Protein AF-A0A2K8NQT5-F1 (afdb_monomer_lite)

Structure (mmCIF, N/CA/C/O backbone):
data_AF-A0A2K8NQT5-F1
#
_entry.id   AF-A0A2K8NQT5-F1
#
loop_
_atom_site.group_PDB
_atom_site.id
_atom_site.type_symbol
_atom_site.label_atom_id
_atom_site.label_alt_id
_atom_site.label_comp_id
_atom_site.label_asym_id
_atom_site.label_entity_id
_atom_site.label_seq_id
_atom_site.pdbx_PDB_ins_code
_atom_site.Cartn_x
_atom_site.Cartn_y
_atom_site.Cartn_z
_atom_site.occupancy
_atom_site.B_iso_or_equiv
_atom_site.auth_seq_id
_atom_site.auth_comp_id
_atom_site.auth_asym_id
_atom_site.auth_atom_id
_atom_site.pdbx_PDB_model_num
ATOM 1 N N . MET A 1 1 ? -2.059 54.002 -9.257 1.00 47.12 1 MET A N 1
ATOM 2 C CA . MET A 1 1 ? -1.557 53.337 -8.031 1.00 47.12 1 MET A CA 1
ATOM 3 C C . MET A 1 1 ? -2.626 52.606 -7.209 1.00 47.12 1 MET A C 1
ATOM 5 O O . MET A 1 1 ? -2.264 51.666 -6.524 1.00 47.12 1 MET A O 1
ATOM 9 N N . GLN A 1 2 ? -3.928 52.909 -7.317 1.00 37.53 2 GLN A N 1
ATOM 10 C CA . GLN A 1 2 ? -4.978 52.133 -6.619 1.00 37.53 2 GLN A CA 1
ATOM 11 C C . GLN A 1 2 ? -5.202 50.703 -7.152 1.00 37.53 2 GLN A C 1
ATOM 13 O O . GLN A 1 2 ? -5.626 49.835 -6.398 1.00 37.53 2 GLN A O 1
ATOM 18 N N . LYS A 1 3 ? -4.860 50.410 -8.415 1.00 33.09 3 LYS A N 1
ATOM 19 C CA . LYS A 1 3 ? -4.998 49.050 -8.978 1.00 33.09 3 LYS A CA 1
ATOM 20 C C . LYS A 1 3 ? -3.968 48.045 -8.443 1.00 33.09 3 LYS A C 1
ATOM 22 O O . LYS A 1 3 ? -4.213 46.849 -8.504 1.00 33.09 3 LYS A O 1
ATOM 27 N N . MET A 1 4 ? -2.849 48.516 -7.888 1.00 37.00 4 MET A N 1
ATOM 28 C CA . MET A 1 4 ? -1.799 47.636 -7.359 1.00 37.00 4 MET A CA 1
ATOM 29 C C . MET A 1 4 ? -2.059 47.228 -5.898 1.00 37.00 4 MET A C 1
ATOM 31 O O . MET A 1 4 ? -1.659 46.144 -5.489 1.00 37.00 4 MET A O 1
ATOM 35 N N . LEU A 1 5 ? -2.815 48.036 -5.141 1.00 36.41 5 LEU A N 1
ATOM 36 C CA . LEU A 1 5 ? -3.224 47.702 -3.770 1.00 36.41 5 LEU A CA 1
ATOM 37 C C . LEU A 1 5 ? -4.333 46.635 -3.713 1.00 36.41 5 LEU A C 1
ATOM 39 O O . LEU A 1 5 ? -4.350 45.838 -2.782 1.00 36.41 5 LEU A O 1
ATOM 43 N N . MET A 1 6 ? -5.213 46.556 -4.721 1.00 40.75 6 MET A N 1
ATOM 44 C CA . MET A 1 6 ? -6.211 45.474 -4.798 1.00 40.75 6 MET A CA 1
ATOM 45 C C . MET A 1 6 ? -5.576 44.103 -5.058 1.00 40.75 6 MET A C 1
ATOM 47 O O . MET A 1 6 ? -6.069 43.101 -4.553 1.00 40.75 6 MET A O 1
ATOM 51 N N . ILE A 1 7 ? -4.465 44.049 -5.796 1.00 43.88 7 ILE A N 1
ATOM 52 C CA . ILE A 1 7 ? -3.800 42.780 -6.121 1.00 43.88 7 ILE A CA 1
ATOM 53 C C . ILE A 1 7 ? -3.034 42.234 -4.905 1.00 43.88 7 ILE A C 1
ATOM 55 O O . ILE A 1 7 ? -3.022 41.025 -4.696 1.00 43.88 7 ILE A O 1
ATOM 59 N N . LEU A 1 8 ? -2.493 43.095 -4.032 1.00 32.34 8 LEU A N 1
ATOM 60 C CA . LEU A 1 8 ? -1.885 42.639 -2.773 1.00 32.34 8 LEU A CA 1
ATOM 61 C C . LEU A 1 8 ? -2.917 42.189 -1.722 1.00 32.34 8 LEU A C 1
ATOM 63 O O . LEU A 1 8 ? -2.613 41.310 -0.919 1.00 32.34 8 LEU A O 1
ATOM 67 N N . ALA A 1 9 ? -4.138 42.734 -1.740 1.00 38.69 9 ALA A N 1
ATOM 68 C CA . ALA A 1 9 ? -5.201 42.312 -0.823 1.00 38.69 9 ALA A CA 1
ATOM 69 C C . ALA A 1 9 ? -5.765 40.917 -1.164 1.00 38.69 9 ALA A C 1
ATOM 71 O O . ALA A 1 9 ? -6.137 40.172 -0.260 1.00 38.69 9 ALA A O 1
ATOM 72 N N . VAL A 1 10 ? -5.763 40.525 -2.444 1.00 40.03 10 VAL A N 1
ATOM 73 C CA . VAL A 1 10 ? -6.189 39.178 -2.874 1.00 40.03 10 VAL A CA 1
ATOM 74 C C . VAL A 1 10 ? -5.169 38.107 -2.468 1.00 40.03 10 VAL A C 1
ATOM 76 O O . VAL A 1 10 ? -5.552 36.992 -2.132 1.00 40.03 10 VAL A O 1
ATOM 79 N N . VAL A 1 11 ? -3.879 38.448 -2.397 1.00 42.12 11 VAL A N 1
ATOM 80 C CA . VAL A 1 11 ? -2.833 37.497 -1.978 1.00 42.12 11 VAL A CA 1
ATOM 81 C C . VAL A 1 11 ? -2.840 37.252 -0.460 1.00 42.12 11 VAL A C 1
ATOM 83 O O . VAL A 1 11 ? -2.454 36.173 -0.020 1.00 42.12 11 VAL A O 1
ATOM 86 N N . PHE A 1 12 ? -3.345 38.190 0.351 1.00 33.31 12 PHE A N 1
ATOM 87 C CA . PHE A 1 12 ? -3.385 38.035 1.813 1.00 33.31 12 PHE A CA 1
ATOM 88 C C . PHE A 1 12 ? -4.640 37.334 2.366 1.00 33.31 12 PHE A C 1
ATOM 90 O O . PHE A 1 12 ? -4.594 36.855 3.496 1.00 33.31 12 PHE A O 1
ATOM 97 N N . PHE A 1 13 ? -5.727 37.206 1.593 1.00 32.50 13 PHE A N 1
ATOM 98 C CA . PHE A 1 13 ? -6.960 36.532 2.043 1.00 32.50 13 PHE A CA 1
ATOM 99 C C . PHE A 1 13 ? -7.142 35.089 1.542 1.00 32.50 13 PHE A C 1
ATOM 101 O O . PHE A 1 13 ? -8.085 34.423 1.957 1.00 32.50 13 PHE A O 1
ATOM 108 N N . CYS A 1 14 ? -6.235 34.551 0.720 1.00 29.86 14 CYS A N 1
ATOM 109 C CA . CYS A 1 14 ? -6.294 33.146 0.282 1.00 29.86 14 CYS A CA 1
ATOM 110 C C . CYS A 1 14 ? -5.568 32.162 1.217 1.00 29.86 14 CYS A C 1
ATOM 112 O O . CYS A 1 14 ? -5.304 31.027 0.827 1.00 29.86 14 CYS A O 1
ATOM 114 N N . ASN A 1 15 ? -5.260 32.570 2.450 1.00 33.31 15 ASN A N 1
ATOM 115 C CA . ASN A 1 15 ? -4.586 31.729 3.436 1.00 33.31 15 ASN A CA 1
ATOM 116 C C . ASN A 1 15 ? -5.486 31.444 4.646 1.00 33.31 15 ASN A C 1
ATOM 118 O O . ASN A 1 15 ? -5.141 31.759 5.777 1.00 33.31 15 ASN A O 1
ATOM 122 N N . THR A 1 16 ? -6.645 30.830 4.407 1.00 27.95 16 THR A N 1
ATOM 123 C CA . THR A 1 16 ? -7.407 30.091 5.425 1.00 27.95 16 THR A CA 1
ATOM 124 C C . THR A 1 16 ? -8.242 29.003 4.750 1.00 27.95 16 THR A C 1
ATOM 126 O O . THR A 1 16 ? -8.878 29.212 3.720 1.00 27.95 16 THR A O 1
ATOM 129 N N . ARG A 1 17 ? -8.191 27.793 5.315 1.00 30.42 17 ARG A N 1
ATOM 130 C CA . ARG A 1 17 ? -8.952 26.620 4.870 1.00 30.42 17 ARG A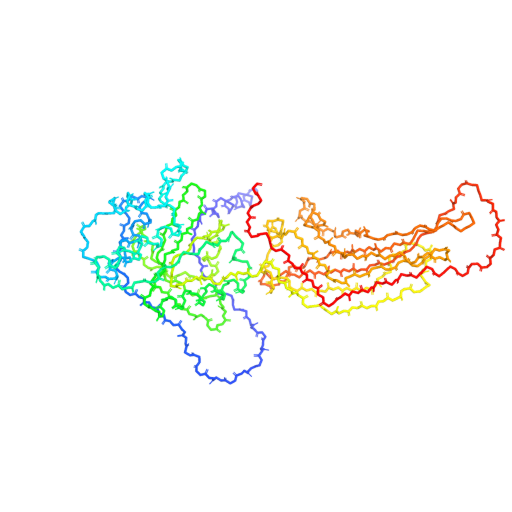 CA 1
ATOM 131 C C . ARG A 1 17 ? -10.470 26.868 4.949 1.00 30.42 17 ARG A C 1
ATOM 133 O O . ARG A 1 17 ? -10.911 27.538 5.875 1.00 30.42 17 ARG A O 1
ATOM 140 N N . ILE A 1 18 ? -11.211 26.156 4.084 1.00 26.28 18 ILE A N 1
ATOM 141 C CA . ILE A 1 18 ? -12.548 25.529 4.265 1.00 26.28 18 ILE A CA 1
ATOM 142 C C . ILE A 1 18 ? -13.551 25.859 3.134 1.00 26.28 18 ILE A C 1
ATOM 144 O O . ILE A 1 18 ? -13.941 26.999 2.927 1.00 26.28 18 ILE A O 1
ATOM 148 N N . CYS A 1 19 ? -13.969 24.779 2.460 1.00 25.70 19 CYS A N 1
ATOM 149 C CA . CYS A 1 19 ? -15.212 24.517 1.721 1.00 25.70 19 CYS A CA 1
ATOM 150 C C . CYS A 1 19 ? -15.821 25.588 0.799 1.00 25.70 19 CYS A C 1
ATOM 152 O O . CYS A 1 19 ? -16.538 26.477 1.244 1.00 25.70 19 CYS A O 1
ATOM 154 N N . ALA A 1 20 ? -15.782 25.303 -0.505 1.00 22.75 20 ALA A N 1
ATOM 155 C CA . ALA A 1 20 ? -16.969 25.413 -1.353 1.00 22.75 20 ALA A CA 1
ATOM 156 C C . ALA A 1 20 ? -16.885 24.386 -2.495 1.00 22.75 20 ALA A C 1
ATOM 158 O O . ALA A 1 20 ? -16.082 24.514 -3.416 1.00 22.75 20 ALA A O 1
ATOM 159 N N . LEU A 1 21 ? -17.719 23.348 -2.398 1.00 29.48 21 LEU A N 1
ATOM 160 C CA . LEU A 1 21 ? -18.082 22.461 -3.498 1.00 29.48 21 LEU A CA 1
ATOM 161 C C . LEU A 1 21 ? -18.728 23.300 -4.606 1.00 29.48 21 LEU A C 1
ATOM 163 O O . LEU A 1 21 ? -19.832 23.811 -4.426 1.00 29.48 21 LEU A O 1
ATOM 167 N N . LEU A 1 22 ? -18.064 23.413 -5.752 1.00 24.52 22 LEU A N 1
ATOM 168 C CA . LEU A 1 22 ? -18.694 23.843 -6.994 1.00 24.52 22 LEU A CA 1
ATOM 169 C C . LEU A 1 22 ? -18.505 22.737 -8.027 1.00 24.52 22 LEU A C 1
ATOM 171 O O . LEU A 1 22 ? -17.403 22.475 -8.505 1.00 24.52 22 LEU A O 1
ATOM 175 N N . PHE A 1 23 ? -19.616 22.061 -8.309 1.00 25.77 23 PHE A N 1
ATOM 176 C CA . PHE A 1 23 ? -19.767 21.087 -9.376 1.00 25.77 23 PHE A CA 1
ATOM 177 C C . PHE A 1 23 ? -19.438 21.742 -10.720 1.00 25.77 23 PHE A C 1
ATOM 179 O O . PHE A 1 23 ? -20.082 22.714 -11.114 1.00 25.77 23 PHE A O 1
ATOM 186 N N . ILE A 1 24 ? -18.470 21.178 -11.439 1.00 26.03 24 ILE A N 1
ATOM 187 C CA . ILE A 1 24 ? -18.303 21.407 -12.873 1.00 26.03 24 ILE A CA 1
ATOM 188 C C . ILE A 1 24 ? -18.565 20.069 -13.554 1.00 26.03 24 ILE A C 1
ATOM 190 O O . ILE A 1 24 ? -17.834 19.098 -13.367 1.00 26.03 24 ILE A O 1
ATOM 194 N N . SER A 1 25 ? -19.662 20.027 -14.302 1.00 24.45 25 SER A N 1
ATOM 195 C CA . SER A 1 25 ? -20.085 18.897 -15.117 1.00 24.45 25 SER A CA 1
ATOM 196 C C . SER A 1 25 ? -19.053 18.627 -16.211 1.00 24.45 25 SER A C 1
ATOM 198 O O . SER A 1 25 ? -18.882 19.449 -17.111 1.00 24.45 25 SER A O 1
ATOM 200 N N . PHE A 1 26 ? -18.405 17.464 -16.167 1.00 26.25 26 PHE A N 1
ATOM 201 C CA . PHE A 1 26 ? -17.670 16.931 -17.309 1.00 26.25 26 PHE A CA 1
ATOM 202 C C . PHE A 1 26 ? -18.471 15.795 -17.934 1.00 26.25 26 PHE A C 1
ATOM 204 O O . PHE A 1 26 ? -18.815 14.809 -17.287 1.00 26.25 26 PHE A O 1
ATOM 211 N N . VAL A 1 27 ? -18.795 15.983 -19.209 1.00 23.86 27 VAL A N 1
ATOM 212 C CA . VAL A 1 27 ? -19.424 14.996 -20.081 1.00 23.86 27 VAL A CA 1
ATOM 213 C C . VAL A 1 27 ? -18.457 13.822 -20.250 1.00 23.86 27 VAL A C 1
ATOM 215 O O . VAL A 1 27 ? -17.367 13.991 -20.794 1.00 23.86 27 VAL A O 1
ATOM 218 N N . SER A 1 28 ? -18.844 12.641 -19.774 1.00 27.72 28 SER A N 1
ATOM 219 C CA . SER A 1 28 ? -18.125 11.387 -20.019 1.00 27.72 28 SER A CA 1
ATOM 220 C C . SER A 1 28 ? -18.320 10.938 -21.475 1.00 27.72 28 SER A C 1
ATOM 222 O O . SER A 1 28 ? -19.453 10.978 -21.965 1.00 27.72 28 SER A O 1
ATOM 224 N N . PRO A 1 29 ? -17.281 10.464 -22.186 1.00 26.83 29 PRO A N 1
ATOM 225 C CA . PRO A 1 29 ? -17.492 9.711 -23.409 1.00 26.83 29 PRO A CA 1
ATOM 226 C C . PRO A 1 29 ? -17.988 8.303 -23.051 1.00 26.83 29 PRO A C 1
ATOM 228 O O . PRO A 1 29 ? -17.453 7.639 -22.164 1.00 26.83 29 PRO A O 1
ATOM 231 N N . ASN A 1 30 ? -19.042 7.876 -23.746 1.00 27.34 30 ASN A N 1
ATOM 232 C CA . ASN A 1 30 ? -19.664 6.559 -23.631 1.00 27.34 30 ASN A CA 1
ATOM 233 C C . ASN A 1 30 ? -18.639 5.425 -23.777 1.00 27.34 30 ASN A C 1
ATOM 235 O O . ASN A 1 30 ? -18.049 5.259 -24.844 1.00 27.34 30 ASN A O 1
ATOM 239 N N . ILE A 1 31 ? -18.535 4.580 -22.750 1.00 29.55 31 ILE A N 1
ATOM 240 C CA . ILE A 1 31 ? -18.117 3.186 -22.905 1.00 29.55 31 ILE A CA 1
ATOM 241 C C . ILE A 1 31 ? -19.381 2.341 -22.752 1.00 29.55 31 ILE A C 1
ATOM 243 O O . ILE A 1 31 ? -20.105 2.414 -21.762 1.00 29.55 31 ILE A O 1
ATOM 247 N N . SER A 1 32 ? -19.683 1.615 -23.818 1.00 27.58 32 SER A N 1
ATOM 248 C CA . SER A 1 32 ? -20.893 0.844 -24.062 1.00 27.58 32 SER A CA 1
ATOM 249 C C . SER A 1 32 ? -21.162 -0.254 -23.026 1.00 27.58 32 SER A C 1
ATOM 251 O O . SER A 1 32 ? -20.330 -1.129 -22.813 1.00 27.58 32 SER A O 1
ATOM 253 N N . MET A 1 33 ? -22.380 -0.194 -22.476 1.00 33.47 33 MET A N 1
ATOM 254 C CA . MET A 1 33 ? -23.270 -1.270 -22.013 1.00 33.47 33 MET A CA 1
ATOM 255 C C . MET A 1 33 ? -22.666 -2.668 -21.779 1.00 33.47 33 MET A C 1
ATOM 257 O O . MET A 1 33 ? -22.544 -3.473 -22.700 1.00 33.47 33 MET A O 1
ATOM 261 N N . LEU A 1 34 ? -22.505 -3.008 -20.500 1.00 31.17 34 LEU A N 1
ATOM 262 C CA . LEU A 1 34 ? -22.866 -4.327 -19.978 1.00 31.17 34 LEU A CA 1
ATOM 263 C C . LEU A 1 34 ? -24.241 -4.189 -19.305 1.00 31.17 34 LEU A C 1
ATOM 265 O O . LEU A 1 34 ? -24.502 -3.213 -18.604 1.00 31.17 34 LEU A O 1
ATOM 269 N N . SER A 1 35 ? -25.146 -5.124 -19.588 1.00 28.20 35 SER A N 1
ATOM 270 C CA . SER A 1 35 ? -26.515 -5.165 -19.059 1.00 28.20 35 SER A CA 1
ATOM 271 C C . SER A 1 35 ? -26.559 -5.061 -17.526 1.00 28.20 35 SER A C 1
ATOM 273 O O . SER A 1 35 ? -25.685 -5.635 -16.873 1.00 28.20 35 SER A O 1
ATOM 275 N N . PRO A 1 36 ? -27.589 -4.427 -16.933 1.00 37.53 36 PRO A N 1
ATOM 276 C CA . PRO A 1 36 ? -27.684 -4.259 -15.492 1.00 37.53 36 PRO A CA 1
ATOM 277 C C . PRO A 1 36 ? -28.080 -5.589 -14.841 1.00 37.53 36 PRO A C 1
ATOM 279 O O . PRO A 1 36 ? -29.258 -5.912 -14.713 1.00 37.53 36 PRO A O 1
ATOM 282 N N . GLN A 1 37 ? -27.092 -6.368 -14.405 1.00 35.47 37 GLN A N 1
ATOM 283 C CA . GLN A 1 37 ? -27.281 -7.116 -13.167 1.00 35.47 37 GLN A CA 1
ATOM 284 C C . GLN A 1 37 ? -27.376 -6.066 -12.062 1.00 35.47 37 GLN A C 1
ATOM 286 O O . GLN A 1 37 ? -26.596 -5.115 -12.051 1.00 35.47 37 GLN A O 1
ATOM 291 N N . SER A 1 38 ? -28.376 -6.171 -11.193 1.00 33.78 38 SER A N 1
ATOM 292 C CA . SER A 1 38 ? -28.500 -5.326 -10.011 1.00 33.78 38 SER A CA 1
ATOM 293 C C . SER A 1 38 ? -27.227 -5.468 -9.177 1.00 33.78 38 SER A C 1
ATOM 295 O O . SER A 1 38 ? -27.086 -6.424 -8.418 1.00 33.78 38 SER A O 1
ATOM 297 N N . TYR A 1 39 ? -26.272 -4.559 -9.372 1.00 44.50 39 TYR A N 1
ATOM 298 C CA . TYR A 1 39 ? -25.120 -4.420 -8.497 1.00 44.50 39 TYR A CA 1
ATOM 299 C C . TYR A 1 39 ? -25.674 -3.945 -7.157 1.00 44.50 39 TYR A C 1
ATOM 301 O O . TYR A 1 39 ? -26.011 -2.773 -7.000 1.00 44.50 39 TYR A O 1
ATOM 309 N N . GLU A 1 40 ? -25.857 -4.873 -6.220 1.00 58.22 40 GLU A N 1
ATOM 310 C CA . GLU A 1 40 ? -26.079 -4.512 -4.826 1.00 58.22 40 GLU A CA 1
ATOM 311 C C . GLU A 1 40 ? -24.832 -3.769 -4.353 1.00 58.22 40 GLU A C 1
ATOM 313 O O . GLU A 1 40 ? -23.741 -4.334 -4.271 1.00 58.22 40 GLU A O 1
ATOM 318 N N . THR A 1 41 ? -24.985 -2.471 -4.110 1.00 71.25 41 THR A N 1
ATOM 319 C CA . THR A 1 41 ? -23.936 -1.641 -3.529 1.00 71.25 41 THR A CA 1
ATOM 320 C C . THR A 1 41 ? -23.537 -2.234 -2.182 1.00 71.25 41 THR A C 1
ATOM 322 O O . THR A 1 41 ? -24.379 -2.356 -1.291 1.00 71.25 41 THR A O 1
ATOM 325 N N . LYS A 1 42 ? -22.259 -2.590 -2.008 1.00 86.06 42 LYS A N 1
ATOM 326 C CA . LYS A 1 42 ? -21.753 -3.053 -0.712 1.00 86.06 42 LYS A CA 1
ATOM 327 C C . LYS A 1 42 ? -21.738 -1.884 0.264 1.00 86.06 42 LYS A C 1
ATOM 329 O O . LYS A 1 42 ? -20.930 -0.966 0.133 1.00 86.06 42 LYS A O 1
ATOM 334 N N . GLU A 1 43 ? -22.626 -1.923 1.246 1.00 92.50 43 GLU A N 1
ATOM 335 C CA . GLU A 1 43 ? -22.702 -0.942 2.322 1.00 92.50 43 GLU A CA 1
ATOM 336 C C . GLU A 1 43 ? -22.814 -1.672 3.658 1.00 92.50 43 GLU A C 1
ATOM 338 O O . GLU A 1 43 ? -23.622 -2.584 3.819 1.00 92.50 43 GLU A O 1
ATOM 343 N N . THR A 1 44 ? -21.971 -1.295 4.613 1.00 95.19 44 THR A N 1
ATOM 344 C CA . THR A 1 44 ? -22.004 -1.821 5.978 1.00 95.19 44 THR A CA 1
ATOM 345 C C . THR A 1 44 ? -21.580 -0.740 6.961 1.00 95.19 44 THR A C 1
ATOM 347 O O . THR A 1 44 ? -20.718 0.090 6.658 1.00 95.19 44 THR A O 1
ATOM 350 N N . LEU A 1 45 ? -22.204 -0.740 8.134 1.00 96.19 45 LEU A N 1
ATOM 351 C CA . LEU A 1 45 ? -21.849 0.093 9.274 1.00 96.19 45 LEU A CA 1
ATOM 352 C C . LEU A 1 45 ? -22.103 -0.724 10.539 1.00 96.19 45 LEU A C 1
ATOM 354 O O . LEU A 1 45 ? -23.245 -1.061 10.845 1.00 96.19 45 LEU A O 1
ATOM 358 N N . LEU A 1 46 ? -21.033 -1.045 11.256 1.00 96.81 46 LEU A N 1
ATOM 359 C CA . LEU A 1 46 ? -21.092 -1.734 12.535 1.00 96.81 46 LEU A CA 1
ATOM 360 C C . LEU A 1 46 ? -21.381 -0.724 13.648 1.00 96.81 46 LEU A C 1
ATOM 362 O O . LEU A 1 46 ? -20.776 0.350 13.689 1.00 96.81 46 LEU A O 1
ATOM 366 N N . ASP A 1 47 ? -22.266 -1.088 14.576 1.00 95.69 47 ASP A N 1
ATOM 367 C CA . ASP A 1 47 ? -22.597 -0.282 15.757 1.00 95.69 47 ASP A CA 1
ATOM 368 C C . ASP A 1 47 ? -21.499 -0.407 16.826 1.00 95.69 47 ASP A C 1
ATOM 370 O O . ASP A 1 47 ? -21.639 -1.076 17.851 1.00 95.69 47 ASP A O 1
ATOM 374 N N . VAL A 1 48 ? -20.333 0.167 16.528 1.00 97.00 48 VAL A N 1
ATOM 375 C CA . VAL A 1 48 ? -19.196 0.199 17.450 1.00 97.00 48 VAL A CA 1
ATOM 376 C C . VAL A 1 48 ? -19.457 1.262 18.524 1.00 97.00 48 VAL A C 1
ATOM 378 O O . VAL A 1 48 ? -19.727 2.414 18.182 1.00 97.00 48 VAL A O 1
ATOM 381 N N . PRO A 1 49 ? -19.343 0.939 19.825 1.00 96.38 49 PRO A N 1
ATOM 382 C CA . PRO A 1 49 ? -19.509 1.926 20.884 1.00 96.38 49 PRO A CA 1
ATOM 383 C C . PRO A 1 49 ? -18.446 3.024 20.817 1.00 96.38 49 PRO A C 1
ATOM 385 O O . PRO A 1 49 ? -17.251 2.742 20.852 1.00 96.38 49 PRO A O 1
ATOM 388 N N . SER A 1 50 ? -18.895 4.277 20.785 1.00 94.75 50 SER A N 1
ATOM 389 C CA . SER A 1 50 ? -18.022 5.452 20.760 1.00 94.75 50 SER A CA 1
ATOM 390 C C . SER A 1 50 ? -17.287 5.659 22.090 1.00 94.75 50 SER A C 1
ATOM 392 O O . SER A 1 50 ? -17.891 5.619 23.169 1.00 94.75 50 SER A O 1
ATOM 394 N N . VAL A 1 51 ? -15.974 5.893 22.017 1.00 94.88 51 VAL A N 1
ATOM 395 C CA . VAL A 1 51 ? -15.124 6.245 23.161 1.00 94.88 51 VAL A CA 1
ATOM 396 C C . VAL A 1 51 ? -14.213 7.408 22.781 1.00 94.88 51 VAL A C 1
ATOM 398 O O . VAL A 1 51 ? -13.380 7.285 21.887 1.00 94.88 51 VAL A O 1
ATOM 401 N N . THR A 1 52 ? -14.338 8.519 23.506 1.00 96.12 52 THR A N 1
ATOM 402 C CA . THR A 1 52 ? -13.444 9.676 23.380 1.00 96.12 52 THR A CA 1
ATOM 403 C C . THR A 1 52 ? -12.158 9.449 24.176 1.00 96.12 52 THR A C 1
ATOM 405 O O . THR A 1 52 ? -12.208 8.991 25.320 1.00 96.12 52 THR A O 1
ATOM 408 N N . GLN A 1 53 ? -11.006 9.773 23.593 1.00 93.50 53 GLN A N 1
ATOM 409 C CA . GLN A 1 53 ? -9.707 9.682 24.249 1.00 93.50 53 GLN A CA 1
ATOM 410 C C . GLN A 1 53 ? -9.601 10.693 25.398 1.00 93.50 53 GLN A C 1
ATOM 412 O O . GLN A 1 53 ? -9.925 11.869 25.241 1.00 93.50 53 GLN A O 1
ATOM 417 N N . GLU A 1 54 ? -9.124 10.248 26.561 1.00 91.88 54 GLU A N 1
ATOM 418 C CA . GLU A 1 54 ? -8.954 11.135 27.728 1.00 91.88 54 GLU A CA 1
ATOM 419 C C . GLU A 1 54 ? -7.768 12.098 27.557 1.00 91.88 54 GLU A C 1
ATOM 421 O O . GLU A 1 54 ? -7.760 13.199 28.106 1.00 91.88 54 GLU A O 1
ATOM 426 N N . THR A 1 55 ? -6.756 11.688 26.788 1.00 87.56 55 THR A N 1
ATOM 427 C CA . THR A 1 55 ? -5.579 12.497 26.455 1.00 87.56 55 THR A CA 1
ATOM 428 C C . THR A 1 55 ? -5.162 12.245 25.008 1.00 87.56 55 THR A C 1
ATOM 430 O O . THR A 1 55 ? -5.512 11.221 24.422 1.00 87.56 55 THR A O 1
ATOM 433 N N . THR A 1 56 ? -4.342 13.131 24.441 1.00 84.19 56 THR A N 1
ATOM 434 C CA . THR A 1 56 ? -3.804 12.976 23.076 1.00 84.19 56 THR A CA 1
ATOM 435 C C . THR A 1 56 ? -2.936 11.726 22.890 1.00 84.19 56 THR A C 1
ATOM 437 O O . THR A 1 56 ? -2.696 11.320 21.759 1.00 84.19 56 THR A O 1
ATOM 440 N N . LYS A 1 57 ? -2.485 11.088 23.980 1.00 84.00 57 LYS A N 1
ATOM 441 C CA . LYS A 1 57 ? -1.684 9.852 23.949 1.00 84.00 57 LYS A CA 1
ATOM 442 C C . LYS A 1 57 ? -2.538 8.583 23.909 1.00 84.00 57 LYS A C 1
ATOM 444 O O . LYS A 1 57 ? -2.008 7.486 23.743 1.00 84.00 57 LYS A O 1
ATOM 449 N N . TYR A 1 58 ? -3.850 8.705 24.130 1.00 90.94 58 TYR A N 1
ATOM 450 C CA . TYR A 1 58 ? -4.757 7.574 24.362 1.00 90.94 58 TYR A CA 1
ATOM 451 C C . TYR A 1 58 ? -5.565 7.183 23.120 1.00 90.94 58 TYR A C 1
ATOM 453 O O . TYR A 1 58 ? -6.488 6.384 23.225 1.00 90.94 58 TYR A O 1
ATOM 461 N N . SER A 1 59 ? -5.206 7.668 21.928 1.00 91.19 59 SER A N 1
ATOM 462 C CA . SER A 1 59 ? -5.904 7.314 20.681 1.00 91.19 59 SER A CA 1
ATOM 463 C C . SER A 1 59 ? -5.982 5.791 20.469 1.00 91.19 59 SER A C 1
ATOM 465 O O . SER A 1 59 ? -7.037 5.251 20.125 1.00 91.19 59 SER A O 1
ATOM 467 N N . VAL A 1 60 ? -4.889 5.072 20.759 1.00 91.69 60 VAL A N 1
ATOM 468 C CA . VAL A 1 60 ? -4.805 3.603 20.694 1.00 91.69 60 VAL A CA 1
ATOM 469 C C . VAL A 1 60 ? -5.687 2.941 21.757 1.00 91.69 60 VAL A C 1
ATOM 471 O O . VAL A 1 60 ? -6.505 2.087 21.422 1.00 91.69 60 VAL A O 1
ATOM 474 N N . SER A 1 61 ? -5.573 3.333 23.030 1.00 93.69 61 SER A N 1
ATOM 475 C CA . SER A 1 61 ? -6.353 2.720 24.116 1.00 93.69 61 SER A CA 1
ATOM 476 C C . SER A 1 61 ? -7.851 3.022 24.008 1.00 93.69 61 SER A C 1
ATOM 478 O O . SER A 1 61 ? -8.668 2.144 24.284 1.00 93.69 61 SER A O 1
ATOM 480 N N . ALA A 1 62 ? -8.238 4.208 23.540 1.00 94.94 62 ALA A N 1
ATOM 481 C CA . ALA A 1 62 ? -9.627 4.574 23.271 1.00 94.94 62 ALA A CA 1
ATOM 482 C C . ALA A 1 62 ? -10.222 3.776 22.095 1.00 94.94 62 ALA A C 1
ATOM 484 O O . ALA A 1 62 ? -11.329 3.239 22.206 1.00 94.94 62 ALA A O 1
ATOM 485 N N . SER A 1 63 ? -9.465 3.606 21.005 1.00 96.19 63 SER A N 1
ATOM 486 C CA . SER A 1 63 ? -9.860 2.739 19.881 1.00 96.19 63 SER A CA 1
ATOM 487 C C . SER A 1 63 ? -10.055 1.284 20.335 1.00 96.19 63 SER A C 1
ATOM 489 O O . SER A 1 63 ? -11.074 0.667 20.029 1.00 96.19 63 SER A O 1
ATOM 491 N N . LEU A 1 64 ? -9.123 0.751 21.136 1.00 96.25 64 LEU A N 1
ATOM 492 C CA . LEU A 1 64 ? -9.227 -0.591 21.720 1.00 96.25 64 LEU A CA 1
ATOM 493 C C . LEU A 1 64 ? -10.444 -0.726 22.633 1.00 96.25 64 LEU A C 1
ATOM 495 O O . LEU A 1 64 ? -11.189 -1.690 22.517 1.00 96.25 64 LEU A O 1
ATOM 499 N N . THR A 1 65 ? -10.692 0.262 23.495 1.00 96.81 65 THR A N 1
ATOM 500 C CA . THR A 1 65 ? -11.868 0.300 24.380 1.00 96.81 65 THR A CA 1
ATOM 501 C C . THR A 1 65 ? -13.163 0.231 23.565 1.00 96.81 65 THR A C 1
ATOM 503 O O . THR A 1 65 ? -14.069 -0.519 23.929 1.00 96.81 65 THR A O 1
ATOM 506 N N . SER A 1 66 ? -13.243 0.969 22.453 1.00 97.12 66 SER A N 1
ATOM 507 C CA . SER A 1 66 ? -14.393 0.946 21.535 1.00 97.12 66 SER A CA 1
ATOM 508 C C . SER A 1 66 ? -14.615 -0.456 20.958 1.00 97.12 66 SER A C 1
ATOM 510 O O . SER A 1 66 ? -15.715 -1.003 21.042 1.00 97.12 66 SER A O 1
ATOM 512 N N . ILE A 1 67 ? -13.545 -1.089 20.463 1.00 97.44 67 ILE A N 1
ATOM 513 C CA . ILE A 1 67 ? -13.581 -2.456 19.925 1.00 97.44 67 ILE A CA 1
ATOM 514 C C . ILE A 1 67 ? -13.950 -3.477 21.014 1.00 97.44 67 ILE A C 1
ATOM 516 O O . ILE A 1 67 ? -14.809 -4.328 20.802 1.00 97.44 67 ILE A O 1
ATOM 520 N N . PHE A 1 68 ? -13.366 -3.399 22.208 1.00 97.69 68 PHE A N 1
ATOM 521 C CA . PHE A 1 68 ? -13.679 -4.321 23.302 1.00 97.69 68 PHE A CA 1
ATOM 522 C C . PHE A 1 68 ? -15.142 -4.219 23.731 1.00 97.69 68 PHE A C 1
ATOM 524 O O . PHE A 1 68 ? -15.801 -5.243 23.929 1.00 97.69 68 PHE A O 1
ATOM 531 N N . LYS A 1 69 ? -15.679 -2.996 23.830 1.00 96.69 69 LYS A N 1
ATOM 532 C CA . LYS A 1 69 ? -17.102 -2.775 24.112 1.00 96.69 69 LYS A CA 1
ATOM 533 C C . LYS A 1 69 ? -17.995 -3.329 23.002 1.00 96.69 69 LYS A C 1
ATOM 535 O O . LYS A 1 69 ? -19.010 -3.937 23.326 1.00 96.69 69 LYS A O 1
ATOM 540 N N . PHE A 1 70 ? -17.606 -3.197 21.731 1.00 96.94 70 PHE A N 1
ATOM 541 C CA . PHE A 1 70 ? -18.310 -3.829 20.606 1.00 96.94 70 PHE A CA 1
ATOM 542 C C . PHE A 1 70 ? -18.390 -5.357 20.774 1.00 96.94 70 PHE A C 1
ATOM 544 O O . PHE A 1 70 ? -19.447 -5.959 20.592 1.00 96.94 70 PHE A O 1
ATOM 551 N N . TRP A 1 71 ? -17.316 -5.991 21.252 1.00 96.56 71 TRP A N 1
ATOM 552 C CA . TRP A 1 71 ? -17.322 -7.420 21.580 1.00 96.56 71 TRP A CA 1
ATOM 553 C C . TRP A 1 71 ? -18.115 -7.776 22.853 1.00 96.56 71 TRP A C 1
ATOM 555 O O . TRP A 1 71 ? -18.346 -8.955 23.126 1.00 96.56 71 TRP A O 1
ATOM 565 N N . GLY A 1 72 ? -18.640 -6.796 23.589 1.00 95.25 72 GLY A N 1
ATOM 566 C CA . GLY A 1 72 ? -19.488 -6.992 24.768 1.00 95.25 72 GLY A CA 1
ATOM 567 C C . GLY A 1 72 ? -18.753 -6.875 26.102 1.00 95.25 72 GLY A C 1
ATOM 568 O O . GLY A 1 72 ? -19.278 -7.305 27.128 1.00 95.25 72 GLY A O 1
ATOM 569 N N . TRP A 1 73 ? -17.544 -6.310 26.119 1.00 96.00 73 TRP A N 1
ATOM 570 C CA . TRP A 1 73 ? -16.852 -6.012 27.369 1.00 96.00 73 TRP A CA 1
ATOM 571 C C . TRP A 1 73 ? -17.555 -4.890 28.147 1.00 96.00 73 TRP A C 1
ATOM 573 O O . TRP A 1 73 ? -17.878 -3.834 27.603 1.00 96.00 73 TRP A O 1
ATOM 583 N N . SER A 1 74 ? -17.748 -5.102 29.449 1.00 90.75 74 SER A N 1
ATOM 584 C CA . SER A 1 74 ? -18.528 -4.230 30.336 1.00 90.75 74 SER A CA 1
ATOM 585 C C . SER A 1 74 ? -17.729 -3.124 31.042 1.00 90.75 74 SER A C 1
ATOM 587 O O . SER A 1 74 ? -18.296 -2.403 31.859 1.00 90.75 74 SER A O 1
ATOM 589 N N . GLY A 1 75 ? -16.442 -2.937 30.723 1.00 84.12 75 GLY A N 1
ATOM 590 C CA . GLY A 1 75 ? -15.691 -1.749 31.153 1.00 84.12 75 GLY A CA 1
ATOM 591 C C . GLY A 1 75 ? -15.128 -1.798 32.577 1.00 84.12 75 GLY A C 1
ATOM 592 O O . GLY A 1 75 ? -15.326 -0.866 33.348 1.00 84.12 75 GLY A O 1
ATOM 593 N N . ASN A 1 76 ? -14.398 -2.855 32.942 1.00 86.50 76 ASN A N 1
ATOM 594 C CA . ASN A 1 76 ? -13.743 -2.964 34.256 1.00 86.50 76 ASN A CA 1
ATOM 595 C C . ASN A 1 76 ? -12.304 -2.404 34.311 1.00 86.50 76 ASN A C 1
ATOM 597 O O . ASN A 1 76 ? -11.609 -2.625 35.302 1.00 86.50 76 ASN A O 1
ATOM 601 N N . LYS A 1 77 ? -11.852 -1.720 33.253 1.00 91.19 77 LYS A N 1
ATOM 602 C CA . LYS A 1 77 ? -10.534 -1.079 33.148 1.00 91.19 77 LYS A CA 1
ATOM 603 C C . LYS A 1 77 ? -10.667 0.334 32.592 1.00 91.19 77 LYS A C 1
ATOM 605 O O . LYS A 1 77 ? -11.544 0.590 31.768 1.00 91.19 77 LYS A O 1
ATOM 610 N N . THR A 1 78 ? -9.786 1.228 33.026 1.00 92.75 78 THR A N 1
ATOM 611 C CA . THR A 1 78 ? -9.675 2.592 32.490 1.00 92.75 78 THR A CA 1
ATOM 612 C C . THR A 1 78 ? -8.856 2.621 31.195 1.00 92.75 78 THR A C 1
ATOM 614 O O . THR A 1 78 ? -8.129 1.671 30.887 1.00 92.75 78 THR A O 1
ATOM 617 N N . GLN A 1 79 ? -8.931 3.726 30.441 1.00 92.19 79 GLN A N 1
ATOM 618 C CA . GLN A 1 79 ? -8.083 3.913 29.256 1.00 92.19 79 GLN A CA 1
ATOM 619 C C . GLN A 1 79 ? -6.591 3.918 29.610 1.00 92.19 79 GLN A C 1
ATOM 621 O O . GLN A 1 79 ? -5.795 3.408 28.826 1.00 92.19 79 GLN A O 1
ATOM 626 N N . ASP A 1 80 ? -6.216 4.436 30.785 1.00 92.06 80 ASP A N 1
ATOM 627 C CA . ASP A 1 80 ? -4.837 4.389 31.293 1.00 92.06 80 ASP A CA 1
ATOM 628 C C . ASP A 1 80 ? -4.366 2.949 31.540 1.00 92.06 80 ASP A C 1
ATOM 630 O O . ASP A 1 80 ? -3.292 2.565 31.087 1.00 92.06 80 ASP A O 1
ATOM 634 N N . GLN A 1 81 ? -5.186 2.103 32.171 1.00 93.88 81 GLN A N 1
ATOM 635 C CA . GLN A 1 81 ? -4.821 0.700 32.400 1.00 93.88 81 GLN A CA 1
ATOM 636 C C . GLN A 1 81 ? -4.616 -0.056 31.082 1.00 93.88 81 GLN A C 1
ATOM 638 O O . GLN A 1 81 ? -3.617 -0.758 30.925 1.00 93.88 81 GLN A O 1
ATOM 643 N N . ILE A 1 82 ? -5.516 0.138 30.110 1.00 93.31 82 ILE A N 1
ATOM 644 C CA . ILE A 1 82 ? -5.357 -0.424 28.761 1.00 93.31 82 ILE A CA 1
ATOM 645 C C . ILE A 1 82 ? -4.098 0.147 28.097 1.00 93.31 82 ILE A C 1
ATOM 647 O O . ILE A 1 82 ? -3.324 -0.600 27.510 1.00 93.31 82 ILE A O 1
ATOM 651 N N . TYR A 1 83 ? -3.848 1.452 28.218 1.00 90.50 83 TYR A N 1
ATOM 652 C CA . TYR A 1 83 ? -2.648 2.091 27.682 1.00 90.50 83 TYR A CA 1
ATOM 653 C C . TYR A 1 83 ? -1.363 1.457 28.236 1.00 90.50 83 TYR A C 1
ATOM 655 O O . TYR A 1 83 ? -0.473 1.135 27.450 1.00 90.50 83 TYR A O 1
ATOM 663 N N . GLN A 1 84 ? -1.260 1.227 29.552 1.00 89.25 84 GLN A N 1
ATOM 664 C CA . GLN A 1 84 ? -0.070 0.605 30.148 1.00 89.25 84 GLN A CA 1
ATOM 665 C C . GLN A 1 84 ? 0.114 -0.847 29.684 1.00 89.25 84 GLN A C 1
ATOM 667 O O . GLN A 1 84 ? 1.233 -1.250 29.367 1.00 89.25 84 GLN A O 1
ATOM 672 N N . GLU A 1 85 ? -0.971 -1.621 29.592 1.00 91.00 85 GLU A N 1
ATOM 673 C CA . GLU A 1 85 ? -0.937 -3.008 29.106 1.00 91.00 85 GLU A CA 1
ATOM 674 C C . GLU A 1 85 ? -0.480 -3.090 27.651 1.00 91.00 85 GLU A C 1
ATOM 676 O O . GLU A 1 85 ? 0.403 -3.878 27.314 1.00 91.00 85 GLU A O 1
ATOM 681 N N . VAL A 1 86 ? -1.028 -2.229 26.796 1.00 88.81 86 VAL A N 1
ATOM 682 C CA . VAL A 1 86 ? -0.689 -2.183 25.371 1.00 88.81 86 VAL A CA 1
ATOM 683 C C . VAL A 1 86 ? 0.735 -1.680 25.173 1.00 88.81 86 VAL A C 1
ATOM 685 O O . VAL A 1 86 ? 1.458 -2.218 24.343 1.00 88.81 86 VAL A O 1
ATOM 688 N N . ARG A 1 87 ? 1.176 -0.689 25.957 1.00 84.19 87 ARG A N 1
ATOM 689 C CA . ARG A 1 87 ? 2.556 -0.190 25.922 1.00 84.19 87 ARG A CA 1
ATOM 690 C C . ARG A 1 87 ? 3.567 -1.265 26.323 1.00 84.19 87 ARG A C 1
ATOM 692 O O . ARG A 1 87 ? 4.651 -1.320 25.741 1.00 84.19 87 ARG A O 1
ATOM 699 N N . PHE A 1 88 ? 3.219 -2.103 27.300 1.00 82.94 88 PHE A N 1
ATOM 700 C CA . PHE A 1 88 ? 4.021 -3.261 27.685 1.00 82.94 88 PHE A CA 1
ATOM 701 C C . PHE A 1 88 ? 4.043 -4.314 26.571 1.00 82.94 88 PHE A C 1
ATOM 703 O O . PHE A 1 88 ? 5.117 -4.762 26.180 1.00 82.94 88 PHE A O 1
ATOM 710 N N . ALA A 1 89 ? 2.877 -4.649 26.007 1.00 80.25 89 ALA A N 1
ATOM 711 C CA . ALA A 1 89 ? 2.758 -5.619 24.921 1.00 80.25 89 ALA A CA 1
ATOM 712 C C . ALA A 1 89 ? 3.514 -5.183 23.657 1.00 80.25 89 ALA A C 1
ATOM 714 O O . ALA A 1 89 ? 4.179 -5.994 23.024 1.00 80.25 89 ALA A O 1
ATOM 715 N N . SER A 1 90 ? 3.467 -3.898 23.298 1.00 74.19 90 SER A N 1
ATOM 716 C CA . SER A 1 90 ? 4.056 -3.398 22.056 1.00 74.19 90 SER A CA 1
ATOM 717 C C . SER A 1 90 ? 5.582 -3.231 22.105 1.00 74.19 90 SER A C 1
ATOM 719 O O . SER A 1 90 ? 6.150 -2.667 21.170 1.00 74.19 90 SER A O 1
ATOM 721 N N . SER A 1 91 ? 6.248 -3.625 23.200 1.00 66.25 91 SER A N 1
ATOM 722 C CA . SER A 1 91 ? 7.669 -3.340 23.476 1.00 66.25 91 SER A CA 1
ATOM 723 C C . SER A 1 91 ? 8.049 -1.849 23.344 1.00 66.25 91 SER A C 1
ATOM 725 O O . SER A 1 91 ? 9.222 -1.496 23.244 1.00 66.25 91 SER A O 1
ATOM 727 N N . ALA A 1 92 ? 7.071 -0.931 23.405 1.00 55.53 92 ALA A N 1
ATOM 728 C CA . ALA A 1 92 ? 7.298 0.518 23.282 1.00 55.53 92 ALA A CA 1
ATOM 729 C C . ALA A 1 92 ? 7.941 1.130 24.542 1.00 55.53 92 ALA A C 1
ATOM 731 O O . ALA A 1 92 ? 8.118 2.343 24.641 1.00 55.53 92 ALA A O 1
ATOM 732 N N . LEU A 1 93 ? 8.293 0.298 25.524 1.00 49.84 93 LEU A N 1
ATOM 733 C CA . LEU A 1 93 ? 9.128 0.684 26.656 1.00 49.84 93 LEU A CA 1
ATOM 734 C C . LEU A 1 93 ? 10.574 0.997 26.229 1.00 49.84 93 LEU A C 1
ATOM 736 O O . LEU A 1 93 ? 11.207 1.822 26.881 1.00 49.84 93 LEU A O 1
ATOM 740 N N . GLU A 1 94 ? 11.076 0.405 25.138 1.00 42.78 94 GLU A N 1
ATOM 741 C CA . GLU A 1 94 ? 12.462 0.611 24.677 1.00 42.78 94 GLU A CA 1
ATOM 742 C C . GLU A 1 94 ? 12.621 1.797 23.709 1.00 42.78 94 GLU A C 1
ATOM 744 O O . GLU A 1 94 ? 13.685 2.414 23.638 1.00 42.78 94 GLU A O 1
ATOM 749 N N . LEU A 1 95 ? 11.557 2.178 22.996 1.00 47.91 95 LEU A N 1
ATOM 750 C CA . LEU A 1 95 ? 11.569 3.290 22.046 1.00 47.91 95 LEU A CA 1
ATOM 751 C C . LEU A 1 95 ? 11.097 4.573 22.741 1.00 47.91 95 LEU A C 1
ATOM 753 O O . LEU A 1 95 ? 9.937 4.961 22.643 1.00 47.91 95 LEU A O 1
ATOM 757 N N . ALA A 1 96 ? 12.013 5.270 23.416 1.00 46.31 96 ALA A N 1
ATOM 758 C CA . ALA A 1 96 ? 11.788 6.567 24.079 1.00 46.31 96 ALA A CA 1
ATOM 759 C C . ALA A 1 96 ? 11.400 7.735 23.129 1.00 46.31 96 ALA A C 1
ATOM 761 O O . ALA A 1 96 ? 11.562 8.901 23.481 1.00 46.31 96 ALA A O 1
ATOM 762 N N . VAL A 1 97 ? 10.933 7.437 21.913 1.00 51.22 97 VAL A N 1
ATOM 763 C CA . VAL A 1 97 ? 10.795 8.375 20.788 1.00 51.22 97 VAL A CA 1
ATOM 764 C C . VAL A 1 97 ? 9.327 8.599 20.382 1.00 51.22 97 VAL A C 1
ATOM 766 O O . VAL A 1 97 ? 9.042 9.576 19.693 1.00 51.22 97 VAL A O 1
ATOM 769 N N . THR A 1 98 ? 8.377 7.756 20.815 1.00 56.91 98 THR A N 1
ATOM 770 C CA . THR A 1 98 ? 6.952 7.883 20.442 1.00 56.91 98 THR A CA 1
ATOM 771 C C . THR A 1 98 ? 6.057 8.265 21.622 1.00 56.91 98 THR A C 1
ATOM 773 O O . THR A 1 98 ? 6.157 7.695 22.707 1.00 56.91 98 THR A O 1
ATOM 776 N N . ASP A 1 99 ? 5.122 9.193 21.399 1.00 62.94 99 ASP A N 1
ATOM 777 C CA . ASP A 1 99 ? 4.188 9.710 22.416 1.00 62.94 99 ASP A CA 1
ATOM 778 C C . ASP A 1 99 ? 2.950 8.808 22.664 1.00 62.94 99 ASP A C 1
ATOM 780 O O . ASP A 1 99 ? 1.878 9.285 23.033 1.00 62.94 99 ASP A O 1
ATOM 784 N N . GLY A 1 100 ? 3.090 7.488 22.498 1.00 67.62 100 GLY A N 1
ATOM 785 C CA . GLY A 1 100 ? 2.022 6.498 22.692 1.00 67.62 100 GLY A CA 1
ATOM 786 C C . GLY A 1 100 ? 2.435 5.074 22.285 1.00 67.62 100 GLY A C 1
ATOM 787 O O . GLY A 1 100 ? 3.552 4.886 21.787 1.00 67.62 100 GLY A O 1
ATOM 788 N N . PRO A 1 101 ? 1.576 4.055 22.508 1.00 77.38 101 PRO A N 1
ATOM 789 C CA . PRO A 1 101 ? 1.840 2.682 22.096 1.00 77.38 101 PRO A CA 1
ATOM 790 C C . PRO A 1 101 ? 1.803 2.570 20.571 1.00 77.38 101 PRO A C 1
ATOM 792 O O . PRO A 1 101 ? 0.991 3.212 19.908 1.00 77.38 101 PRO A O 1
ATOM 795 N N . ILE A 1 102 ? 2.656 1.718 20.008 1.00 78.94 102 ILE A N 1
ATOM 796 C CA . ILE A 1 102 ? 2.698 1.478 18.564 1.00 78.94 102 ILE A CA 1
ATOM 797 C C . ILE A 1 102 ? 1.826 0.264 18.255 1.00 78.94 102 ILE A C 1
ATOM 799 O O . ILE A 1 102 ? 1.997 -0.795 18.857 1.00 78.94 102 ILE A O 1
ATOM 803 N N . MET A 1 103 ? 0.910 0.389 17.294 1.00 85.31 103 MET A N 1
ATOM 804 C CA . MET A 1 103 ? 0.175 -0.774 16.802 1.00 85.31 103 MET A CA 1
ATOM 805 C C . MET A 1 103 ? 1.108 -1.731 16.074 1.00 85.31 103 MET A C 1
ATOM 807 O O . MET A 1 103 ? 1.744 -1.364 15.087 1.00 85.31 103 MET A O 1
ATOM 811 N N . ASN A 1 104 ? 1.153 -2.968 16.553 1.00 86.12 104 ASN A N 1
ATOM 812 C CA . ASN A 1 104 ? 1.986 -4.029 16.015 1.00 86.12 104 ASN A CA 1
ATOM 813 C C . ASN A 1 104 ? 1.292 -5.396 16.172 1.00 86.12 104 ASN A C 1
ATOM 815 O O . ASN A 1 104 ? 0.121 -5.488 16.557 1.00 86.12 104 ASN A O 1
ATOM 819 N N . ARG A 1 105 ? 2.019 -6.474 15.865 1.00 90.25 105 ARG A N 1
ATOM 820 C CA . ARG A 1 105 ? 1.522 -7.848 16.018 1.00 90.25 105 ARG A CA 1
ATOM 821 C C . ARG A 1 105 ? 1.142 -8.181 17.462 1.00 90.25 105 ARG A C 1
ATOM 823 O O . ARG A 1 105 ? 0.134 -8.847 17.667 1.00 90.25 105 ARG A O 1
ATOM 830 N N . ASP A 1 106 ? 1.906 -7.707 18.436 1.00 91.00 106 ASP A N 1
ATOM 831 C CA . ASP A 1 106 ? 1.670 -8.002 19.850 1.00 91.00 106 ASP A CA 1
ATOM 832 C C . ASP A 1 106 ? 0.416 -7.297 20.371 1.00 91.00 106 ASP A C 1
ATOM 834 O O . ASP A 1 106 ? -0.340 -7.884 21.139 1.00 91.00 106 ASP A O 1
ATOM 838 N N . VAL A 1 107 ? 0.118 -6.093 19.870 1.00 91.38 107 VAL A N 1
ATOM 839 C CA . VAL A 1 107 ? -1.165 -5.421 20.128 1.00 91.38 107 VAL A CA 1
ATOM 840 C C . VAL A 1 107 ? -2.336 -6.228 19.558 1.00 91.38 107 VAL A C 1
ATOM 842 O O . VAL A 1 107 ? -3.347 -6.383 20.236 1.00 91.38 107 VAL A O 1
ATOM 845 N N . ALA A 1 108 ? -2.209 -6.794 18.352 1.00 93.94 108 ALA A N 1
ATOM 846 C CA . ALA A 1 108 ? -3.255 -7.655 17.791 1.00 93.94 108 ALA A CA 1
ATOM 847 C C . ALA A 1 108 ? -3.450 -8.949 18.608 1.00 93.94 108 ALA A C 1
ATOM 849 O O . ALA A 1 108 ? -4.585 -9.363 18.836 1.00 93.94 108 ALA A O 1
ATOM 850 N N . ASN A 1 109 ? -2.364 -9.558 19.100 1.00 94.00 109 ASN A N 1
ATOM 851 C CA . ASN A 1 109 ? -2.441 -10.711 20.004 1.00 94.00 109 ASN A CA 1
ATOM 852 C C . ASN A 1 109 ? -3.148 -10.336 21.314 1.00 94.00 109 ASN A C 1
ATOM 854 O O . ASN A 1 109 ? -4.113 -10.995 21.695 1.00 94.00 109 ASN A O 1
ATOM 858 N N . TYR A 1 110 ? -2.748 -9.219 21.930 1.00 94.69 110 TYR A N 1
ATOM 859 C CA . TYR A 1 110 ? -3.397 -8.676 23.123 1.00 94.69 110 TYR A CA 1
ATOM 860 C C . TYR A 1 110 ? -4.898 -8.450 22.908 1.00 94.69 110 TYR A C 1
ATOM 862 O O . TYR A 1 110 ? -5.693 -8.801 23.774 1.00 94.69 110 TYR A O 1
ATOM 870 N N . MET A 1 111 ? -5.309 -7.910 21.754 1.00 95.56 111 MET A N 1
ATOM 871 C CA . MET A 1 111 ? -6.728 -7.725 21.432 1.00 95.56 111 MET A CA 1
ATOM 872 C C . MET A 1 111 ? -7.503 -9.042 21.465 1.00 95.56 111 MET A C 1
ATOM 874 O O . MET A 1 111 ? -8.560 -9.113 22.093 1.00 95.56 111 MET A O 1
ATOM 878 N N . ASN A 1 112 ? -6.986 -10.075 20.797 1.00 96.38 112 ASN A N 1
ATOM 879 C CA . ASN A 1 112 ? -7.635 -11.383 20.737 1.00 96.38 112 ASN A CA 1
ATOM 880 C C . ASN A 1 112 ? -7.733 -12.024 22.124 1.00 96.38 112 ASN A C 1
ATOM 882 O O . ASN A 1 112 ? -8.810 -12.482 22.509 1.00 96.38 112 ASN A O 1
ATOM 886 N N . ASP A 1 113 ? -6.635 -12.000 22.881 1.00 95.88 113 ASP A N 1
ATOM 887 C CA . ASP A 1 113 ? -6.572 -12.564 24.228 1.00 95.88 113 ASP A CA 1
ATOM 888 C C . ASP A 1 113 ? -7.526 -11.831 25.175 1.00 95.88 113 ASP A C 1
ATOM 890 O O . ASP A 1 113 ? -8.299 -12.469 25.889 1.00 95.88 113 ASP A O 1
ATOM 894 N N . PHE A 1 114 ? -7.551 -10.495 25.127 1.00 96.31 114 PHE A N 1
ATOM 895 C CA . PHE A 1 114 ? -8.441 -9.680 25.950 1.00 96.31 114 PHE A CA 1
ATOM 896 C C . PHE A 1 114 ? -9.913 -9.971 25.650 1.00 96.31 114 PHE A C 1
ATOM 898 O O . PHE A 1 114 ? -10.708 -10.168 26.570 1.00 96.31 114 PHE A O 1
ATOM 905 N N . ILE A 1 115 ? -10.297 -10.008 24.369 1.00 96.50 115 ILE A N 1
ATOM 906 C CA . ILE A 1 115 ? -11.679 -10.289 23.966 1.00 96.50 115 ILE A CA 1
ATOM 907 C C . ILE A 1 115 ? -12.080 -11.692 24.426 1.00 96.50 115 ILE A C 1
ATOM 909 O O . ILE A 1 115 ? -13.142 -11.849 25.037 1.00 96.50 115 ILE A O 1
ATOM 913 N N . MET A 1 116 ? -11.223 -12.690 24.205 1.00 96.56 116 MET A N 1
ATOM 914 C CA . MET A 1 116 ? -11.479 -14.060 24.636 1.00 96.56 116 MET A CA 1
ATOM 915 C C . MET A 1 116 ? -11.622 -14.151 26.159 1.00 96.56 116 MET A C 1
ATOM 917 O O . MET A 1 116 ? -12.621 -14.673 26.650 1.00 96.56 116 MET A O 1
ATOM 921 N N . GLU A 1 117 ? -10.683 -13.587 26.919 1.00 95.06 117 GLU A N 1
ATOM 922 C CA . GLU A 1 117 ? -10.682 -13.640 28.384 1.00 95.06 117 GLU A CA 1
ATOM 923 C C . GLU A 1 117 ? -11.888 -12.907 28.992 1.00 95.06 117 GLU A C 1
ATOM 925 O O . GLU A 1 117 ? -12.496 -13.386 29.950 1.00 95.06 117 GLU A O 1
ATOM 930 N N . LYS A 1 118 ? -12.247 -11.731 28.458 1.00 95.00 118 LYS A N 1
ATOM 931 C CA . LYS A 1 118 ? -13.273 -10.864 29.060 1.00 95.00 118 LYS A CA 1
ATOM 932 C C . LYS A 1 118 ? -14.688 -11.116 28.565 1.00 95.00 118 LYS A C 1
ATOM 934 O O . LYS A 1 118 ? -15.629 -10.737 29.259 1.00 95.00 118 LYS A O 1
ATOM 939 N N . THR A 1 119 ? -14.854 -11.712 27.388 1.00 95.06 119 THR A N 1
ATOM 940 C CA . THR A 1 119 ? -16.178 -11.890 26.766 1.00 95.06 119 THR A CA 1
ATOM 941 C C . THR A 1 119 ? -16.489 -13.337 26.393 1.00 95.06 119 THR A C 1
ATOM 943 O O . THR A 1 119 ? -17.631 -13.631 26.043 1.00 95.06 119 THR A O 1
ATOM 946 N N . ASN A 1 120 ? -15.507 -14.245 26.476 1.00 94.00 120 ASN A N 1
ATOM 947 C CA . ASN A 1 120 ? -15.602 -15.630 26.004 1.00 94.00 120 ASN A CA 1
ATOM 948 C C . ASN A 1 120 ? -16.023 -15.740 24.523 1.00 94.00 120 ASN A C 1
ATOM 950 O O . ASN A 1 120 ? -16.627 -16.728 24.103 1.00 94.00 120 ASN A O 1
ATOM 954 N N . LYS A 1 121 ? -15.727 -14.704 23.729 1.00 93.31 121 LYS A N 1
ATOM 955 C CA . LYS A 1 121 ? -15.912 -14.684 22.276 1.00 93.31 121 LYS A CA 1
ATOM 956 C C . LYS A 1 121 ? -14.557 -14.783 21.595 1.00 93.31 121 LYS A C 1
ATOM 958 O O . LYS A 1 121 ? -13.576 -14.206 22.054 1.00 93.31 121 LYS A O 1
ATOM 963 N N . ARG A 1 122 ? -14.516 -15.487 20.469 1.00 90.44 122 ARG A N 1
ATOM 964 C CA . ARG A 1 122 ? -13.311 -15.606 19.652 1.00 90.44 122 ARG A CA 1
ATOM 965 C C . ARG A 1 122 ? -13.294 -14.496 18.604 1.00 90.44 122 ARG A C 1
ATOM 967 O O . ARG A 1 122 ? -14.147 -14.487 17.723 1.00 90.44 122 ARG A O 1
ATOM 974 N N . ALA A 1 123 ? -12.317 -13.602 18.707 1.00 88.94 123 ALA A N 1
ATOM 975 C CA . ALA A 1 123 ? -11.965 -12.650 17.658 1.00 88.94 123 ALA A CA 1
ATOM 976 C C . ALA A 1 123 ? -10.722 -13.142 16.894 1.00 88.94 123 ALA A C 1
ATOM 978 O O . ALA A 1 123 ? -9.926 -13.913 17.431 1.00 88.94 123 ALA A O 1
ATOM 979 N N . GLU A 1 124 ? -10.570 -12.717 15.638 1.00 90.25 124 GLU A N 1
ATOM 980 C CA . GLU A 1 124 ? -9.444 -13.104 14.770 1.00 90.25 124 GLU A CA 1
ATOM 981 C C . GLU A 1 124 ? -8.739 -11.870 14.186 1.00 90.25 124 GLU A C 1
ATOM 983 O O . GLU A 1 124 ? -8.577 -11.708 12.972 1.00 90.25 124 GLU A O 1
ATOM 988 N N . TYR A 1 125 ? -8.308 -10.976 15.076 1.00 95.00 125 TYR A N 1
ATOM 989 C CA . TYR A 1 125 ? -7.533 -9.799 14.712 1.00 95.00 125 TYR A CA 1
ATOM 990 C C . TYR A 1 125 ? -6.119 -10.171 14.288 1.00 95.00 125 TYR A C 1
ATOM 992 O O . TYR A 1 125 ? -5.393 -10.863 14.999 1.00 95.00 125 TYR A O 1
ATOM 1000 N N . THR A 1 126 ? -5.706 -9.671 13.129 1.00 94.31 126 THR A N 1
ATOM 1001 C CA . THR A 1 126 ? -4.356 -9.838 12.600 1.00 94.31 126 THR A CA 1
ATOM 1002 C C .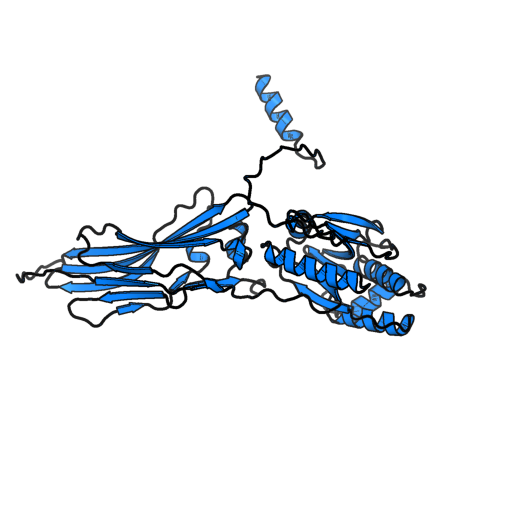 THR A 1 126 ? -3.768 -8.484 12.238 1.00 94.31 126 THR A C 1
ATOM 1004 O O . THR A 1 126 ? -4.429 -7.633 11.645 1.00 94.31 126 THR A O 1
ATOM 1007 N N . PHE A 1 127 ? -2.496 -8.295 12.574 1.00 91.81 127 PHE A N 1
ATOM 1008 C CA . PHE A 1 127 ? -1.747 -7.093 12.239 1.00 91.81 127 PHE A CA 1
ATOM 1009 C C . PHE A 1 127 ? -1.210 -7.137 10.805 1.00 91.81 127 PHE A C 1
ATOM 1011 O O . PHE A 1 127 ? -0.585 -8.113 10.387 1.00 91.81 127 PHE A O 1
ATOM 1018 N N . SER A 1 128 ? -1.398 -6.040 10.077 1.00 87.69 128 SER A N 1
ATOM 1019 C CA . SER A 1 128 ? -0.791 -5.787 8.775 1.00 87.69 128 SER A CA 1
ATOM 1020 C C . SER A 1 128 ? -0.102 -4.422 8.786 1.00 87.69 128 SER A C 1
ATOM 1022 O O . SER A 1 128 ? -0.754 -3.381 8.820 1.00 87.69 128 SER A O 1
ATOM 1024 N N . GLU A 1 129 ? 1.226 -4.420 8.711 1.00 78.25 129 GLU A N 1
ATOM 1025 C CA . GLU A 1 129 ? 1.995 -3.205 8.441 1.00 78.25 129 GLU A CA 1
ATOM 1026 C C . GLU A 1 129 ? 2.008 -2.933 6.943 1.00 78.25 129 GLU A C 1
ATOM 1028 O O . GLU A 1 129 ? 2.213 -3.860 6.144 1.00 78.25 129 GLU A O 1
ATOM 1033 N N . LYS A 1 130 ? 1.788 -1.673 6.552 1.00 74.81 130 LYS A N 1
ATOM 1034 C CA . LYS A 1 130 ? 1.879 -1.283 5.153 1.00 74.81 130 LYS A CA 1
ATOM 1035 C C . LYS A 1 130 ? 2.833 -0.118 4.941 1.00 74.81 130 LYS A C 1
ATOM 1037 O O . LYS A 1 130 ? 2.777 0.889 5.648 1.00 74.81 130 LYS A O 1
ATOM 1042 N N . PRO A 1 131 ? 3.702 -0.247 3.927 1.00 62.28 131 PRO A N 1
ATOM 1043 C CA . PRO A 1 131 ? 4.686 0.770 3.631 1.00 62.28 131 PRO A CA 1
ATOM 1044 C C . PRO A 1 131 ? 4.043 2.090 3.209 1.00 62.28 131 PRO A C 1
ATOM 1046 O O . PRO A 1 131 ? 2.937 2.114 2.663 1.00 62.28 131 PRO A O 1
ATOM 1049 N N . THR A 1 132 ? 4.815 3.174 3.309 1.00 57.41 132 THR A N 1
ATOM 1050 C CA . THR A 1 132 ? 4.489 4.516 2.795 1.00 57.41 132 THR A CA 1
ATOM 1051 C C . THR A 1 132 ? 4.012 4.520 1.345 1.00 57.41 132 THR A C 1
ATOM 1053 O O . THR A 1 132 ? 3.341 5.460 0.934 1.00 57.41 132 THR A O 1
ATOM 1056 N N . MET A 1 133 ? 4.305 3.471 0.578 1.00 56.62 133 MET A N 1
ATOM 1057 C CA . MET A 1 133 ? 3.998 3.379 -0.844 1.00 56.62 133 MET A CA 1
ATOM 1058 C C . MET A 1 133 ? 2.768 2.520 -1.177 1.00 56.62 133 MET A C 1
ATOM 1060 O O . MET A 1 133 ? 2.509 2.337 -2.355 1.00 56.62 133 MET A O 1
ATOM 1064 N N . PHE A 1 134 ? 1.989 2.013 -0.210 1.00 58.97 134 PHE A N 1
ATOM 1065 C CA . PHE A 1 134 ? 0.766 1.198 -0.425 1.00 58.97 134 PHE A CA 1
ATOM 1066 C C . PHE A 1 134 ? -0.443 2.000 -0.986 1.00 58.97 134 PHE A C 1
ATOM 1068 O O . PHE A 1 134 ? -1.589 1.651 -0.786 1.00 58.97 134 PHE A O 1
ATOM 1075 N N . ARG A 1 135 ? -0.265 3.147 -1.636 1.00 61.91 135 ARG A N 1
ATOM 1076 C CA . ARG A 1 135 ? -1.369 4.129 -1.770 1.00 61.91 135 ARG A CA 1
ATOM 1077 C C . ARG A 1 135 ? -1.283 5.001 -3.001 1.00 61.91 135 ARG A C 1
ATOM 1079 O O . ARG A 1 135 ? -1.691 6.158 -3.001 1.00 61.91 135 ARG A O 1
ATOM 1086 N N . VAL A 1 136 ? -0.678 4.437 -4.031 1.00 60.78 136 VAL A N 1
ATOM 1087 C CA . VAL A 1 136 ? -0.295 5.189 -5.214 1.00 60.78 136 VAL A CA 1
ATOM 1088 C C . VAL A 1 136 ? -1.075 4.686 -6.448 1.00 60.78 136 VAL A C 1
ATOM 1090 O O . VAL A 1 136 ? -1.314 5.489 -7.350 1.00 60.78 136 VAL A O 1
ATOM 1093 N N . SER A 1 137 ? -1.585 3.435 -6.451 1.00 68.25 137 SER A N 1
ATOM 1094 C CA . SER A 1 137 ? -2.498 2.895 -7.491 1.00 68.25 137 SER A CA 1
ATOM 1095 C C . SER A 1 137 ? -3.960 2.794 -7.059 1.00 68.25 137 SER A C 1
ATOM 1097 O O . SER A 1 137 ? -4.279 2.589 -5.889 1.00 68.25 137 SER A O 1
ATOM 1099 N N . LEU A 1 138 ? -4.829 2.719 -8.072 1.00 74.12 138 LEU A N 1
ATOM 1100 C CA . LEU A 1 138 ? -6.169 2.144 -7.962 1.00 74.12 138 LEU A CA 1
ATOM 1101 C C . LEU A 1 138 ? -6.162 0.704 -7.406 1.00 74.12 138 LEU A C 1
ATOM 1103 O O . LEU A 1 138 ? -7.024 0.354 -6.609 1.00 74.12 138 LEU A O 1
ATOM 1107 N N . ASN A 1 139 ? -5.191 -0.131 -7.788 1.00 75.81 139 ASN A N 1
ATOM 1108 C CA . ASN A 1 139 ? -5.092 -1.508 -7.297 1.00 75.81 139 ASN A CA 1
ATOM 1109 C C . ASN A 1 139 ? -4.862 -1.569 -5.777 1.00 75.81 139 ASN A C 1
ATOM 1111 O O . ASN A 1 139 ? -5.465 -2.392 -5.095 1.00 75.81 139 ASN A O 1
ATOM 1115 N N . ASP A 1 140 ? -4.043 -0.668 -5.233 1.00 77.56 140 ASP A N 1
ATOM 1116 C CA . ASP A 1 140 ? -3.821 -0.580 -3.790 1.00 77.56 140 ASP A CA 1
ATOM 1117 C C . ASP A 1 140 ? -5.128 -0.225 -3.048 1.00 77.56 140 ASP A C 1
ATOM 1119 O O . ASP A 1 140 ? -5.394 -0.746 -1.963 1.00 77.56 140 ASP A O 1
ATOM 1123 N N . ILE A 1 141 ? -5.970 0.626 -3.649 1.00 82.44 141 ILE A N 1
ATOM 1124 C CA . ILE A 1 141 ? -7.300 0.977 -3.124 1.00 82.44 141 ILE A CA 1
ATOM 1125 C C . ILE A 1 141 ? -8.238 -0.211 -3.198 1.00 82.44 141 ILE A C 1
ATOM 1127 O O . ILE A 1 141 ? -8.899 -0.507 -2.212 1.00 82.44 141 ILE A O 1
ATOM 1131 N N . ILE A 1 142 ? -8.274 -0.928 -4.319 1.00 85.00 142 ILE A N 1
ATOM 1132 C CA . ILE A 1 142 ? -9.121 -2.116 -4.475 1.00 85.00 142 ILE A CA 1
ATOM 1133 C C . ILE A 1 142 ? -8.756 -3.174 -3.426 1.00 85.00 142 ILE A C 1
ATOM 1135 O O . ILE A 1 142 ? -9.643 -3.722 -2.774 1.00 85.00 142 ILE A O 1
ATOM 1139 N N . ILE A 1 143 ? -7.459 -3.433 -3.213 1.00 86.31 143 ILE A N 1
ATOM 1140 C CA . ILE A 1 143 ? -6.983 -4.397 -2.208 1.00 86.31 143 ILE A CA 1
ATOM 1141 C C . ILE A 1 143 ? -7.426 -3.984 -0.801 1.00 86.31 143 ILE A C 1
ATOM 1143 O O . ILE A 1 143 ? -7.918 -4.819 -0.040 1.00 86.31 143 ILE A O 1
ATOM 1147 N N . PHE A 1 144 ? -7.264 -2.710 -0.450 1.00 89.25 144 PHE A N 1
ATOM 1148 C CA . PHE A 1 144 ? -7.664 -2.199 0.859 1.00 89.25 144 PHE A CA 1
ATOM 1149 C C . PHE A 1 144 ? -9.178 -2.194 1.051 1.00 89.25 144 PHE A C 1
ATOM 1151 O O . PHE A 1 144 ? -9.654 -2.659 2.079 1.00 89.25 144 PHE A O 1
ATOM 1158 N N . SER A 1 145 ? -9.934 -1.742 0.051 1.00 91.75 145 SER A N 1
ATOM 1159 C CA . SER A 1 145 ? -11.401 -1.712 0.061 1.00 91.75 145 SER A CA 1
ATOM 1160 C C . SER A 1 145 ? -11.960 -3.118 0.243 1.00 91.75 145 SER A C 1
ATOM 1162 O O . SER A 1 145 ? -12.802 -3.348 1.106 1.00 91.75 145 SER A O 1
ATOM 1164 N N . ALA A 1 146 ? -11.420 -4.094 -0.496 1.00 91.56 146 ALA A N 1
ATOM 1165 C CA . ALA A 1 146 ? -11.788 -5.498 -0.355 1.00 91.56 146 ALA A CA 1
ATOM 1166 C C . ALA A 1 146 ? -11.442 -6.057 1.035 1.00 91.56 146 ALA A C 1
ATOM 1168 O O . ALA A 1 146 ? -12.221 -6.827 1.597 1.00 91.56 146 ALA A O 1
ATOM 1169 N N . TYR A 1 147 ? -10.295 -5.669 1.603 1.00 92.88 147 TYR A N 1
ATOM 1170 C CA . TYR A 1 147 ? -9.893 -6.068 2.952 1.00 92.88 147 TYR A CA 1
ATOM 1171 C C . TYR A 1 147 ? -10.808 -5.478 4.033 1.00 92.88 147 TYR A C 1
ATOM 1173 O O . TYR A 1 147 ? -11.302 -6.220 4.884 1.00 92.88 147 TYR A O 1
ATOM 1181 N N . VAL A 1 148 ? -11.087 -4.172 3.967 1.00 94.94 148 VAL A N 1
ATOM 1182 C CA . VAL A 1 148 ? -12.004 -3.482 4.882 1.00 94.94 148 VAL A CA 1
ATOM 1183 C C . VAL A 1 148 ? -13.396 -4.095 4.793 1.00 94.94 148 VAL A C 1
ATOM 1185 O O . VAL A 1 148 ? -13.940 -4.502 5.817 1.00 94.94 148 VAL A O 1
ATOM 1188 N N . TRP A 1 149 ? -13.943 -4.232 3.582 1.00 94.81 149 TRP A N 1
ATOM 1189 C CA . TRP A 1 149 ? -15.242 -4.865 3.362 1.00 94.81 149 TRP A CA 1
ATOM 1190 C C . TRP A 1 149 ? -15.299 -6.262 3.977 1.00 94.81 149 TRP A C 1
ATOM 1192 O O . TRP A 1 149 ? -16.214 -6.558 4.739 1.00 94.81 149 TRP A O 1
ATOM 1202 N N . LYS A 1 150 ? -14.305 -7.113 3.691 1.00 93.88 150 LYS A N 1
ATOM 1203 C CA . LYS A 1 150 ? -14.254 -8.479 4.220 1.00 93.88 150 LYS A CA 1
ATOM 1204 C C . LYS A 1 150 ? -14.254 -8.495 5.748 1.00 93.88 150 LYS A C 1
ATOM 1206 O O . LYS A 1 150 ? -14.940 -9.325 6.332 1.00 93.88 150 LYS A O 1
ATOM 1211 N N . SER A 1 151 ? -13.491 -7.611 6.388 1.00 95.19 151 SER A N 1
ATOM 1212 C CA . SER A 1 151 ? -13.440 -7.546 7.849 1.00 95.19 151 SER A CA 1
ATOM 1213 C C . SER A 1 151 ? -14.772 -7.091 8.443 1.00 95.19 151 SER A C 1
ATOM 1215 O O . SER A 1 151 ? -15.274 -7.721 9.369 1.00 95.19 151 SER A O 1
ATOM 1217 N N . LEU A 1 152 ? -15.391 -6.053 7.875 1.00 96.44 152 LEU A N 1
ATOM 1218 C CA . LEU A 1 152 ? -16.682 -5.556 8.354 1.00 96.44 152 LEU A CA 1
ATOM 1219 C C . LEU A 1 152 ? -17.829 -6.543 8.094 1.00 96.44 152 LEU A C 1
ATOM 1221 O O . LEU A 1 152 ? -18.718 -6.663 8.925 1.00 96.44 152 LEU A O 1
ATOM 1225 N N . ALA A 1 153 ? -17.790 -7.294 6.990 1.00 93.94 153 ALA A N 1
ATOM 1226 C CA . ALA A 1 153 ? -18.749 -8.363 6.699 1.00 93.94 153 ALA A CA 1
ATOM 1227 C C . ALA A 1 153 ? -18.624 -9.575 7.647 1.00 93.94 153 ALA A C 1
ATOM 1229 O O . ALA A 1 153 ? -19.524 -10.409 7.695 1.00 93.94 153 ALA A O 1
ATOM 1230 N N . LEU A 1 154 ? -17.514 -9.679 8.386 1.00 93.94 154 LEU A N 1
ATOM 1231 C CA . LEU A 1 154 ? -17.285 -10.662 9.449 1.00 93.94 154 LEU A CA 1
ATOM 1232 C C . LEU A 1 154 ? -17.515 -10.059 10.847 1.00 93.94 154 LEU A C 1
ATOM 1234 O O . LEU A 1 154 ? -16.922 -10.531 11.817 1.00 93.94 154 LEU A O 1
ATOM 1238 N N . ASP A 1 155 ? -18.292 -8.976 10.948 1.00 95.50 155 ASP A N 1
ATOM 1239 C CA . ASP A 1 155 ? -18.545 -8.239 12.193 1.00 95.50 155 ASP A CA 1
ATOM 1240 C C . ASP A 1 155 ? -17.254 -7.876 12.946 1.00 95.50 155 ASP A C 1
ATOM 1242 O O . ASP A 1 155 ? -17.188 -7.901 14.170 1.00 95.50 155 ASP A O 1
ATOM 1246 N N . THR A 1 156 ? -16.182 -7.566 12.213 1.00 96.25 156 THR A N 1
ATOM 1247 C CA . THR A 1 156 ? -14.872 -7.258 12.794 1.00 96.25 156 THR A CA 1
ATOM 1248 C C . THR A 1 156 ? -14.469 -5.826 12.428 1.00 96.25 156 THR A C 1
ATOM 1250 O O . THR A 1 156 ? -13.912 -5.608 11.343 1.00 96.25 156 THR A O 1
ATOM 1253 N N . PRO A 1 157 ? -14.731 -4.828 13.300 1.00 97.25 157 PRO A N 1
ATOM 1254 C CA . PRO A 1 157 ? -14.278 -3.456 13.076 1.00 97.25 157 PRO A CA 1
ATOM 1255 C C . PRO A 1 157 ? -12.754 -3.404 13.093 1.00 97.25 157 PRO A C 1
ATOM 1257 O O . PRO A 1 157 ? -12.132 -4.120 13.875 1.00 97.25 157 PRO A O 1
ATOM 1260 N N . LEU A 1 158 ? -12.153 -2.570 12.245 1.00 96.94 158 LEU A N 1
ATOM 1261 C CA . LEU A 1 158 ? -10.700 -2.506 12.075 1.00 96.94 158 LEU A CA 1
ATOM 1262 C C . LEU A 1 158 ? -10.110 -1.332 12.851 1.00 96.94 158 LEU A C 1
ATOM 1264 O O . LEU A 1 158 ? -10.755 -0.303 13.016 1.00 96.94 158 LEU A O 1
ATOM 1268 N N . MET A 1 159 ? -8.853 -1.449 13.253 1.00 94.88 159 MET A N 1
ATOM 1269 C CA . MET A 1 159 ? -8.081 -0.363 13.851 1.00 94.88 159 MET A CA 1
ATOM 1270 C C . MET A 1 159 ? -7.035 0.116 12.843 1.00 94.88 159 MET A C 1
ATOM 1272 O O . MET A 1 159 ? -6.248 -0.689 12.351 1.00 94.88 159 MET A O 1
ATOM 1276 N N . LEU A 1 160 ? -7.044 1.404 12.506 1.00 92.44 160 LEU A N 1
ATOM 1277 C CA . LEU A 1 160 ? -6.140 2.041 11.546 1.00 92.44 160 LEU A CA 1
ATOM 1278 C C . LEU A 1 160 ? -5.173 2.963 12.283 1.00 92.44 160 LEU A C 1
ATOM 1280 O O . LEU A 1 160 ? -5.607 3.846 13.016 1.00 92.44 160 LEU A O 1
ATOM 1284 N N . GLY A 1 161 ? -3.874 2.791 12.057 1.00 87.50 161 GLY A N 1
ATOM 1285 C CA . GLY A 1 161 ? -2.819 3.606 12.652 1.00 87.50 161 GLY A CA 1
ATOM 1286 C C . GLY A 1 161 ? -2.112 4.439 11.628 1.00 87.50 161 GLY A C 1
ATOM 1287 O O . GLY A 1 161 ? -1.700 3.926 10.591 1.00 87.50 161 GLY A O 1
ATOM 1288 N N . THR A 1 162 ? -1.920 5.710 11.939 1.00 77.88 162 THR A N 1
ATOM 1289 C CA . THR A 1 162 ? -1.170 6.625 11.091 1.00 77.88 162 THR A CA 1
ATOM 1290 C C . THR A 1 162 ? 0.126 7.019 11.786 1.00 77.88 162 THR A C 1
ATOM 1292 O O . THR A 1 162 ? 0.165 7.252 12.997 1.00 77.88 162 THR A O 1
ATOM 1295 N N . TYR A 1 163 ? 1.206 7.068 11.009 1.00 67.38 163 TYR A N 1
ATOM 1296 C CA . TYR A 1 163 ? 2.492 7.577 11.468 1.00 67.38 163 TYR A CA 1
ATOM 1297 C C . TYR A 1 163 ? 2.675 8.988 10.932 1.00 67.38 163 TYR A C 1
ATOM 1299 O O . TYR A 1 163 ? 2.671 9.185 9.724 1.00 67.38 163 TYR A O 1
ATOM 1307 N N . SER A 1 164 ? 2.859 9.981 11.796 1.00 58.41 164 SER A N 1
ATOM 1308 C CA . SER A 1 164 ? 3.257 11.327 11.374 1.00 58.41 164 SER A CA 1
ATOM 1309 C C . SER A 1 164 ? 4.349 11.850 12.302 1.00 58.41 164 SER A C 1
ATOM 1311 O O . SER A 1 164 ? 4.087 12.614 13.233 1.00 58.41 164 SER A O 1
ATOM 1313 N N . GLY A 1 165 ? 5.595 11.431 12.061 1.00 59.41 165 GLY A N 1
ATOM 1314 C CA . GLY A 1 165 ? 6.725 11.789 12.923 1.00 59.41 165 GLY A CA 1
ATOM 1315 C C . GLY A 1 165 ? 6.595 11.154 14.312 1.00 59.41 165 GLY A C 1
ATOM 1316 O O . GLY A 1 165 ? 6.453 9.940 14.412 1.00 59.41 165 GLY A O 1
ATOM 1317 N N . SER A 1 166 ? 6.634 11.963 15.376 1.00 53.88 166 SER A N 1
ATOM 1318 C CA . SER A 1 166 ? 6.468 11.516 16.773 1.00 53.88 166 SER A CA 1
ATOM 1319 C C . SER A 1 166 ? 5.013 11.237 17.174 1.00 53.88 166 SER A C 1
ATOM 1321 O O . SER A 1 166 ? 4.772 10.630 18.219 1.00 53.88 166 SER A O 1
ATOM 1323 N N . ASN A 1 167 ? 4.047 11.673 16.359 1.00 57.09 167 ASN A N 1
ATOM 1324 C CA . ASN A 1 167 ? 2.626 11.554 16.659 1.00 57.09 167 ASN A CA 1
ATOM 1325 C C . ASN A 1 167 ? 2.054 10.308 15.981 1.00 57.09 167 ASN A C 1
ATOM 1327 O O . ASN A 1 167 ? 2.087 10.177 14.753 1.00 57.09 167 ASN A O 1
ATOM 1331 N N . THR A 1 168 ? 1.521 9.404 16.799 1.00 67.06 168 THR A N 1
ATOM 1332 C CA . THR A 1 168 ? 0.771 8.227 16.357 1.00 67.06 168 THR A CA 1
ATOM 1333 C C . THR A 1 168 ? -0.706 8.463 16.656 1.00 67.06 168 THR A C 1
ATOM 1335 O O . THR A 1 168 ? -1.074 8.768 17.789 1.00 67.06 168 THR A O 1
ATOM 1338 N N . GLN A 1 169 ? -1.556 8.365 15.633 1.00 83.62 169 GLN A N 1
ATOM 1339 C CA . GLN A 1 169 ? -3.010 8.436 15.793 1.00 83.62 169 GLN A CA 1
ATOM 1340 C C . GLN A 1 169 ? -3.604 7.082 15.429 1.00 83.62 169 GLN A C 1
ATOM 1342 O O . GLN A 1 169 ? -3.194 6.459 14.447 1.00 83.62 169 GLN A O 1
ATOM 1347 N N . SER A 1 170 ? -4.582 6.640 16.213 1.00 90.44 170 SER A N 1
ATOM 1348 C CA . SER A 1 170 ? -5.396 5.469 15.908 1.00 90.44 170 SER A CA 1
ATOM 1349 C C . SER A 1 170 ? -6.842 5.874 15.659 1.00 90.44 170 SER A C 1
ATOM 1351 O O . SER A 1 170 ? -7.373 6.725 16.367 1.00 90.44 170 SER A O 1
ATOM 1353 N N . LEU A 1 171 ? -7.468 5.238 14.674 1.00 93.88 171 LEU A N 1
ATOM 1354 C CA . LEU A 1 171 ? -8.871 5.391 14.293 1.00 93.88 171 LEU A CA 1
ATOM 1355 C C . LEU A 1 171 ? -9.528 4.008 14.224 1.00 93.88 171 LEU A C 1
ATOM 1357 O O . LEU A 1 171 ? -8.847 3.016 13.953 1.00 93.88 171 LEU A O 1
ATOM 1361 N N . VAL A 1 172 ? -10.849 3.931 14.391 1.00 97.25 172 VAL A N 1
ATOM 1362 C CA . VAL A 1 172 ? -11.601 2.683 14.168 1.00 97.25 172 VAL A CA 1
ATOM 1363 C C . VAL A 1 172 ? -12.365 2.767 12.849 1.00 97.25 172 VAL A C 1
ATOM 1365 O O . VAL A 1 172 ? -13.212 3.635 12.665 1.00 97.25 172 VAL A O 1
ATOM 1368 N N . ILE A 1 173 ? -12.096 1.851 11.922 1.00 97.62 173 ILE A N 1
ATOM 1369 C CA . ILE A 1 173 ? -12.905 1.675 10.716 1.00 97.62 173 ILE A CA 1
ATOM 1370 C C . ILE A 1 173 ? -14.092 0.785 11.081 1.00 97.62 173 ILE A C 1
ATOM 1372 O O . ILE A 1 173 ? -13.927 -0.401 11.371 1.00 97.62 173 ILE A O 1
ATOM 1376 N N . CYS A 1 174 ? -15.288 1.364 11.062 1.00 97.88 174 CYS A N 1
ATOM 1377 C CA . CYS A 1 174 ? -16.539 0.687 11.408 1.00 97.88 174 CYS A CA 1
ATOM 1378 C C . CYS A 1 174 ? -17.559 0.687 10.266 1.00 97.88 174 CYS A C 1
ATOM 1380 O O . CYS A 1 174 ? -18.580 0.019 10.380 1.00 97.88 174 CYS A O 1
ATOM 1382 N N . GLY A 1 175 ? -17.294 1.390 9.161 1.00 97.56 175 GLY A N 1
ATOM 1383 C CA . GLY A 1 175 ? -18.188 1.415 8.007 1.00 97.56 175 GLY A CA 1
ATOM 1384 C C . GLY A 1 175 ? -17.459 1.384 6.671 1.00 97.56 175 GLY A C 1
ATOM 1385 O O . GLY A 1 175 ? -16.314 1.827 6.560 1.00 97.56 175 GLY A O 1
ATOM 1386 N N . PHE A 1 176 ? -18.143 0.883 5.649 1.00 97.69 176 PHE A N 1
ATOM 1387 C CA . PHE A 1 176 ? -17.687 0.883 4.265 1.00 97.69 176 PHE A CA 1
ATOM 1388 C C . PHE A 1 176 ? -18.874 1.060 3.323 1.00 97.69 176 PHE A C 1
ATOM 1390 O O . PHE A 1 176 ? -19.932 0.473 3.543 1.00 97.69 176 PHE A O 1
ATOM 1397 N N . LYS A 1 177 ? -18.684 1.854 2.272 1.00 96.56 177 LYS A N 1
ATOM 1398 C CA . LYS A 1 177 ? -19.648 2.026 1.188 1.00 96.56 177 LYS A CA 1
ATOM 1399 C C . LYS A 1 177 ? -18.906 2.054 -0.141 1.00 96.56 177 LYS A C 1
ATOM 1401 O O . LYS A 1 177 ? -18.144 2.988 -0.391 1.00 96.56 177 LYS A O 1
ATOM 1406 N N . GLU A 1 178 ? -19.145 1.040 -0.963 1.00 93.69 178 GLU A N 1
ATOM 1407 C CA . GLU A 1 178 ? -18.602 0.936 -2.319 1.00 93.69 178 GLU A CA 1
ATOM 1408 C C . GLU A 1 178 ? -19.236 1.998 -3.222 1.00 93.69 178 GLU A C 1
ATOM 1410 O O . GLU A 1 178 ? -20.454 2.207 -3.208 1.00 93.69 178 GLU A O 1
ATOM 1415 N N . ASP A 1 179 ? -18.412 2.673 -4.014 1.00 90.69 179 ASP A N 1
ATOM 1416 C CA . ASP A 1 179 ? -18.868 3.527 -5.096 1.00 90.69 179 ASP A CA 1
ATOM 1417 C C . ASP A 1 179 ? -18.804 2.758 -6.419 1.00 90.69 179 ASP A C 1
ATOM 1419 O O . ASP A 1 179 ? -17.750 2.326 -6.882 1.00 90.69 179 ASP A O 1
ATOM 1423 N N . ILE A 1 180 ? -19.964 2.604 -7.057 1.00 85.31 180 ILE A N 1
ATOM 1424 C CA . ILE A 1 180 ? -20.102 1.828 -8.297 1.00 85.31 180 ILE A CA 1
ATOM 1425 C C . ILE A 1 180 ? -19.405 2.473 -9.503 1.00 85.31 180 ILE A C 1
ATOM 1427 O O . ILE A 1 180 ? -19.255 1.828 -10.539 1.00 85.31 180 ILE A O 1
ATOM 1431 N N . THR A 1 181 ? -19.026 3.751 -9.408 1.00 82.50 181 THR A N 1
ATOM 1432 C CA . THR A 1 181 ? -18.401 4.488 -10.512 1.00 82.50 181 THR A CA 1
ATOM 1433 C C . THR A 1 181 ? -16.883 4.441 -10.438 1.00 82.50 181 THR A C 1
ATOM 1435 O O . THR A 1 181 ? -16.226 4.370 -11.477 1.00 82.50 181 THR A O 1
ATOM 1438 N N . SER A 1 182 ? -16.310 4.492 -9.233 1.00 81.00 182 SER A N 1
ATOM 1439 C CA . SER A 1 182 ? -14.862 4.517 -9.051 1.00 81.00 182 SER A CA 1
ATOM 1440 C C . SER A 1 182 ? -14.457 4.162 -7.618 1.00 81.00 182 SER A C 1
ATOM 1442 O O . SER A 1 182 ? -14.862 4.873 -6.698 1.00 81.00 182 SER A O 1
ATOM 1444 N N . PRO A 1 183 ? -13.531 3.202 -7.419 1.00 84.69 183 PRO A N 1
ATOM 1445 C CA . PRO A 1 183 ? -12.972 2.901 -6.097 1.00 84.69 183 PRO A CA 1
ATOM 1446 C C . PRO A 1 183 ? -12.302 4.100 -5.403 1.00 84.69 183 PRO A C 1
ATOM 1448 O O . PRO A 1 183 ? -12.161 4.129 -4.185 1.00 84.69 183 PRO A O 1
ATOM 1451 N N . TRP A 1 184 ? -11.916 5.148 -6.144 1.00 82.06 184 TRP A N 1
ATOM 1452 C CA . TRP A 1 184 ? -11.420 6.399 -5.547 1.00 82.06 184 TRP A CA 1
ATOM 1453 C C . TRP A 1 184 ? -12.468 7.134 -4.697 1.00 82.06 184 TRP A C 1
ATOM 1455 O O . TRP A 1 184 ? -12.106 7.952 -3.843 1.00 82.06 184 TRP A O 1
ATOM 1465 N N . HIS A 1 185 ? -13.747 6.848 -4.930 1.00 88.81 185 HIS A N 1
ATOM 1466 C CA . HIS A 1 185 ? -14.882 7.429 -4.224 1.00 88.81 185 HIS A CA 1
ATOM 1467 C C . HIS A 1 185 ? -15.503 6.481 -3.192 1.00 88.81 185 HIS A C 1
ATOM 1469 O O . HIS A 1 185 ? -16.455 6.894 -2.523 1.00 88.81 185 HIS A O 1
ATOM 1475 N N . ASP A 1 186 ? -14.945 5.277 -3.004 1.00 92.19 186 ASP A N 1
ATOM 1476 C CA . ASP A 1 186 ? -15.317 4.393 -1.896 1.00 92.19 186 ASP A CA 1
ATOM 1477 C C . ASP A 1 186 ? -15.227 5.164 -0.578 1.00 92.19 186 ASP A C 1
ATOM 1479 O O . ASP A 1 186 ? -14.290 5.940 -0.361 1.00 92.19 186 ASP A O 1
ATOM 1483 N N . LYS A 1 187 ? -16.209 4.985 0.307 1.00 96.31 187 LYS A N 1
ATOM 1484 C CA . LYS A 1 187 ? -16.272 5.706 1.582 1.00 96.31 187 LYS A CA 1
ATOM 1485 C C . LYS A 1 187 ? -15.985 4.775 2.744 1.00 96.31 187 LYS A C 1
ATOM 1487 O O . LYS A 1 187 ? -16.557 3.695 2.844 1.00 96.31 187 LYS A O 1
ATOM 1492 N N . TYR A 1 188 ? -15.172 5.261 3.671 1.00 96.38 188 TYR A N 1
ATOM 1493 C CA . TYR A 1 188 ? -14.828 4.588 4.917 1.00 96.38 188 TYR A CA 1
ATOM 1494 C C . TYR A 1 188 ? -15.453 5.343 6.084 1.00 96.38 188 TYR A C 1
ATOM 1496 O O . TYR A 1 188 ? -15.262 6.554 6.207 1.00 96.38 188 TYR A O 1
ATOM 1504 N N . GLY A 1 189 ? -16.200 4.637 6.928 1.00 97.19 189 GLY A N 1
ATOM 1505 C CA . GLY A 1 189 ? -16.708 5.150 8.195 1.00 97.19 189 GLY A CA 1
ATOM 1506 C C . GLY A 1 189 ? -15.607 5.063 9.243 1.00 97.19 189 GLY A C 1
ATOM 1507 O O . GLY A 1 189 ? -15.338 3.980 9.765 1.00 97.19 189 GLY A O 1
ATOM 1508 N N . LEU A 1 190 ? -14.951 6.191 9.511 1.00 95.94 190 LEU A N 1
ATOM 1509 C CA . LEU A 1 190 ? -13.843 6.308 10.454 1.00 95.94 190 LEU A CA 1
ATOM 1510 C C . LEU A 1 190 ? -14.350 6.929 11.752 1.00 95.94 190 LEU A C 1
ATOM 1512 O O . LEU A 1 190 ? -14.785 8.076 11.754 1.00 95.94 190 LEU A O 1
ATOM 1516 N N . MET A 1 191 ? -14.283 6.186 12.846 1.00 96.75 191 MET A N 1
ATO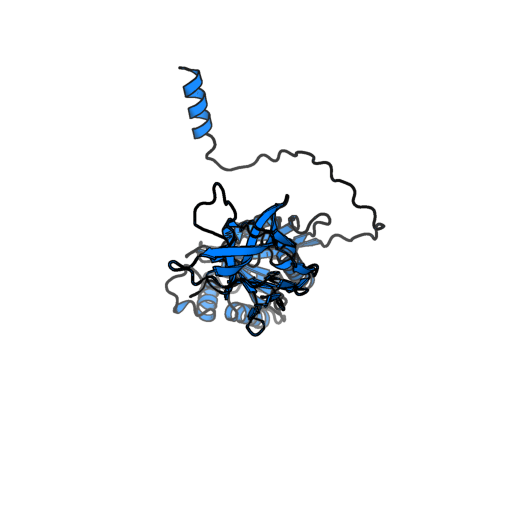M 1517 C CA . MET A 1 191 ? -14.487 6.720 14.183 1.00 96.75 191 MET A CA 1
ATOM 1518 C C . MET A 1 191 ? -13.174 7.293 14.700 1.00 96.75 191 MET A C 1
ATOM 1520 O O . MET A 1 191 ? -12.185 6.564 14.835 1.00 96.75 191 MET A O 1
ATOM 1524 N N . ASP A 1 192 ? -13.178 8.591 14.978 1.00 93.81 192 ASP A N 1
ATOM 1525 C CA . ASP A 1 192 ? -12.029 9.302 15.526 1.00 93.81 192 ASP A CA 1
ATOM 1526 C C . ASP A 1 192 ? -12.125 9.357 17.054 1.00 93.81 192 ASP A C 1
ATOM 1528 O O . ASP A 1 192 ? -13.073 9.947 17.568 1.00 93.81 192 ASP A O 1
ATOM 1532 N N . PRO A 1 193 ? -11.184 8.771 17.815 1.00 92.94 193 PRO A N 1
ATOM 1533 C CA . PRO A 1 193 ? -11.201 8.862 19.269 1.00 92.94 193 PRO A CA 1
ATOM 1534 C C . PRO A 1 193 ? -11.075 10.291 19.800 1.00 92.94 193 PRO A C 1
ATOM 1536 O O . PRO A 1 193 ? -11.390 10.514 20.963 1.00 92.94 193 PRO A O 1
ATOM 1539 N N . GLU A 1 194 ? -10.628 11.269 19.005 1.00 92.25 194 GLU A N 1
ATOM 1540 C CA . GLU A 1 194 ? -10.557 12.665 19.453 1.00 92.25 194 GLU A CA 1
ATOM 1541 C C . GLU A 1 194 ? -11.936 13.232 19.826 1.00 92.25 194 GLU A C 1
ATOM 1543 O O . GLU A 1 194 ? -12.061 13.934 20.828 1.00 92.25 194 GLU A O 1
ATOM 1548 N N . ASP A 1 195 ? -12.977 12.890 19.065 1.00 91.69 195 ASP A N 1
ATOM 1549 C CA . ASP A 1 195 ? -14.348 13.363 19.291 1.00 91.69 195 ASP A CA 1
ATOM 1550 C C . ASP A 1 195 ? -15.383 12.233 19.435 1.00 91.69 195 ASP A C 1
ATOM 1552 O O . ASP A 1 195 ? -16.541 12.485 19.771 1.00 91.69 195 ASP A O 1
ATOM 1556 N N . GLY A 1 196 ? -14.971 10.982 19.228 1.00 89.69 196 GLY A N 1
ATOM 1557 C CA . GLY A 1 196 ? -15.818 9.794 19.249 1.00 89.69 196 GLY A CA 1
ATOM 1558 C C . GLY A 1 196 ? -16.777 9.682 18.058 1.00 89.69 196 GLY A C 1
ATOM 1559 O O . GLY A 1 196 ? -17.624 8.785 18.048 1.00 89.69 196 GLY A O 1
ATOM 1560 N N . GLN A 1 197 ? -16.706 10.572 17.067 1.00 93.88 197 GLN A N 1
ATOM 1561 C CA . GLN A 1 197 ? -17.672 10.618 15.971 1.00 93.88 197 GLN A CA 1
ATOM 1562 C C . GLN A 1 197 ? -17.229 9.770 14.781 1.00 93.88 197 GLN A C 1
ATOM 1564 O O . GLN A 1 197 ? -16.050 9.716 14.431 1.00 93.88 197 GLN A O 1
ATOM 1569 N N . VAL A 1 198 ? -18.204 9.153 14.107 1.00 95.31 198 VAL A N 1
ATOM 1570 C CA . VAL A 1 198 ? -17.983 8.462 12.833 1.00 95.31 198 VAL A CA 1
ATOM 1571 C C . VAL A 1 198 ? -18.064 9.468 11.687 1.00 95.31 198 VAL A C 1
ATOM 1573 O O . VAL A 1 198 ? -19.105 10.081 11.449 1.00 95.31 198 VAL A O 1
ATOM 1576 N N . LYS A 1 199 ? -16.969 9.613 10.943 1.00 95.19 199 LYS A N 1
ATOM 1577 C CA . LYS A 1 199 ? -16.849 10.469 9.759 1.00 95.19 199 LYS A CA 1
ATOM 1578 C C . LYS A 1 199 ? -16.688 9.597 8.520 1.00 95.19 199 LYS A C 1
ATOM 1580 O O . LYS A 1 199 ? -15.828 8.722 8.473 1.00 95.19 199 LYS A O 1
ATOM 1585 N N . TRP A 1 200 ? -17.497 9.855 7.495 1.00 95.50 200 TRP A N 1
ATOM 1586 C CA . TRP A 1 200 ? -17.362 9.192 6.198 1.00 95.50 200 TRP A CA 1
ATOM 1587 C C . TRP A 1 200 ? -16.316 9.907 5.347 1.00 95.50 200 TRP A C 1
ATOM 1589 O O . TRP A 1 200 ? -16.510 11.058 4.954 1.00 95.50 200 TRP A O 1
ATOM 1599 N N . VAL A 1 201 ? -15.220 9.217 5.044 1.00 92.19 201 VAL A N 1
ATOM 1600 C CA . VAL A 1 201 ? -14.095 9.758 4.272 1.00 92.19 201 VAL A CA 1
ATOM 1601 C C . VAL A 1 201 ? -13.953 8.985 2.968 1.00 92.19 201 VAL A C 1
ATOM 1603 O O . VAL A 1 201 ? -13.945 7.757 2.976 1.00 92.19 201 VAL A O 1
ATOM 1606 N N . ILE A 1 202 ? -13.843 9.698 1.846 1.00 91.00 202 ILE A N 1
ATOM 1607 C CA . ILE A 1 202 ? -13.601 9.079 0.535 1.00 91.00 202 ILE A CA 1
ATOM 1608 C C . ILE A 1 202 ? -12.171 8.530 0.444 1.00 91.00 202 ILE A C 1
ATOM 1610 O O . ILE A 1 202 ? -11.241 9.127 0.997 1.00 91.00 202 ILE A O 1
ATOM 1614 N N . ALA A 1 203 ? -11.982 7.437 -0.297 1.00 87.12 203 ALA A N 1
ATOM 1615 C CA . ALA A 1 203 ? -10.702 6.750 -0.455 1.00 87.12 203 ALA A CA 1
ATOM 1616 C C . ALA A 1 203 ? -9.582 7.706 -0.863 1.00 87.12 203 ALA A C 1
ATOM 1618 O O . ALA A 1 203 ? -8.518 7.709 -0.249 1.00 87.12 203 ALA A O 1
ATOM 1619 N N . GLN A 1 204 ? -9.849 8.586 -1.830 1.00 80.56 204 GLN A N 1
ATOM 1620 C CA . GLN A 1 204 ? -8.883 9.580 -2.289 1.00 80.56 204 GLN A CA 1
ATOM 1621 C C . GLN A 1 204 ? -8.334 10.458 -1.151 1.00 80.56 204 GLN A C 1
ATOM 1623 O O . GLN A 1 204 ? -7.126 10.675 -1.068 1.00 80.56 204 GLN A O 1
ATOM 1628 N N . VAL A 1 205 ? -9.202 10.943 -0.259 1.00 80.88 205 VAL A N 1
ATOM 1629 C CA . VAL A 1 205 ? -8.813 11.818 0.860 1.00 80.88 205 VAL A CA 1
ATOM 1630 C C . VAL A 1 205 ? -8.084 11.021 1.935 1.00 80.88 205 VAL A C 1
ATOM 1632 O O . VAL A 1 205 ? -7.054 11.471 2.436 1.00 80.88 205 VAL A O 1
ATOM 1635 N N . LEU A 1 206 ? -8.572 9.819 2.253 1.00 84.44 206 LEU A N 1
ATOM 1636 C CA . LEU A 1 206 ? -7.912 8.931 3.207 1.00 84.44 206 LEU A CA 1
ATOM 1637 C C . LEU A 1 206 ? -6.476 8.626 2.758 1.00 84.44 206 LEU A C 1
ATOM 1639 O O . LEU A 1 206 ? -5.530 8.808 3.515 1.00 84.44 206 LEU A O 1
ATOM 1643 N N . TYR A 1 207 ? -6.287 8.245 1.498 1.00 78.50 207 TYR A N 1
ATOM 1644 C CA . TYR A 1 207 ? -4.985 7.858 0.955 1.00 78.50 207 TYR A CA 1
ATOM 1645 C C . TYR A 1 207 ? -3.986 9.023 0.884 1.00 78.50 207 TYR A C 1
ATOM 1647 O O . TYR A 1 207 ? -2.778 8.816 1.062 1.00 78.50 207 TYR A O 1
ATOM 1655 N N . GLN A 1 208 ? -4.481 10.248 0.675 1.00 71.62 208 GLN A N 1
ATOM 1656 C CA . GLN A 1 208 ? -3.685 11.471 0.805 1.00 71.62 208 GLN A CA 1
ATOM 1657 C C . GLN A 1 208 ? -3.230 11.700 2.251 1.00 71.62 208 GLN A C 1
ATOM 1659 O O . GLN A 1 208 ? -2.070 12.047 2.465 1.00 71.62 208 GLN A O 1
ATOM 1664 N N . ALA A 1 209 ? -4.108 11.470 3.232 1.00 72.00 209 ALA A N 1
ATOM 1665 C CA . ALA A 1 209 ? -3.795 11.636 4.651 1.00 72.00 209 ALA A CA 1
ATOM 1666 C C . ALA A 1 209 ? -2.814 10.576 5.183 1.00 72.00 209 ALA A C 1
ATOM 1668 O O . ALA A 1 209 ? -2.028 10.863 6.081 1.00 72.00 209 ALA A O 1
ATOM 1669 N N . LEU A 1 210 ? -2.787 9.375 4.598 1.00 74.19 210 LEU A N 1
ATOM 1670 C CA . LEU A 1 210 ? -1.857 8.301 4.971 1.00 74.19 210 LEU A CA 1
ATOM 1671 C C . LEU A 1 210 ? -0.440 8.500 4.383 1.00 74.19 210 LEU A C 1
ATOM 1673 O O . LEU A 1 210 ? 0.264 7.520 4.141 1.00 74.19 210 LEU A O 1
ATOM 1677 N N . SER A 1 211 ? -0.002 9.757 4.172 1.00 63.81 211 SER A N 1
ATOM 1678 C CA . SER A 1 211 ? 1.237 10.211 3.492 1.00 63.81 211 SER A CA 1
ATOM 1679 C C . SER A 1 211 ? 2.561 9.593 3.932 1.00 63.81 211 SER A C 1
ATOM 1681 O O . SER A 1 211 ? 3.554 9.698 3.209 1.00 63.81 211 SER A O 1
ATOM 1683 N N . HIS A 1 212 ? 2.578 8.904 5.062 1.00 64.62 212 HIS A N 1
ATOM 1684 C CA . HIS A 1 212 ? 3.782 8.395 5.705 1.00 64.62 212 HIS A CA 1
ATOM 1685 C C . HIS A 1 212 ? 3.676 6.904 6.063 1.00 64.62 212 HIS A C 1
ATOM 1687 O O . HIS A 1 212 ? 4.460 6.404 6.861 1.00 64.62 212 HIS A O 1
ATOM 1693 N N . GLY A 1 213 ? 2.740 6.187 5.430 1.00 72.75 213 GLY A N 1
ATOM 1694 C CA . GLY A 1 213 ? 2.469 4.781 5.727 1.00 72.75 213 GLY A CA 1
ATOM 1695 C C . GLY A 1 213 ? 1.435 4.626 6.833 1.00 72.75 213 GLY A C 1
ATOM 1696 O O . GLY A 1 213 ? 1.010 5.602 7.456 1.00 72.75 213 GLY A O 1
ATOM 1697 N N . PHE A 1 214 ? 0.985 3.392 7.034 1.00 82.50 214 PHE A N 1
ATOM 1698 C CA . PHE A 1 214 ? -0.031 3.088 8.033 1.00 82.50 214 PHE A CA 1
ATOM 1699 C C . PHE A 1 214 ? 0.067 1.646 8.516 1.00 82.50 214 PHE A C 1
ATOM 1701 O O . PHE A 1 214 ? 0.612 0.763 7.848 1.00 82.50 214 PHE A O 1
ATOM 1708 N N . THR A 1 215 ? -0.514 1.406 9.680 1.00 87.50 215 THR A N 1
ATOM 1709 C CA . THR A 1 215 ? -0.776 0.069 10.204 1.00 87.50 215 THR A CA 1
ATOM 1710 C C . THR A 1 215 ? -2.261 -0.198 10.228 1.00 87.50 215 THR A C 1
ATOM 1712 O O . THR A 1 215 ? -3.069 0.719 10.360 1.00 87.50 215 THR A O 1
ATOM 1715 N N . ILE A 1 216 ? -2.638 -1.463 10.089 1.00 91.81 216 ILE A N 1
ATOM 1716 C CA . ILE A 1 216 ? -4.026 -1.870 10.251 1.00 91.81 216 ILE A CA 1
ATOM 1717 C C . ILE A 1 216 ? -4.110 -3.187 11.016 1.00 91.81 216 ILE A C 1
ATOM 1719 O O . ILE A 1 216 ? -3.312 -4.100 10.791 1.00 91.81 216 ILE A O 1
ATOM 1723 N N . ILE A 1 217 ? -5.071 -3.276 11.929 1.00 94.31 217 ILE A N 1
ATOM 1724 C CA . ILE A 1 217 ? -5.443 -4.500 12.636 1.00 94.31 217 ILE A CA 1
ATOM 1725 C C . ILE A 1 217 ? -6.903 -4.800 12.285 1.00 94.31 217 ILE A C 1
ATOM 1727 O O . ILE A 1 217 ? -7.788 -3.999 12.573 1.00 94.31 217 ILE A O 1
ATOM 1731 N N . GLY A 1 218 ? -7.159 -5.933 11.637 1.00 94.31 218 GLY A N 1
ATOM 1732 C CA . GLY A 1 218 ? -8.493 -6.339 11.176 1.00 94.31 218 GLY A CA 1
ATOM 1733 C C . GLY A 1 218 ? -8.591 -7.851 10.990 1.00 94.31 218 GLY A C 1
ATOM 1734 O O . GLY A 1 218 ? -7.677 -8.578 11.386 1.00 94.31 218 GLY A O 1
ATOM 1735 N N . ALA A 1 219 ? -9.684 -8.338 10.398 1.00 93.25 219 ALA A N 1
ATOM 1736 C CA . ALA A 1 219 ? -9.892 -9.771 10.192 1.00 93.25 219 ALA A CA 1
ATOM 1737 C C . ALA A 1 219 ? -8.907 -10.348 9.161 1.00 93.25 219 ALA A C 1
ATOM 1739 O O . ALA A 1 219 ? -8.976 -10.054 7.962 1.00 93.25 219 ALA A O 1
ATOM 1740 N N . GLY A 1 220 ? -8.009 -11.218 9.625 1.00 87.75 220 GLY A N 1
ATOM 1741 C CA . GLY A 1 220 ? -6.966 -11.823 8.798 1.00 87.75 220 GLY A CA 1
ATOM 1742 C C . GLY A 1 220 ? -5.944 -10.823 8.238 1.00 87.75 220 GLY A C 1
ATOM 1743 O O . GLY A 1 220 ? -5.975 -9.619 8.500 1.00 87.75 220 GLY A O 1
ATOM 1744 N N . THR A 1 221 ? -4.994 -11.332 7.456 1.00 84.62 221 THR A N 1
ATOM 1745 C CA . THR A 1 221 ? -3.907 -10.520 6.891 1.00 84.62 221 THR A CA 1
ATOM 1746 C C . THR A 1 221 ? -4.349 -9.812 5.616 1.00 84.62 221 THR A C 1
ATOM 1748 O O . THR A 1 221 ? -4.860 -10.452 4.692 1.00 84.62 221 THR A O 1
ATOM 1751 N N . MET A 1 222 ? -4.083 -8.509 5.511 1.00 84.81 222 MET A N 1
ATOM 1752 C CA . MET A 1 222 ? -4.310 -7.791 4.262 1.00 84.81 222 MET A CA 1
ATOM 1753 C C . MET A 1 222 ? -3.323 -8.271 3.185 1.00 84.81 222 MET A C 1
ATOM 1755 O O . MET A 1 222 ? -2.111 -8.295 3.455 1.00 84.81 222 MET A O 1
ATOM 1759 N N . PRO A 1 223 ? -3.787 -8.584 1.956 1.00 80.06 223 PRO A N 1
ATOM 1760 C CA . PRO A 1 223 ? -2.917 -9.030 0.874 1.00 80.06 223 PRO A CA 1
ATOM 1761 C C . PRO A 1 223 ? -1.689 -8.128 0.687 1.00 80.06 223 PRO A C 1
ATOM 1763 O O . PRO A 1 223 ? -1.756 -6.898 0.802 1.00 80.06 223 PRO A O 1
ATOM 1766 N N . GLN A 1 224 ? -0.532 -8.750 0.461 1.00 70.12 224 GLN A N 1
ATOM 1767 C CA . GLN A 1 224 ? 0.692 -8.026 0.123 1.00 70.12 224 GLN A CA 1
ATOM 1768 C C . GLN A 1 224 ? 0.629 -7.570 -1.330 1.00 70.12 224 GLN A C 1
ATOM 1770 O O . GLN A 1 224 ? 0.126 -8.298 -2.186 1.00 70.12 224 GLN A O 1
ATOM 1775 N N . ILE A 1 225 ? 1.161 -6.382 -1.612 1.00 68.25 225 ILE A N 1
ATOM 1776 C CA . ILE A 1 225 ? 1.331 -5.967 -3.001 1.00 68.25 225 ILE A CA 1
ATOM 1777 C C . ILE A 1 225 ? 2.583 -6.644 -3.551 1.00 68.25 225 ILE A C 1
ATOM 1779 O O . ILE A 1 225 ? 3.595 -6.755 -2.857 1.00 68.25 225 ILE A O 1
ATOM 1783 N N . GLN A 1 226 ? 2.523 -7.092 -4.801 1.00 63.56 226 GLN A N 1
ATOM 1784 C CA . GLN A 1 226 ? 3.690 -7.650 -5.467 1.00 63.56 226 GLN A CA 1
ATOM 1785 C C . GLN A 1 226 ? 4.777 -6.574 -5.625 1.00 63.56 226 GLN A C 1
ATOM 1787 O O . GLN A 1 226 ? 4.528 -5.467 -6.104 1.00 63.56 226 GLN A O 1
ATOM 1792 N N . ASN A 1 227 ? 5.996 -6.916 -5.197 1.00 61.03 227 ASN A N 1
ATOM 1793 C CA . ASN A 1 227 ? 7.177 -6.044 -5.248 1.00 61.03 227 ASN A CA 1
ATOM 1794 C C . ASN A 1 227 ? 7.674 -5.766 -6.666 1.00 61.03 227 ASN A C 1
ATOM 1796 O O . ASN A 1 227 ? 8.403 -4.796 -6.883 1.00 61.03 227 ASN A O 1
ATOM 1800 N N . VAL A 1 228 ? 7.319 -6.652 -7.591 1.00 63.31 228 VAL A N 1
ATOM 1801 C CA . VAL A 1 228 ? 7.758 -6.650 -8.978 1.00 63.31 228 VAL A CA 1
ATOM 1802 C C . VAL A 1 228 ? 6.530 -6.952 -9.831 1.00 63.31 228 VAL A C 1
ATOM 1804 O O . VAL A 1 228 ? 6.274 -8.115 -10.126 1.00 63.31 228 VAL A O 1
ATOM 1807 N N . PRO A 1 229 ? 5.685 -5.957 -10.136 1.00 66.31 229 PRO A N 1
ATOM 1808 C CA . PRO A 1 229 ? 4.726 -6.116 -11.211 1.00 66.31 229 PRO A CA 1
ATOM 1809 C C . PRO A 1 229 ? 5.463 -6.407 -12.523 1.00 66.31 229 PRO A C 1
ATOM 1811 O O . PRO A 1 229 ? 6.333 -5.635 -12.943 1.00 66.31 229 PRO A O 1
ATOM 1814 N N . ASP A 1 230 ? 5.074 -7.515 -13.150 1.00 68.81 230 ASP A N 1
ATOM 1815 C CA . ASP A 1 230 ? 5.417 -7.856 -14.526 1.00 68.81 230 ASP A CA 1
ATOM 1816 C C . ASP A 1 230 ? 4.476 -7.093 -15.453 1.00 68.81 230 ASP A C 1
ATOM 1818 O O . ASP A 1 230 ? 3.251 -7.194 -15.343 1.00 68.81 230 ASP A O 1
ATOM 1822 N N . ILE A 1 231 ? 5.050 -6.315 -16.362 1.00 71.44 231 ILE A N 1
ATOM 1823 C CA . ILE A 1 231 ? 4.290 -5.546 -17.336 1.00 71.44 231 ILE A CA 1
ATOM 1824 C C . ILE A 1 231 ? 4.559 -6.104 -18.719 1.00 71.44 231 ILE A C 1
ATOM 1826 O O . ILE A 1 231 ? 5.663 -5.946 -19.245 1.00 71.44 231 ILE A O 1
ATOM 1830 N N . ASP A 1 232 ? 3.536 -6.709 -19.315 1.00 70.12 232 ASP A N 1
ATOM 1831 C CA . ASP A 1 232 ? 3.602 -7.123 -20.708 1.00 70.12 232 ASP A CA 1
ATOM 1832 C C . ASP A 1 232 ? 3.674 -5.891 -21.618 1.00 70.12 232 ASP A C 1
ATOM 1834 O O . ASP A 1 232 ? 2.941 -4.910 -21.459 1.00 70.12 232 ASP A O 1
ATOM 1838 N N . ILE A 1 233 ? 4.584 -5.949 -22.579 1.00 72.88 233 ILE A N 1
ATOM 1839 C CA . ILE A 1 233 ? 4.844 -4.898 -23.558 1.00 72.88 233 ILE A CA 1
ATOM 1840 C C . ILE A 1 233 ? 4.940 -5.515 -24.948 1.00 72.88 233 ILE A C 1
ATOM 1842 O O . ILE A 1 233 ? 5.356 -6.663 -25.106 1.00 72.88 233 ILE A O 1
ATOM 1846 N N . SER A 1 234 ? 4.581 -4.740 -25.969 1.00 69.44 234 SER A N 1
ATOM 1847 C CA . SER A 1 234 ? 4.717 -5.187 -27.352 1.00 69.44 234 SER A CA 1
ATOM 1848 C C . SER A 1 234 ? 6.194 -5.447 -27.673 1.00 69.44 234 SER A C 1
ATOM 1850 O O . SER A 1 234 ? 7.004 -4.519 -27.550 1.00 69.44 234 SER A O 1
ATOM 1852 N N . PRO A 1 235 ? 6.569 -6.676 -28.073 1.00 67.56 235 PRO A N 1
ATOM 1853 C CA . PRO A 1 235 ? 7.932 -6.954 -28.488 1.00 67.56 235 PRO A CA 1
ATOM 1854 C C . PRO A 1 235 ? 8.210 -6.252 -29.818 1.00 67.56 235 PRO A C 1
ATOM 1856 O O . PRO A 1 235 ? 7.328 -6.116 -30.669 1.00 67.56 235 PRO A O 1
ATOM 1859 N N . PHE A 1 236 ? 9.457 -5.844 -30.020 1.00 70.69 236 PHE A N 1
ATOM 1860 C CA . PHE A 1 236 ? 9.944 -5.452 -31.334 1.00 70.69 236 PHE A CA 1
ATOM 1861 C C . PHE A 1 236 ? 11.342 -6.024 -31.542 1.00 70.69 236 PHE A C 1
ATOM 1863 O O . PHE A 1 236 ? 12.132 -6.155 -30.607 1.00 70.69 236 PHE A O 1
ATOM 1870 N N . SER A 1 237 ? 11.635 -6.354 -32.792 1.00 72.00 237 SER A N 1
ATOM 1871 C CA . SER A 1 237 ? 12.978 -6.673 -33.246 1.00 72.00 237 SER A CA 1
ATOM 1872 C C . SER A 1 237 ? 13.222 -5.852 -34.490 1.00 72.00 237 SER A C 1
ATOM 1874 O O . SER A 1 237 ? 12.402 -5.855 -35.416 1.00 72.00 237 SER A O 1
ATOM 1876 N N . ARG A 1 238 ? 14.311 -5.090 -34.487 1.00 75.88 238 ARG A N 1
ATOM 1877 C CA . ARG A 1 238 ? 14.702 -4.332 -35.662 1.00 75.88 238 ARG A CA 1
ATOM 1878 C C . ARG A 1 238 ? 16.181 -4.483 -35.902 1.00 75.88 238 ARG A C 1
ATOM 1880 O O . ARG A 1 238 ? 17.011 -4.223 -35.037 1.00 75.88 238 ARG A O 1
ATOM 1887 N N . ASP A 1 239 ? 16.451 -4.877 -37.130 1.00 73.31 239 ASP A N 1
ATOM 1888 C CA . ASP A 1 239 ? 17.772 -4.992 -37.692 1.00 73.31 239 ASP A CA 1
ATOM 1889 C C . ASP A 1 239 ? 18.046 -3.742 -38.528 1.00 73.31 239 ASP A C 1
ATOM 1891 O O . ASP A 1 239 ? 17.398 -3.507 -39.555 1.00 73.31 239 ASP A O 1
ATOM 1895 N N . LEU A 1 240 ? 18.949 -2.897 -38.045 1.00 70.81 240 LEU A N 1
ATOM 1896 C CA . LEU A 1 240 ? 19.390 -1.729 -38.786 1.00 70.81 240 LEU A CA 1
ATOM 1897 C C . LEU A 1 240 ? 20.597 -2.114 -39.639 1.00 70.81 240 LEU A C 1
ATOM 1899 O O . LEU A 1 240 ? 21.710 -2.259 -39.141 1.00 70.81 240 LEU A O 1
ATOM 1903 N N . ASN A 1 241 ? 20.348 -2.245 -40.942 1.00 63.53 241 ASN A N 1
ATOM 1904 C CA . ASN A 1 241 ? 21.372 -2.405 -41.968 1.00 63.53 241 ASN A CA 1
ATOM 1905 C C . ASN A 1 241 ? 21.543 -1.077 -42.722 1.00 63.53 241 ASN A C 1
ATOM 1907 O O . ASN A 1 241 ? 20.554 -0.389 -42.975 1.00 63.53 241 ASN A O 1
ATOM 1911 N N . ASN A 1 242 ? 22.772 -0.749 -43.130 1.00 60.09 242 ASN A N 1
ATOM 1912 C CA . ASN A 1 242 ? 23.099 0.442 -43.933 1.00 60.09 242 ASN A CA 1
ATOM 1913 C C . ASN A 1 242 ? 22.698 1.770 -43.266 1.00 60.09 242 ASN A C 1
ATOM 1915 O O . ASN A 1 242 ? 22.000 2.599 -43.855 1.00 60.09 242 ASN A O 1
ATOM 1919 N N . LEU A 1 243 ? 23.130 1.968 -42.020 1.00 63.88 243 LEU A N 1
ATOM 1920 C CA . LEU A 1 243 ? 23.031 3.263 -41.350 1.00 63.88 243 LEU A CA 1
ATOM 1921 C C . LEU A 1 243 ? 23.775 4.343 -42.194 1.00 63.88 243 LEU A C 1
ATOM 1923 O O . LEU A 1 243 ? 24.761 4.017 -42.854 1.00 63.88 243 LEU A O 1
ATOM 1927 N N . PRO A 1 244 ? 23.368 5.624 -42.172 1.00 63.19 244 PRO A N 1
ATOM 1928 C CA . PRO A 1 244 ? 24.102 6.736 -42.772 1.00 63.19 244 PRO A CA 1
ATOM 1929 C C . PRO A 1 244 ? 25.304 7.149 -41.907 1.00 63.19 244 PRO A C 1
ATOM 1931 O O . PRO A 1 244 ? 25.202 7.235 -40.685 1.00 63.19 244 PRO A O 1
ATOM 1934 N N . SER A 1 245 ? 26.443 7.452 -42.539 1.00 63.62 245 SER A N 1
ATOM 1935 C CA . SER A 1 245 ? 27.736 7.760 -41.893 1.00 63.62 245 SER A CA 1
ATOM 1936 C C . SER A 1 245 ? 27.825 9.155 -41.264 1.00 63.62 245 SER A C 1
ATOM 1938 O O . SER A 1 245 ? 28.898 9.752 -41.227 1.00 63.62 245 SER A O 1
ATOM 1940 N N . ASN A 1 246 ? 26.704 9.718 -40.826 1.00 65.56 246 ASN A N 1
ATOM 1941 C CA . ASN A 1 246 ? 26.594 11.104 -40.375 1.00 65.56 246 ASN A CA 1
ATOM 1942 C C . ASN A 1 246 ? 26.326 11.241 -38.868 1.00 65.56 246 ASN A C 1
ATOM 1944 O O . ASN A 1 246 ? 26.086 12.350 -38.399 1.00 65.56 246 ASN A O 1
ATOM 1948 N N . ASN A 1 247 ? 26.396 10.134 -38.116 1.00 68.38 247 ASN A N 1
ATOM 1949 C CA . ASN A 1 247 ? 26.136 10.076 -36.676 1.00 68.38 247 ASN A CA 1
ATOM 1950 C C . ASN A 1 247 ? 24.716 10.517 -36.263 1.00 68.38 247 ASN A C 1
ATOM 1952 O O . ASN A 1 247 ? 24.465 10.766 -35.081 1.00 68.38 247 ASN A O 1
ATOM 1956 N N . ASP A 1 248 ? 23.772 10.584 -37.206 1.00 71.38 248 ASP A N 1
ATOM 1957 C CA . ASP A 1 248 ? 22.389 10.908 -36.880 1.00 71.38 248 ASP A CA 1
ATOM 1958 C C . ASP A 1 248 ? 21.702 9.718 -36.183 1.00 71.38 248 ASP A C 1
ATOM 1960 O O . ASP A 1 248 ? 21.814 8.574 -36.639 1.00 71.38 248 ASP A O 1
ATOM 1964 N N . PRO A 1 249 ? 20.947 9.955 -35.093 1.00 76.62 249 PRO A N 1
ATOM 1965 C CA . PRO A 1 249 ? 20.199 8.909 -34.409 1.00 76.62 249 PRO A CA 1
ATOM 1966 C C . PRO A 1 249 ? 19.089 8.346 -35.298 1.00 76.62 249 PRO A C 1
ATOM 1968 O O . PRO A 1 249 ? 18.126 9.039 -35.632 1.00 76.62 249 PRO A O 1
ATOM 1971 N N . ILE A 1 250 ? 19.157 7.051 -35.594 1.00 80.38 250 ILE A N 1
ATOM 1972 C CA . ILE A 1 250 ? 18.082 6.328 -36.270 1.00 80.38 250 ILE A CA 1
ATOM 1973 C C . ILE A 1 250 ? 17.161 5.706 -35.238 1.00 80.38 250 ILE A C 1
ATOM 1975 O O . ILE A 1 250 ? 17.579 4.922 -34.390 1.00 80.38 250 ILE A O 1
ATOM 1979 N N . TYR A 1 251 ? 15.878 6.041 -35.338 1.00 80.75 251 TYR A N 1
ATOM 1980 C CA . TYR A 1 251 ? 14.837 5.447 -34.514 1.00 80.75 251 TYR A CA 1
ATOM 1981 C C . TYR A 1 251 ? 14.700 3.953 -34.809 1.00 80.75 251 TYR A C 1
ATOM 1983 O O . TYR A 1 251 ? 14.438 3.556 -35.947 1.00 80.75 251 TYR A O 1
ATOM 1991 N N . VAL A 1 252 ? 14.838 3.138 -33.768 1.00 78.94 252 VAL A N 1
ATOM 1992 C CA . VAL A 1 252 ? 14.740 1.679 -33.829 1.00 78.94 252 VAL A CA 1
ATOM 1993 C C . VAL A 1 252 ? 13.299 1.263 -33.539 1.00 78.94 252 VAL A C 1
ATOM 1995 O O . VAL A 1 252 ? 12.665 0.607 -34.365 1.00 78.94 252 VAL A O 1
ATOM 1998 N N . GLY A 1 253 ? 12.776 1.698 -32.397 1.00 77.00 253 GLY A N 1
ATOM 1999 C CA . GLY A 1 253 ? 11.463 1.329 -31.887 1.00 77.00 253 GLY A CA 1
ATOM 2000 C C . GLY A 1 253 ? 11.180 2.015 -30.557 1.00 77.00 253 GLY A C 1
ATOM 2001 O O . GLY A 1 253 ? 12.042 2.696 -29.990 1.00 77.00 253 GLY A O 1
ATOM 2002 N N . GLU A 1 254 ? 9.967 1.843 -30.049 1.00 82.81 254 GLU A N 1
ATOM 2003 C CA . GLU A 1 254 ? 9.579 2.373 -28.750 1.00 82.81 254 GLU A CA 1
ATOM 2004 C C . GLU A 1 254 ? 8.743 1.387 -27.959 1.00 82.81 254 GLU A C 1
ATOM 2006 O O . GLU A 1 254 ? 8.086 0.512 -28.518 1.00 82.81 254 GLU A O 1
ATOM 2011 N N . VAL A 1 255 ? 8.774 1.555 -26.642 1.00 79.06 255 VAL A N 1
ATOM 2012 C CA . VAL A 1 255 ? 7.855 0.881 -25.737 1.00 79.06 255 VAL A CA 1
ATOM 2013 C C . VAL A 1 255 ? 7.165 1.888 -24.860 1.00 79.06 255 VAL A C 1
ATOM 2015 O O . VAL A 1 255 ? 7.817 2.617 -24.122 1.00 79.06 255 VAL A O 1
ATOM 2018 N N . GLU A 1 256 ? 5.846 1.855 -24.917 1.00 81.25 256 GLU A N 1
ATOM 2019 C CA . GLU A 1 256 ? 4.960 2.663 -24.104 1.00 81.25 256 GLU A CA 1
ATOM 2020 C C . GLU A 1 256 ? 4.256 1.775 -23.082 1.00 81.25 256 GLU A C 1
ATOM 2022 O O . GLU A 1 256 ? 3.740 0.709 -23.422 1.00 81.25 256 GLU A O 1
ATOM 2027 N N . THR A 1 257 ? 4.235 2.194 -21.820 1.00 77.69 257 THR A N 1
ATOM 2028 C CA . THR A 1 257 ? 3.454 1.501 -20.800 1.00 77.69 257 THR A CA 1
ATOM 2029 C C . THR A 1 257 ? 2.958 2.430 -19.698 1.00 77.69 257 THR A C 1
ATOM 2031 O O . THR A 1 257 ? 3.702 3.268 -19.182 1.00 77.69 257 THR A O 1
ATOM 2034 N N . ASN A 1 258 ? 1.690 2.258 -19.314 1.00 74.81 258 ASN A N 1
ATOM 2035 C CA . ASN A 1 258 ? 1.092 2.921 -18.159 1.00 74.81 258 ASN A CA 1
ATOM 2036 C C . ASN A 1 258 ? 1.503 2.177 -16.886 1.00 74.81 258 ASN A C 1
ATOM 2038 O O . ASN A 1 258 ? 0.910 1.173 -16.497 1.00 74.81 258 ASN A O 1
ATOM 2042 N N . ILE A 1 259 ? 2.524 2.696 -16.227 1.00 70.62 259 ILE A N 1
ATOM 2043 C CA . ILE A 1 259 ? 3.091 2.148 -14.995 1.00 70.62 259 ILE A CA 1
ATOM 2044 C C . ILE A 1 259 ? 2.210 2.387 -13.764 1.00 70.62 259 ILE A C 1
ATOM 2046 O O . ILE A 1 259 ? 2.349 1.667 -12.774 1.00 70.62 259 ILE A O 1
ATOM 2050 N N . THR A 1 260 ? 1.278 3.343 -13.795 1.00 67.62 260 THR A N 1
ATOM 2051 C CA . THR A 1 260 ? 0.299 3.546 -12.710 1.00 67.62 260 THR A CA 1
ATOM 2052 C C . THR A 1 260 ? -0.616 2.354 -12.565 1.00 67.62 260 THR A C 1
ATOM 2054 O O . THR A 1 260 ? -0.876 1.907 -11.450 1.00 67.62 260 THR A O 1
ATOM 2057 N N . LYS A 1 261 ? -1.026 1.772 -13.692 1.00 67.50 261 LYS A N 1
ATOM 2058 C CA . LYS A 1 261 ? -1.866 0.578 -13.716 1.00 67.50 261 LYS A CA 1
ATOM 2059 C C . LYS A 1 261 ? -1.233 -0.613 -12.987 1.00 67.50 261 LYS A C 1
ATOM 2061 O O . LYS A 1 261 ? -1.950 -1.378 -12.351 1.00 67.50 261 LYS A O 1
ATOM 2066 N N . TYR A 1 262 ? 0.090 -0.767 -13.067 1.00 66.50 262 TYR A N 1
ATOM 2067 C CA . TYR A 1 262 ? 0.785 -1.965 -12.580 1.00 66.50 262 TYR A CA 1
ATOM 2068 C C . TYR A 1 262 ? 1.538 -1.751 -11.262 1.00 66.50 262 TYR A C 1
ATOM 2070 O O . TYR A 1 262 ? 1.522 -2.612 -10.386 1.00 66.50 262 TYR A O 1
ATOM 2078 N N . ALA A 1 263 ? 2.187 -0.599 -11.100 1.00 62.25 263 ALA A N 1
ATOM 2079 C CA . ALA A 1 263 ? 3.001 -0.268 -9.930 1.00 62.25 263 ALA A CA 1
ATOM 2080 C C . ALA A 1 263 ? 2.398 0.855 -9.071 1.00 62.25 263 ALA A C 1
ATOM 2082 O O . ALA A 1 263 ? 2.956 1.189 -8.026 1.00 62.25 263 ALA A O 1
ATOM 2083 N N . GLY A 1 264 ? 1.280 1.448 -9.499 1.00 59.06 264 GLY A N 1
ATOM 2084 C CA . GLY A 1 264 ? 0.644 2.565 -8.806 1.00 59.06 264 GLY A CA 1
ATOM 2085 C C . GLY A 1 264 ? 1.368 3.873 -8.872 1.00 59.06 264 GLY A C 1
ATOM 2086 O O . GLY A 1 264 ? 1.159 4.739 -8.059 1.00 59.06 264 GLY A O 1
ATOM 2087 N N . MET A 1 265 ? 2.231 4.080 -9.839 1.00 63.75 265 MET A N 1
ATOM 2088 C CA . MET A 1 265 ? 2.965 5.333 -9.933 1.00 63.75 265 MET A CA 1
ATOM 2089 C C . MET A 1 265 ? 2.052 6.467 -10.411 1.00 63.75 265 MET A C 1
ATOM 2091 O O . MET A 1 265 ? 1.926 6.644 -11.609 1.00 63.75 265 MET A O 1
ATOM 2095 N N . SER A 1 266 ? 1.408 7.243 -9.543 1.00 57.31 266 SER A N 1
ATOM 2096 C CA . SER A 1 266 ? 0.494 8.303 -10.007 1.00 57.31 266 SER A CA 1
ATOM 2097 C C . SER A 1 266 ? 1.145 9.682 -10.182 1.00 57.31 266 SER A C 1
ATOM 2099 O O . SER A 1 266 ? 0.615 10.575 -10.841 1.00 57.31 266 SER A O 1
ATOM 2101 N N . ASN A 1 267 ? 2.341 9.871 -9.620 1.00 57.31 267 ASN A N 1
ATOM 2102 C CA . ASN A 1 267 ? 3.097 11.112 -9.740 1.00 57.31 267 ASN A CA 1
ATOM 2103 C C . ASN A 1 267 ? 4.610 10.842 -9.688 1.00 57.31 267 ASN A C 1
ATOM 2105 O O . ASN A 1 267 ? 5.114 10.175 -8.783 1.00 57.31 267 ASN A O 1
ATOM 2109 N N . PHE A 1 268 ? 5.343 11.396 -10.658 1.00 53.78 268 PHE A N 1
ATOM 2110 C CA . PHE A 1 268 ? 6.781 11.200 -10.795 1.00 53.78 268 PHE A CA 1
ATOM 2111 C C . PHE A 1 268 ? 7.632 12.000 -9.793 1.00 53.78 268 PHE A C 1
ATOM 2113 O O . PHE A 1 268 ? 8.749 11.591 -9.509 1.00 53.78 268 PHE A O 1
ATOM 2120 N N . PHE A 1 269 ? 7.114 13.063 -9.165 1.00 55.38 269 PHE A N 1
ATOM 2121 C CA . PHE A 1 269 ? 7.816 13.741 -8.059 1.00 55.38 269 PHE A CA 1
ATOM 2122 C C . PHE A 1 269 ? 8.111 12.794 -6.882 1.00 55.38 269 PHE A C 1
ATOM 2124 O O . PHE A 1 269 ? 9.042 13.026 -6.115 1.00 55.38 269 PHE A O 1
ATOM 2131 N N . TYR A 1 270 ? 7.362 11.693 -6.773 1.00 52.28 270 TYR A N 1
ATOM 2132 C CA . TYR A 1 270 ? 7.569 10.650 -5.772 1.00 52.28 270 TYR A CA 1
ATOM 2133 C C . TYR A 1 270 ? 8.397 9.466 -6.296 1.00 52.28 270 TYR A C 1
ATOM 2135 O O . TYR A 1 270 ? 8.626 8.511 -5.557 1.00 52.28 270 TYR A O 1
ATOM 2143 N N . SER A 1 271 ? 8.878 9.479 -7.542 1.00 50.78 271 SER A N 1
ATOM 2144 C CA . SER A 1 271 ? 9.409 8.275 -8.189 1.00 50.78 271 SER A CA 1
ATOM 2145 C C . SER A 1 271 ? 10.724 7.758 -7.616 1.00 50.78 271 SER A C 1
ATOM 2147 O O . SER A 1 271 ? 10.823 6.566 -7.336 1.00 50.78 271 SER A O 1
ATOM 2149 N N . ASN A 1 272 ? 11.678 8.636 -7.302 1.00 54.22 272 ASN A N 1
ATOM 2150 C CA . ASN A 1 272 ? 12.905 8.255 -6.587 1.00 54.22 272 ASN A CA 1
ATOM 2151 C C . ASN A 1 272 ? 12.613 7.657 -5.195 1.00 54.22 272 ASN A C 1
ATOM 2153 O O . ASN A 1 272 ? 13.398 6.866 -4.668 1.00 54.22 272 ASN A O 1
ATOM 2157 N N . ALA A 1 273 ? 11.471 8.007 -4.595 1.00 53.28 273 ALA A N 1
ATOM 2158 C CA . ALA A 1 273 ? 11.000 7.409 -3.348 1.00 53.28 273 ALA A CA 1
ATOM 2159 C C . ALA A 1 273 ? 10.207 6.105 -3.562 1.00 53.28 273 ALA A C 1
ATOM 2161 O O . ALA A 1 273 ? 10.070 5.332 -2.619 1.00 53.28 273 ALA A O 1
ATOM 2162 N N . THR A 1 274 ? 9.714 5.836 -4.776 1.00 55.19 274 THR A N 1
ATOM 2163 C CA . THR A 1 274 ? 8.778 4.735 -5.063 1.00 55.19 274 THR A CA 1
ATOM 2164 C C . THR A 1 274 ? 9.404 3.565 -5.831 1.00 55.19 274 THR A C 1
ATOM 2166 O O . THR A 1 274 ? 8.898 2.449 -5.711 1.00 55.19 274 THR A O 1
ATOM 2169 N N . PHE A 1 275 ? 10.499 3.756 -6.580 1.00 64.25 275 PHE A N 1
ATOM 2170 C CA . PHE A 1 275 ? 11.120 2.704 -7.410 1.00 64.25 275 PHE A CA 1
ATOM 2171 C C . PHE A 1 275 ? 12.579 2.490 -7.059 1.00 64.25 275 PHE A C 1
ATOM 2173 O O . PHE A 1 275 ? 13.298 3.431 -6.735 1.00 64.25 275 PHE A O 1
ATOM 2180 N N . LEU A 1 276 ? 13.009 1.234 -7.152 1.00 61.19 276 LEU A N 1
ATOM 2181 C CA . LEU A 1 276 ? 14.413 0.865 -7.024 1.00 61.19 276 LEU A CA 1
ATOM 2182 C C . LEU A 1 276 ? 15.099 0.826 -8.396 1.00 61.19 276 LEU A C 1
ATOM 2184 O O . LEU A 1 276 ? 16.212 1.316 -8.527 1.00 61.19 276 LEU A O 1
ATOM 2188 N N . PHE A 1 277 ? 14.435 0.241 -9.398 1.00 67.44 277 PHE A N 1
ATOM 2189 C CA . PHE A 1 277 ? 14.867 0.181 -10.797 1.00 67.44 277 PHE A CA 1
ATOM 2190 C C . PHE A 1 277 ? 13.727 -0.331 -11.696 1.00 67.44 277 PHE A C 1
ATOM 2192 O O . PHE A 1 277 ? 12.772 -0.953 -11.217 1.00 67.44 277 PHE A O 1
ATOM 2199 N N . LEU A 1 278 ? 13.855 -0.093 -13.001 1.00 72.44 278 LEU A N 1
ATOM 2200 C CA . LEU A 1 278 ? 13.068 -0.713 -14.065 1.00 72.44 278 LEU A CA 1
ATOM 2201 C C . LEU A 1 278 ? 13.994 -1.652 -14.836 1.00 72.44 278 LEU A C 1
ATOM 2203 O O . LEU A 1 278 ? 15.013 -1.213 -15.364 1.00 72.44 278 LEU A O 1
ATOM 2207 N N . THR A 1 279 ? 13.653 -2.930 -14.922 1.00 72.62 279 THR A N 1
ATOM 2208 C CA . THR A 1 279 ? 14.393 -3.883 -15.755 1.00 72.62 279 THR A CA 1
ATOM 2209 C C . THR A 1 279 ? 13.553 -4.217 -16.965 1.00 72.62 279 THR A C 1
ATOM 2211 O O . THR A 1 279 ? 12.383 -4.568 -16.840 1.00 72.62 279 THR A O 1
ATOM 2214 N N . ILE A 1 280 ? 14.148 -4.124 -18.145 1.00 73.19 280 ILE A N 1
ATOM 2215 C CA . ILE A 1 280 ? 13.568 -4.736 -19.328 1.00 73.19 280 ILE A CA 1
ATOM 2216 C C . ILE A 1 280 ? 14.146 -6.145 -19.387 1.00 73.19 280 ILE A C 1
ATOM 2218 O O . ILE A 1 280 ? 15.305 -6.315 -19.770 1.00 73.19 280 ILE A O 1
ATOM 2222 N N . SER A 1 281 ? 13.367 -7.134 -18.942 1.00 66.81 281 SER A N 1
ATOM 2223 C CA . SER A 1 281 ? 13.754 -8.545 -19.072 1.00 66.81 281 SER A CA 1
ATOM 2224 C C . SER A 1 281 ? 14.016 -8.872 -20.535 1.00 66.81 281 SER A C 1
ATOM 2226 O O . SER A 1 281 ? 13.473 -8.178 -21.385 1.00 66.81 281 SER A O 1
ATOM 2228 N N . ASP A 1 282 ? 14.876 -9.857 -20.807 1.00 66.69 282 ASP A N 1
ATOM 2229 C CA . ASP A 1 282 ? 15.250 -10.393 -22.132 1.00 66.69 282 ASP A CA 1
ATOM 2230 C C . ASP A 1 282 ? 15.484 -9.330 -23.237 1.00 66.69 282 ASP A C 1
ATOM 2232 O O . ASP A 1 282 ? 15.240 -9.556 -24.423 1.00 66.69 282 ASP A O 1
ATOM 2236 N N . PHE A 1 283 ? 15.896 -8.119 -22.847 1.00 72.00 283 PHE A N 1
ATOM 2237 C CA . PHE A 1 283 ? 16.390 -7.109 -23.774 1.00 72.00 283 PHE A CA 1
ATOM 2238 C C . PHE A 1 283 ? 17.794 -7.497 -24.203 1.00 72.00 283 PHE A C 1
ATOM 2240 O O . PHE A 1 283 ? 18.657 -7.625 -23.333 1.00 72.00 283 PHE A O 1
ATOM 2247 N N . SER A 1 284 ? 18.014 -7.563 -25.512 1.00 71.81 284 SER A N 1
ATOM 2248 C CA . SER A 1 284 ? 19.327 -7.726 -26.108 1.00 71.81 284 SER A CA 1
ATOM 2249 C C . SER A 1 284 ? 19.619 -6.620 -27.115 1.00 71.81 284 SER A C 1
ATOM 2251 O O . SER A 1 284 ? 18.774 -6.172 -27.898 1.00 71.81 284 SER A O 1
ATOM 2253 N N . SER A 1 285 ? 20.852 -6.138 -27.072 1.00 74.25 285 SER A N 1
ATOM 2254 C CA . SER A 1 285 ? 21.406 -5.267 -28.099 1.00 74.25 285 SER A CA 1
ATOM 2255 C C . SER A 1 285 ? 22.651 -5.938 -28.641 1.00 74.25 285 SER A C 1
ATOM 2257 O O . SER A 1 285 ? 23.542 -6.279 -27.871 1.00 74.25 285 SER A O 1
ATOM 2259 N N . GLU A 1 286 ? 22.701 -6.128 -29.951 1.00 78.31 286 GLU A N 1
ATOM 2260 C CA . GLU A 1 286 ? 23.780 -6.807 -30.651 1.00 78.31 286 GLU A CA 1
ATOM 2261 C C . GLU A 1 286 ? 24.470 -5.827 -31.600 1.00 78.31 286 GLU A C 1
ATOM 2263 O O . GLU A 1 286 ? 23.831 -5.270 -32.499 1.00 78.31 286 GLU A O 1
ATOM 2268 N N . ILE A 1 287 ? 25.777 -5.638 -31.431 1.00 72.88 287 ILE A N 1
ATOM 2269 C CA . ILE A 1 287 ? 26.612 -4.870 -32.355 1.00 72.88 287 ILE A CA 1
ATOM 2270 C C . ILE A 1 287 ? 27.525 -5.855 -33.075 1.00 72.88 287 ILE A C 1
ATOM 2272 O O . ILE A 1 287 ? 28.420 -6.457 -32.480 1.00 72.88 287 ILE A O 1
ATOM 2276 N N . LYS A 1 288 ? 27.308 -6.021 -34.382 1.00 70.19 288 LYS A N 1
ATOM 2277 C CA . LYS A 1 288 ? 28.184 -6.842 -35.217 1.00 70.19 288 LYS A CA 1
ATOM 2278 C C . LYS A 1 288 ? 29.257 -5.978 -35.871 1.00 70.19 288 LYS A C 1
ATOM 2280 O O . LYS A 1 288 ? 28.941 -5.089 -36.663 1.00 70.19 288 LYS A O 1
ATOM 2285 N N . ARG A 1 289 ? 30.514 -6.298 -35.570 1.00 67.56 289 ARG A N 1
ATOM 2286 C CA . ARG A 1 289 ? 31.708 -5.730 -36.208 1.00 67.56 289 ARG A CA 1
ATOM 2287 C C . ARG A 1 289 ? 32.133 -6.583 -37.401 1.00 67.56 289 ARG A C 1
ATOM 2289 O O . ARG A 1 289 ? 31.728 -7.742 -37.521 1.00 67.56 289 ARG A O 1
ATOM 2296 N N . THR A 1 290 ? 32.915 -6.011 -38.306 1.00 64.25 290 THR A N 1
ATOM 2297 C CA . THR A 1 290 ? 33.343 -6.694 -39.538 1.00 64.25 290 THR A CA 1
ATOM 2298 C C . THR A 1 290 ? 34.419 -7.746 -39.266 1.00 64.25 290 THR A C 1
ATOM 2300 O O . THR A 1 290 ? 34.473 -8.757 -39.966 1.00 64.25 290 THR A O 1
ATOM 2303 N N . ASP A 1 291 ? 35.252 -7.518 -38.248 1.00 61.66 291 ASP A N 1
ATOM 2304 C CA . ASP A 1 291 ? 36.445 -8.306 -37.929 1.00 61.66 291 ASP A CA 1
ATOM 2305 C C . ASP A 1 291 ? 36.383 -9.098 -36.610 1.00 61.66 291 ASP A C 1
ATOM 2307 O O . ASP A 1 291 ? 37.317 -9.845 -36.311 1.00 61.66 291 ASP A O 1
ATOM 2311 N N . SER A 1 292 ? 35.306 -8.969 -35.827 1.00 56.22 292 SER A N 1
ATOM 2312 C CA . SER A 1 292 ? 35.196 -9.578 -34.496 1.00 56.22 292 SER A CA 1
ATOM 2313 C C . SER A 1 292 ? 33.892 -10.339 -34.267 1.00 56.22 292 SER A C 1
ATOM 2315 O O . SER A 1 292 ? 32.938 -10.252 -35.044 1.00 56.22 292 SER A O 1
ATOM 2317 N N . ASP A 1 293 ? 33.857 -11.060 -33.146 1.00 59.38 293 ASP A N 1
ATOM 2318 C CA . ASP A 1 293 ? 32.649 -11.698 -32.633 1.00 59.38 293 ASP A CA 1
ATOM 2319 C C . ASP A 1 293 ? 31.555 -10.665 -32.313 1.00 59.38 293 ASP A C 1
ATOM 2321 O O . ASP A 1 293 ? 31.817 -9.471 -32.135 1.00 59.38 293 ASP A O 1
ATOM 2325 N N . LEU A 1 294 ? 30.315 -11.157 -32.287 1.00 65.94 294 LEU A N 1
ATOM 2326 C CA . LEU A 1 294 ? 29.103 -10.415 -31.952 1.00 65.94 294 LEU A CA 1
ATOM 2327 C C . LEU A 1 294 ? 29.191 -9.889 -30.511 1.00 65.94 294 LEU A C 1
ATOM 2329 O O . LEU A 1 294 ? 29.305 -10.691 -29.585 1.00 65.94 294 LEU A O 1
ATOM 2333 N N . ASP A 1 295 ? 29.116 -8.571 -30.324 1.00 65.38 295 ASP A N 1
ATOM 2334 C CA . ASP A 1 295 ? 29.010 -7.977 -28.988 1.00 65.38 295 ASP A CA 1
ATOM 2335 C C . ASP A 1 295 ? 27.534 -7.927 -28.584 1.00 65.38 295 ASP A C 1
ATOM 2337 O O . ASP A 1 295 ? 26.716 -7.372 -29.324 1.00 65.38 295 ASP A O 1
ATOM 2341 N N . ILE A 1 296 ? 27.184 -8.555 -27.460 1.00 69.75 296 ILE A N 1
ATOM 2342 C CA . ILE A 1 296 ? 25.804 -8.716 -26.988 1.00 69.75 296 ILE A CA 1
ATOM 2343 C C . ILE A 1 296 ? 25.688 -8.116 -25.590 1.00 69.75 296 ILE A C 1
ATOM 2345 O O . ILE A 1 296 ? 26.395 -8.525 -24.668 1.00 69.75 296 ILE A O 1
ATOM 2349 N N . LEU A 1 297 ? 24.734 -7.204 -25.412 1.00 69.19 297 LEU A N 1
ATOM 2350 C CA . LEU A 1 297 ? 24.401 -6.627 -24.115 1.00 69.19 297 LEU A CA 1
ATOM 2351 C C . LEU A 1 297 ? 23.022 -7.094 -23.633 1.00 69.19 297 LEU A C 1
ATOM 2353 O O . LEU A 1 297 ? 22.007 -6.744 -24.237 1.00 69.19 297 LEU A O 1
ATOM 2357 N N . GLU A 1 298 ? 23.007 -7.822 -22.511 1.00 64.81 298 GLU A N 1
ATOM 2358 C CA . GLU A 1 298 ? 21.823 -8.308 -21.782 1.00 64.81 298 GLU A CA 1
ATOM 2359 C C . GLU A 1 298 ? 22.105 -8.331 -20.258 1.00 64.81 298 GLU A C 1
ATOM 2361 O O . GLU A 1 298 ? 23.216 -8.699 -19.867 1.00 64.81 298 GLU A O 1
ATOM 2366 N N . PRO A 1 299 ? 21.141 -8.032 -19.355 1.00 63.03 299 PRO A N 1
ATOM 2367 C CA . PRO A 1 299 ? 19.874 -7.317 -19.541 1.00 63.03 299 PRO A CA 1
ATOM 2368 C C . PRO A 1 299 ? 20.033 -5.789 -19.393 1.00 63.03 299 PRO A C 1
ATOM 2370 O O . PRO A 1 299 ? 21.003 -5.293 -18.820 1.00 63.03 299 PRO A O 1
ATOM 2373 N N . PHE A 1 300 ? 19.028 -5.024 -19.833 1.00 70.19 300 PHE A N 1
ATOM 2374 C CA . PHE A 1 300 ? 19.008 -3.565 -19.679 1.00 70.19 300 PHE A CA 1
ATOM 2375 C C . PHE A 1 300 ? 18.240 -3.124 -18.422 1.00 70.19 300 PHE A C 1
ATOM 2377 O O . PHE A 1 300 ? 17.060 -3.445 -18.235 1.00 70.19 300 PHE A O 1
ATOM 2384 N N . VAL A 1 301 ? 18.915 -2.361 -17.558 1.00 73.38 301 VAL A N 1
ATOM 2385 C CA . VAL A 1 301 ? 18.377 -1.843 -16.293 1.00 73.38 301 VAL A CA 1
ATOM 2386 C C . VAL A 1 301 ? 18.423 -0.320 -16.306 1.00 73.38 301 VAL A C 1
ATOM 2388 O O . VAL A 1 301 ? 19.467 0.265 -16.567 1.00 73.38 301 VAL A O 1
ATOM 2391 N N . ILE A 1 302 ? 17.298 0.307 -15.974 1.00 72.31 302 ILE A N 1
ATOM 2392 C CA . ILE A 1 302 ? 17.174 1.747 -15.753 1.00 72.31 302 ILE A CA 1
ATOM 2393 C C . ILE A 1 302 ? 17.057 1.976 -14.250 1.00 72.31 302 ILE A C 1
ATOM 2395 O O . ILE A 1 302 ? 16.146 1.450 -13.600 1.00 72.31 302 ILE A O 1
ATOM 2399 N N . LYS A 1 303 ? 17.942 2.788 -13.688 1.00 69.56 303 LYS A N 1
ATOM 2400 C CA . LYS A 1 303 ? 17.855 3.229 -12.299 1.00 69.56 303 LYS A CA 1
ATOM 2401 C C . LYS A 1 303 ? 17.133 4.580 -12.211 1.00 69.56 303 LYS A C 1
ATOM 2403 O O . LYS A 1 303 ? 17.129 5.336 -13.176 1.00 69.56 303 LYS A O 1
ATOM 2408 N N . PRO A 1 304 ? 16.535 4.931 -11.059 1.00 63.22 304 PRO A N 1
ATOM 2409 C CA . PRO A 1 304 ? 15.850 6.215 -10.888 1.00 63.22 304 PRO A CA 1
ATOM 2410 C C . PRO A 1 304 ? 16.750 7.437 -11.162 1.00 63.22 304 PRO A C 1
ATOM 2412 O O . PRO A 1 304 ? 16.286 8.441 -11.700 1.00 63.22 304 PRO A O 1
ATOM 2415 N N . GLU A 1 305 ? 18.049 7.319 -10.863 1.00 64.38 305 GLU A N 1
ATOM 2416 C CA . GLU A 1 305 ? 19.083 8.322 -11.167 1.00 64.38 305 GLU A CA 1
ATOM 2417 C C . GLU A 1 305 ? 19.252 8.600 -12.671 1.00 64.38 305 GLU A C 1
ATOM 2419 O O . GLU A 1 305 ? 19.554 9.729 -13.047 1.00 64.38 305 GLU A O 1
ATOM 2424 N N . ASP A 1 306 ? 18.949 7.628 -13.538 1.00 62.75 306 ASP A N 1
ATOM 2425 C CA . ASP A 1 306 ? 18.999 7.791 -14.998 1.00 62.75 306 ASP A CA 1
ATOM 2426 C C . ASP A 1 306 ? 17.810 8.607 -15.541 1.00 62.75 306 ASP A C 1
ATOM 2428 O O . ASP A 1 306 ? 17.782 8.978 -16.716 1.00 62.75 306 ASP A O 1
ATOM 2432 N N . ILE A 1 307 ? 16.799 8.869 -14.703 1.00 60.03 307 ILE A N 1
ATOM 2433 C CA . ILE A 1 307 ? 15.536 9.493 -15.104 1.00 60.03 307 ILE A CA 1
ATOM 2434 C C . ILE A 1 307 ? 15.426 10.945 -14.598 1.00 60.03 307 ILE A C 1
ATOM 2436 O O . ILE A 1 307 ? 14.758 11.754 -15.244 1.00 60.03 307 ILE A O 1
ATOM 2440 N N . ILE A 1 308 ? 16.091 11.330 -13.494 1.00 56.91 308 ILE A N 1
ATOM 2441 C CA . ILE A 1 308 ? 15.996 12.689 -12.912 1.00 56.91 308 ILE A CA 1
ATOM 2442 C C . ILE A 1 308 ? 17.357 13.285 -12.539 1.00 56.91 308 ILE A C 1
ATOM 2444 O O . ILE A 1 308 ? 18.082 12.735 -11.717 1.00 56.91 308 ILE A O 1
ATOM 2448 N N . THR A 1 309 ? 17.588 14.521 -12.999 1.00 51.56 309 THR A N 1
ATOM 2449 C CA . THR A 1 309 ? 18.426 15.522 -12.316 1.00 51.56 309 THR A CA 1
ATOM 2450 C C . THR A 1 309 ? 17.519 16.603 -11.703 1.00 51.56 309 THR A C 1
ATOM 2452 O O . THR A 1 309 ? 16.469 16.929 -12.250 1.00 51.56 309 THR A O 1
ATOM 2455 N N . GLU A 1 310 ? 17.885 17.120 -10.531 1.00 46.38 310 GLU A N 1
ATOM 2456 C CA . GLU A 1 310 ? 17.054 17.779 -9.498 1.00 46.38 310 GLU A CA 1
ATOM 2457 C C . GLU A 1 310 ? 16.213 19.033 -9.879 1.00 46.38 310 GLU A C 1
ATOM 2459 O O . GLU A 1 310 ? 15.674 19.697 -8.994 1.00 46.38 310 GLU A O 1
ATOM 2464 N N . LYS A 1 311 ? 16.047 19.408 -11.157 1.00 43.03 311 LYS A N 1
ATOM 2465 C CA . LYS A 1 311 ? 15.316 20.629 -11.567 1.00 43.03 311 LYS A CA 1
ATOM 2466 C C . LYS A 1 311 ? 14.204 20.342 -12.580 1.00 43.03 311 LYS A C 1
ATOM 2468 O O . LYS A 1 311 ? 14.417 20.271 -13.784 1.00 43.03 311 LYS A O 1
ATOM 2473 N N . LEU A 1 312 ? 12.981 20.247 -12.063 1.00 44.69 312 LEU A N 1
ATOM 2474 C CA . LEU A 1 312 ? 11.768 19.779 -12.748 1.00 44.69 312 LEU A CA 1
ATOM 2475 C C . LEU A 1 312 ? 10.833 20.914 -13.215 1.00 44.69 312 LEU A C 1
ATOM 2477 O O . LEU A 1 312 ? 9.618 20.814 -13.095 1.00 44.69 312 LEU A O 1
ATOM 2481 N N . VAL A 1 313 ? 11.373 22.011 -13.754 1.00 38.34 313 VAL A N 1
ATOM 2482 C CA . VAL A 1 313 ? 10.539 22.993 -14.491 1.00 38.34 313 VAL A CA 1
ATOM 2483 C C . VAL A 1 313 ? 10.493 22.648 -15.987 1.00 38.34 313 VAL A C 1
ATOM 2485 O O . VAL A 1 313 ? 9.542 22.988 -16.682 1.00 38.34 313 VAL A O 1
ATOM 2488 N N . SER A 1 314 ? 11.478 21.890 -16.473 1.00 40.50 314 SER A N 1
ATOM 2489 C CA . SER A 1 314 ? 11.528 21.367 -17.838 1.00 40.50 314 SER A CA 1
ATOM 2490 C C . SER A 1 314 ? 12.475 20.169 -17.882 1.00 40.50 314 SER A C 1
ATOM 2492 O O . SER A 1 314 ? 13.687 20.337 -18.029 1.00 40.50 314 SER A O 1
ATOM 2494 N N . TRP A 1 315 ? 11.953 18.953 -17.728 1.00 48.59 315 TRP A N 1
ATOM 2495 C CA . TRP A 1 315 ? 12.764 17.772 -18.004 1.00 48.59 315 TRP A CA 1
ATOM 2496 C C . TRP A 1 315 ? 12.848 17.593 -19.520 1.00 48.59 315 TRP A C 1
ATOM 2498 O O . TRP A 1 315 ? 11.853 17.289 -20.177 1.00 48.59 315 TRP A O 1
ATOM 2508 N N . ILE A 1 316 ? 14.030 17.854 -20.078 1.00 53.72 316 ILE A N 1
ATOM 2509 C CA . ILE A 1 316 ? 14.340 17.565 -21.477 1.00 53.72 316 ILE A CA 1
ATOM 2510 C C . ILE A 1 316 ? 15.004 16.191 -21.480 1.00 53.72 316 ILE A C 1
ATOM 2512 O O . ILE A 1 316 ? 16.109 16.061 -20.950 1.00 53.72 316 ILE A O 1
ATOM 2516 N N . PRO A 1 317 ? 14.364 15.166 -22.053 1.00 59.03 317 PRO A N 1
ATOM 2517 C CA . PRO A 1 317 ? 14.911 13.829 -21.989 1.00 59.03 317 PRO A CA 1
ATOM 2518 C C . PRO A 1 317 ? 16.178 13.743 -22.833 1.00 59.03 317 PRO A C 1
ATOM 2520 O O . PRO A 1 317 ? 16.148 14.000 -24.044 1.00 59.03 317 PRO A O 1
ATOM 2523 N N . GLN A 1 318 ? 17.287 13.425 -22.169 1.00 63.16 318 GLN A N 1
ATOM 2524 C CA . GLN A 1 318 ? 18.583 13.208 -22.796 1.00 63.16 318 GLN A CA 1
ATOM 2525 C C . GLN A 1 318 ? 18.673 11.767 -23.303 1.00 63.16 318 GLN A C 1
ATOM 2527 O O . GLN A 1 318 ? 18.052 10.862 -22.746 1.00 63.16 318 GLN A O 1
ATOM 2532 N N . SER A 1 319 ? 19.412 11.570 -24.393 1.00 66.38 319 SER A N 1
ATOM 2533 C CA . SER A 1 319 ? 19.723 10.227 -24.875 1.00 66.38 319 SER A CA 1
ATOM 2534 C C . SER A 1 319 ? 20.830 9.634 -24.011 1.00 66.38 319 SER A C 1
ATOM 2536 O O . SER A 1 319 ? 21.925 10.193 -23.949 1.00 66.38 319 SER A O 1
ATOM 2538 N N . THR A 1 320 ? 20.560 8.496 -23.381 1.00 70.19 320 THR A N 1
ATOM 2539 C CA . THR A 1 320 ? 21.552 7.735 -22.618 1.00 70.19 320 THR A CA 1
ATOM 2540 C C . THR A 1 320 ? 22.107 6.634 -23.512 1.00 70.19 320 THR A C 1
ATOM 2542 O O . THR A 1 320 ? 21.361 5.767 -23.971 1.00 70.19 320 THR A O 1
ATOM 2545 N N . PHE A 1 321 ? 23.408 6.670 -23.796 1.00 72.38 321 PHE A N 1
ATOM 2546 C CA . PHE A 1 321 ? 24.093 5.586 -24.502 1.00 72.38 321 PHE A CA 1
ATOM 2547 C C . PHE A 1 321 ? 24.268 4.404 -23.552 1.00 72.38 321 PHE A C 1
ATOM 2549 O O . PHE A 1 321 ? 24.735 4.588 -22.431 1.00 72.38 321 PHE A O 1
ATOM 2556 N N . PHE A 1 322 ? 23.884 3.206 -23.990 1.00 71.62 322 PHE A N 1
ATOM 2557 C CA . PHE A 1 322 ? 23.909 2.017 -23.129 1.00 71.62 322 PHE A CA 1
ATOM 2558 C C . PHE A 1 322 ? 24.672 0.834 -23.730 1.00 71.62 322 PHE A C 1
ATOM 2560 O O . PHE A 1 322 ? 24.988 -0.100 -23.004 1.00 71.62 322 PHE A O 1
ATOM 2567 N N . HIS A 1 323 ? 24.979 0.860 -25.028 1.00 76.56 323 HIS A N 1
ATOM 2568 C CA . HIS A 1 323 ? 25.795 -0.150 -25.701 1.00 76.56 323 HIS A CA 1
ATOM 2569 C C . HIS A 1 323 ? 26.602 0.532 -26.810 1.00 76.56 323 HIS A C 1
ATOM 2571 O O . HIS A 1 323 ? 26.049 1.338 -27.562 1.00 76.56 323 HIS A O 1
ATOM 2577 N N . TYR A 1 324 ? 27.902 0.258 -26.898 1.00 78.25 324 TYR A N 1
ATOM 2578 C CA . TYR A 1 324 ? 28.771 0.805 -27.935 1.00 78.25 324 TYR A CA 1
ATOM 2579 C C . TYR A 1 324 ? 29.855 -0.201 -28.318 1.00 78.25 324 TYR A C 1
ATOM 2581 O O . TYR A 1 324 ? 30.365 -0.919 -27.466 1.00 78.25 324 TYR A O 1
ATOM 2589 N N . GLY A 1 325 ? 30.243 -0.195 -29.589 1.00 74.44 325 GLY A N 1
ATOM 2590 C CA . GLY A 1 325 ? 31.351 -0.977 -30.123 1.00 74.44 325 GLY A CA 1
ATOM 2591 C C . GLY A 1 325 ? 32.223 -0.102 -31.016 1.00 74.44 325 GLY A C 1
ATOM 2592 O O . GLY A 1 325 ? 31.708 0.705 -31.789 1.00 74.44 325 GLY A O 1
ATOM 2593 N N . VAL A 1 326 ? 33.544 -0.244 -30.904 1.00 74.81 326 VAL A N 1
ATOM 2594 C CA . VAL A 1 326 ? 34.514 0.523 -31.702 1.00 74.81 326 VAL A CA 1
ATOM 2595 C C . VAL A 1 326 ? 35.338 -0.430 -32.552 1.00 74.81 326 VAL A C 1
ATOM 2597 O O . VAL A 1 326 ? 36.006 -1.303 -32.005 1.00 74.81 326 VAL A O 1
ATOM 2600 N N . GLU A 1 327 ? 35.317 -0.241 -33.866 1.00 75.38 327 GLU A N 1
ATOM 2601 C CA . GLU A 1 327 ? 36.088 -1.000 -34.848 1.00 75.38 327 GLU A CA 1
ATOM 2602 C C . GLU A 1 327 ? 37.101 -0.102 -35.560 1.00 75.38 327 GLU A C 1
ATOM 2604 O O . GLU A 1 327 ? 36.782 1.028 -35.913 1.00 75.38 327 GLU A O 1
ATOM 2609 N N . ASN A 1 328 ? 38.313 -0.607 -35.796 1.00 72.56 328 ASN A N 1
ATOM 2610 C CA . ASN A 1 328 ? 39.355 0.135 -36.503 1.00 72.56 328 ASN A CA 1
ATOM 2611 C C . ASN A 1 328 ? 39.590 -0.520 -37.866 1.00 72.56 328 ASN A C 1
ATOM 2613 O O . ASN A 1 328 ? 40.112 -1.632 -37.933 1.00 72.56 328 ASN A O 1
ATOM 2617 N N . ILE A 1 329 ? 39.246 0.175 -38.949 1.00 71.69 329 ILE A N 1
ATOM 2618 C CA . ILE A 1 329 ? 39.445 -0.301 -40.320 1.00 71.69 329 ILE A CA 1
ATOM 2619 C C . ILE A 1 329 ? 40.398 0.653 -41.035 1.00 71.69 329 ILE A C 1
ATOM 2621 O O . ILE A 1 329 ? 40.072 1.801 -41.326 1.00 71.69 329 ILE A O 1
ATOM 2625 N N . GLY A 1 330 ? 41.610 0.182 -41.334 1.00 72.81 330 GLY A N 1
ATOM 2626 C CA . GLY A 1 330 ? 42.629 1.009 -41.983 1.00 72.81 330 GLY A CA 1
ATOM 2627 C C . GLY A 1 330 ? 43.014 2.221 -41.128 1.00 72.81 330 GLY A C 1
ATOM 2628 O O . GLY A 1 330 ? 43.667 2.065 -40.098 1.00 72.81 330 GLY A O 1
ATOM 2629 N N . SER A 1 331 ? 42.649 3.424 -41.581 1.00 71.00 331 SER A N 1
ATOM 2630 C CA . SER A 1 331 ? 42.859 4.691 -40.864 1.00 71.00 331 SER A CA 1
ATOM 2631 C C . SER A 1 331 ? 41.586 5.267 -40.246 1.00 71.00 331 SER A C 1
ATOM 2633 O O . SER A 1 331 ? 41.597 6.416 -39.817 1.00 71.00 331 SER A O 1
ATOM 2635 N N . GLU A 1 332 ? 40.494 4.513 -40.235 1.00 70.50 332 GLU A N 1
ATOM 2636 C CA . GLU A 1 332 ? 39.197 4.948 -39.733 1.00 70.50 332 GLU A CA 1
ATOM 2637 C C . GLU A 1 332 ? 38.845 4.196 -38.448 1.00 70.50 332 GLU A C 1
ATOM 2639 O O . GLU A 1 332 ? 38.971 2.974 -38.368 1.00 70.50 332 GLU A O 1
ATOM 2644 N N . ASN A 1 333 ? 38.372 4.936 -37.450 1.00 76.00 333 ASN A N 1
ATOM 2645 C CA . ASN A 1 333 ? 37.754 4.413 -36.243 1.00 76.00 333 ASN A CA 1
ATOM 2646 C C . ASN A 1 333 ? 36.242 4.560 -36.380 1.00 76.00 333 ASN A C 1
ATOM 2648 O O . ASN A 1 333 ? 35.718 5.678 -36.447 1.00 76.00 333 ASN A O 1
ATOM 2652 N N . ILE A 1 334 ? 35.548 3.433 -36.380 1.00 74.56 334 ILE A N 1
ATOM 2653 C CA . ILE A 1 334 ? 34.110 3.341 -36.548 1.00 74.56 334 ILE A CA 1
ATOM 2654 C C . ILE A 1 334 ? 33.479 2.993 -35.208 1.00 74.56 334 ILE A C 1
ATOM 2656 O O . ILE A 1 334 ? 33.679 1.912 -34.665 1.00 74.56 334 ILE A O 1
ATOM 2660 N N . THR A 1 335 ? 32.712 3.924 -34.655 1.00 76.38 335 THR A N 1
ATOM 2661 C CA . THR A 1 335 ? 31.999 3.743 -33.387 1.00 76.38 335 THR A CA 1
ATOM 2662 C C . THR A 1 335 ? 30.530 3.503 -33.676 1.00 76.38 335 THR A C 1
ATOM 2664 O O . THR A 1 335 ? 29.850 4.425 -34.110 1.00 76.38 335 THR A O 1
ATOM 2667 N N . THR A 1 336 ? 30.036 2.294 -33.422 1.00 74.69 336 THR A N 1
ATOM 2668 C CA . THR A 1 336 ? 28.605 1.954 -33.468 1.00 74.69 336 THR A CA 1
ATOM 2669 C C . THR A 1 336 ? 28.026 2.049 -32.066 1.00 74.69 336 THR A C 1
ATOM 2671 O O . THR A 1 336 ? 28.684 1.667 -31.099 1.00 74.69 336 THR A O 1
ATOM 2674 N N . TRP A 1 337 ? 26.806 2.556 -31.930 1.00 77.56 337 TRP A N 1
ATOM 2675 C CA . TRP A 1 337 ? 26.190 2.764 -30.627 1.00 77.56 337 TRP A CA 1
ATOM 2676 C C . TRP A 1 337 ? 24.681 2.529 -30.644 1.00 77.56 337 TRP A C 1
ATOM 2678 O O . TRP A 1 337 ? 24.005 2.699 -31.661 1.00 77.56 337 TRP A O 1
ATOM 2688 N N . ALA A 1 338 ? 24.151 2.193 -29.470 1.00 76.81 338 ALA A N 1
ATOM 2689 C CA . ALA A 1 338 ? 22.734 2.198 -29.152 1.0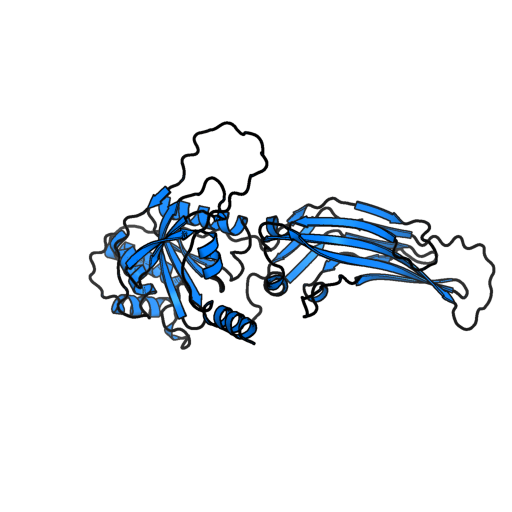0 76.81 338 ALA A CA 1
ATOM 2690 C C . ALA A 1 338 ? 22.468 3.159 -27.985 1.00 76.81 338 ALA A C 1
ATOM 2692 O O . ALA A 1 338 ? 23.224 3.220 -27.008 1.00 76.81 338 ALA A O 1
ATOM 2693 N N . SER A 1 339 ? 21.385 3.923 -28.090 1.00 76.00 339 SER A N 1
ATOM 2694 C CA . SER A 1 339 ? 20.945 4.838 -27.041 1.00 76.00 339 SER A CA 1
ATOM 2695 C C . SER A 1 339 ? 19.449 4.747 -26.795 1.00 76.00 339 SER A C 1
ATOM 2697 O O . SER A 1 339 ? 18.673 4.271 -27.627 1.00 76.00 339 SER A O 1
ATOM 2699 N N . ILE A 1 340 ? 19.044 5.178 -25.609 1.00 75.69 340 ILE A N 1
ATOM 2700 C CA . ILE A 1 340 ? 17.654 5.224 -25.184 1.00 75.69 340 ILE A CA 1
ATOM 2701 C C . ILE A 1 340 ? 17.287 6.651 -24.810 1.00 75.69 340 ILE A C 1
ATOM 2703 O O . ILE A 1 340 ? 18.054 7.365 -24.167 1.00 75.69 340 ILE A O 1
ATOM 2707 N N . LYS A 1 341 ? 16.082 7.055 -25.183 1.00 78.00 341 LYS A N 1
ATOM 2708 C CA . LYS A 1 341 ? 15.427 8.244 -24.668 1.00 78.00 341 LYS A CA 1
ATOM 2709 C C . LYS A 1 341 ? 14.236 7.799 -23.839 1.00 78.00 341 LYS A C 1
ATOM 2711 O O . LYS A 1 341 ? 13.286 7.218 -24.364 1.00 78.00 341 LYS A O 1
ATOM 2716 N N . ILE A 1 342 ? 14.304 8.066 -22.546 1.00 74.19 342 ILE A N 1
ATOM 2717 C CA . ILE A 1 342 ? 13.206 7.820 -21.615 1.00 74.19 342 ILE A CA 1
ATOM 2718 C C . ILE A 1 342 ? 12.292 9.038 -21.689 1.00 74.19 342 ILE A C 1
ATOM 2720 O O . ILE A 1 342 ? 12.770 10.160 -21.752 1.00 74.19 342 ILE A O 1
ATOM 2724 N N . LEU A 1 343 ? 10.985 8.837 -21.728 1.00 73.56 343 LEU A N 1
ATOM 2725 C CA . LEU A 1 343 ? 9.955 9.866 -21.790 1.00 73.56 343 LEU A CA 1
ATOM 2726 C C . LEU A 1 343 ? 8.894 9.519 -20.748 1.00 73.56 343 LEU A C 1
ATOM 2728 O O . LEU A 1 343 ? 8.550 8.354 -20.566 1.00 73.56 343 LEU A O 1
ATOM 2732 N N . LEU A 1 344 ? 8.390 10.531 -20.055 1.00 68.62 344 LEU A N 1
ATOM 2733 C CA . LEU A 1 344 ? 7.423 10.385 -18.980 1.00 68.62 344 LEU A CA 1
ATOM 2734 C C . LEU A 1 344 ? 6.284 11.343 -19.235 1.00 68.62 344 LEU A C 1
ATOM 2736 O O . LEU A 1 344 ? 6.477 12.559 -19.231 1.00 68.62 344 LEU A O 1
ATOM 2740 N N . ASN A 1 345 ? 5.106 10.777 -19.441 1.00 67.75 345 ASN A N 1
ATOM 2741 C CA . ASN A 1 345 ? 3.919 11.546 -19.748 1.00 67.75 345 ASN A CA 1
ATOM 2742 C C . ASN A 1 345 ? 2.912 11.362 -18.610 1.00 67.75 345 ASN A C 1
ATOM 2744 O O . ASN A 1 345 ? 2.410 10.246 -18.433 1.00 67.75 345 ASN A O 1
ATOM 2748 N N . PRO A 1 346 ? 2.614 12.416 -17.826 1.00 59.28 346 PRO A N 1
ATOM 2749 C CA . PRO A 1 346 ? 1.435 12.407 -16.981 1.00 59.28 346 PRO A CA 1
ATOM 2750 C C . PRO A 1 346 ? 0.200 12.453 -17.887 1.00 59.28 346 PRO A C 1
ATOM 2752 O O . PRO A 1 346 ? 0.049 13.351 -18.718 1.00 59.28 346 PRO A O 1
ATOM 2755 N N . ILE A 1 347 ? -0.673 11.468 -17.746 1.00 58.62 347 ILE A N 1
ATOM 2756 C CA . ILE A 1 347 ? -1.985 11.425 -18.383 1.00 58.62 347 ILE A CA 1
ATOM 2757 C C . ILE A 1 347 ? -2.998 12.069 -17.423 1.00 58.62 347 ILE A C 1
ATOM 2759 O O . ILE A 1 347 ? -2.781 12.153 -16.210 1.00 58.62 347 ILE A O 1
ATOM 2763 N N . GLN A 1 348 ? -4.120 12.552 -17.964 1.00 53.72 348 GLN A N 1
ATOM 2764 C CA . GLN A 1 348 ? -5.283 12.929 -17.157 1.00 53.72 348 GLN A CA 1
ATOM 2765 C C . GLN A 1 348 ? -5.617 11.809 -16.148 1.00 53.72 348 GLN A C 1
ATOM 2767 O O . GLN A 1 348 ? -5.551 10.634 -16.495 1.00 53.72 348 GLN A O 1
ATOM 2772 N N . ASN A 1 349 ? -5.986 12.186 -14.917 1.00 54.53 349 ASN A N 1
ATOM 2773 C CA . ASN A 1 349 ? -6.280 11.297 -13.773 1.00 54.53 349 ASN A CA 1
ATOM 2774 C C . ASN A 1 349 ? -5.077 10.764 -12.975 1.00 54.53 349 ASN A C 1
ATOM 2776 O O . ASN A 1 349 ? -5.221 9.782 -12.253 1.00 54.53 349 ASN A O 1
ATOM 2780 N N . ASN A 1 350 ? -3.928 11.447 -13.022 1.00 56.03 350 ASN A N 1
ATOM 2781 C CA . ASN A 1 350 ? -2.709 11.039 -12.311 1.00 56.03 350 ASN A CA 1
ATOM 2782 C C . ASN A 1 350 ? -2.197 9.663 -12.755 1.00 56.03 350 ASN A C 1
ATOM 2784 O O . ASN A 1 350 ? -1.631 8.933 -11.953 1.00 56.03 350 ASN A O 1
ATOM 2788 N N . ASP A 1 351 ? -2.390 9.300 -14.018 1.00 64.06 351 ASP A N 1
ATOM 2789 C CA . ASP A 1 351 ? -1.692 8.161 -14.596 1.00 64.06 351 ASP A CA 1
ATOM 2790 C C . ASP A 1 351 ? -0.341 8.630 -15.149 1.00 64.06 351 ASP A C 1
ATOM 2792 O O . ASP A 1 351 ? -0.188 9.748 -15.633 1.00 64.06 351 ASP A O 1
ATOM 2796 N N . LEU A 1 352 ? 0.661 7.772 -15.085 1.00 67.50 352 LEU A N 1
ATOM 2797 C CA . LEU A 1 352 ? 2.017 7.997 -15.531 1.00 67.50 352 LEU A CA 1
ATOM 2798 C C . LEU A 1 352 ? 2.327 6.928 -16.564 1.00 67.50 352 LEU A C 1
ATOM 2800 O O . LEU A 1 352 ? 2.211 5.727 -16.315 1.00 67.50 352 LEU A O 1
ATOM 2804 N N . THR A 1 353 ? 2.731 7.385 -17.739 1.00 75.44 353 THR A N 1
ATOM 2805 C CA . THR A 1 353 ? 3.178 6.516 -18.818 1.00 75.44 353 THR A CA 1
ATOM 2806 C C . THR A 1 353 ? 4.668 6.689 -19.020 1.00 75.44 353 THR A C 1
ATOM 2808 O O . THR A 1 353 ? 5.151 7.815 -19.162 1.00 75.44 353 THR A O 1
ATOM 2811 N N . ILE A 1 354 ? 5.392 5.569 -19.019 1.00 76.50 354 ILE A N 1
ATOM 2812 C CA . ILE A 1 354 ? 6.789 5.520 -19.441 1.00 76.50 354 ILE A CA 1
ATOM 2813 C C . ILE A 1 354 ? 6.821 5.174 -20.915 1.00 76.50 354 ILE A C 1
ATOM 2815 O O . ILE A 1 354 ? 6.254 4.170 -21.342 1.00 76.50 354 ILE A O 1
ATOM 2819 N N . LEU A 1 355 ? 7.550 5.986 -21.663 1.00 78.62 355 LEU A N 1
ATOM 2820 C CA . LEU A 1 355 ? 7.871 5.760 -23.052 1.00 78.62 355 LEU A CA 1
ATOM 2821 C C . LEU A 1 355 ? 9.391 5.620 -23.201 1.00 78.62 355 LEU A C 1
ATOM 2823 O O . LEU A 1 355 ? 10.154 6.525 -22.888 1.00 78.62 355 LEU A O 1
ATOM 2827 N N . LEU A 1 356 ? 9.843 4.462 -23.662 1.00 80.12 356 LEU A N 1
ATOM 2828 C CA . LEU A 1 356 ? 11.245 4.114 -23.863 1.00 80.12 356 LEU A CA 1
ATOM 2829 C C . LEU A 1 356 ? 11.521 4.061 -25.362 1.00 80.12 356 LEU A C 1
ATOM 2831 O O . LEU A 1 356 ? 11.101 3.112 -26.020 1.00 80.12 356 LEU A O 1
ATOM 2835 N N . ARG A 1 357 ? 12.198 5.072 -25.911 1.00 82.12 357 ARG A N 1
ATOM 2836 C CA . ARG A 1 357 ? 12.540 5.139 -27.340 1.00 82.12 357 ARG A CA 1
ATOM 2837 C C . ARG A 1 357 ? 13.980 4.724 -27.562 1.00 82.12 357 ARG A C 1
ATOM 2839 O O . ARG A 1 357 ? 14.877 5.310 -26.969 1.00 82.12 357 ARG A O 1
ATOM 2846 N N . PHE A 1 358 ? 14.194 3.757 -28.437 1.00 80.06 358 PHE A N 1
ATOM 2847 C CA . PHE A 1 358 ? 15.512 3.222 -28.747 1.00 80.06 358 PHE A CA 1
ATOM 2848 C C . PHE A 1 358 ? 16.016 3.795 -30.064 1.00 80.06 358 PHE A C 1
ATOM 2850 O O . PHE A 1 358 ? 15.267 3.911 -31.039 1.00 80.06 358 PHE A O 1
ATOM 2857 N N . TYR A 1 359 ? 17.299 4.127 -30.080 1.00 80.75 359 TYR A N 1
ATOM 2858 C CA . TYR A 1 359 ? 17.997 4.673 -31.227 1.00 80.75 359 TYR A CA 1
ATOM 2859 C C . TYR A 1 359 ? 19.300 3.919 -31.454 1.00 80.75 359 TYR A C 1
ATOM 2861 O O . TYR A 1 359 ? 19.925 3.435 -30.510 1.00 80.75 359 TYR A O 1
ATOM 2869 N N . GLY A 1 360 ? 19.710 3.854 -32.712 1.00 78.31 360 GLY A N 1
ATOM 2870 C CA . GLY A 1 360 ? 21.003 3.340 -33.131 1.00 78.31 360 GLY A CA 1
ATOM 2871 C C . GLY A 1 360 ? 21.700 4.332 -34.043 1.00 78.31 360 GLY A C 1
ATOM 2872 O O . GLY A 1 360 ? 21.045 5.131 -34.712 1.00 78.31 360 GLY A O 1
ATOM 2873 N N . GLY A 1 361 ? 23.019 4.268 -34.089 1.00 74.94 361 GLY A N 1
ATOM 2874 C CA . GLY A 1 361 ? 23.807 5.084 -34.998 1.00 74.94 361 GLY A CA 1
ATOM 2875 C C . GLY A 1 361 ? 25.252 4.626 -35.045 1.00 74.94 361 GLY A C 1
ATOM 2876 O O . GLY A 1 361 ? 25.664 3.724 -34.313 1.00 74.94 361 GLY A O 1
ATOM 2877 N N . TYR A 1 362 ? 26.025 5.254 -35.924 1.00 76.06 362 TYR A N 1
ATOM 2878 C CA . TYR A 1 362 ? 27.468 5.092 -35.937 1.00 76.06 362 TYR A CA 1
ATOM 2879 C C . TYR A 1 362 ? 28.166 6.364 -36.408 1.00 76.06 362 TYR A C 1
ATOM 2881 O O . TYR A 1 362 ? 27.585 7.194 -37.109 1.00 76.06 362 TYR A O 1
ATOM 2889 N N . ASN A 1 363 ? 29.428 6.497 -36.020 1.00 76.75 363 ASN A N 1
ATOM 2890 C CA . ASN A 1 363 ? 30.297 7.597 -36.400 1.00 76.75 363 ASN A CA 1
ATOM 2891 C C . ASN A 1 363 ? 31.628 7.061 -36.929 1.00 76.75 363 ASN A C 1
ATOM 2893 O O . ASN A 1 363 ? 32.154 6.093 -36.381 1.00 76.75 363 ASN A O 1
ATOM 2897 N N . ILE A 1 364 ? 32.188 7.721 -37.941 1.00 73.88 364 ILE A N 1
ATOM 2898 C CA . ILE A 1 364 ? 33.514 7.422 -38.486 1.00 73.88 364 ILE A CA 1
ATOM 2899 C C . ILE A 1 364 ? 34.436 8.593 -38.151 1.00 73.88 364 ILE A C 1
ATOM 2901 O O . ILE A 1 364 ? 34.116 9.745 -38.435 1.00 73.88 364 ILE A O 1
ATOM 2905 N N . THR A 1 365 ? 35.590 8.309 -37.554 1.00 74.62 365 THR A N 1
ATOM 2906 C CA . THR A 1 365 ? 36.639 9.306 -37.298 1.00 74.62 365 THR A CA 1
ATOM 2907 C C . THR A 1 365 ? 37.962 8.846 -37.896 1.00 74.62 365 THR A C 1
ATOM 2909 O O . THR A 1 365 ? 38.317 7.679 -37.771 1.00 74.62 365 THR A O 1
ATOM 2912 N N . GLU A 1 366 ? 38.706 9.737 -38.551 1.00 68.62 366 GLU A N 1
ATOM 2913 C CA . GLU A 1 366 ? 40.039 9.401 -39.064 1.00 68.62 366 GLU A CA 1
ATOM 2914 C C . GLU A 1 366 ? 41.085 9.431 -37.938 1.00 68.62 366 GLU A C 1
ATOM 2916 O O . GLU A 1 366 ? 41.153 10.373 -37.144 1.00 68.62 366 GLU A O 1
ATOM 2921 N N . VAL A 1 367 ? 41.938 8.409 -37.887 1.00 59.06 367 VAL A N 1
ATOM 2922 C CA . VAL A 1 367 ? 43.096 8.346 -36.992 1.00 59.06 367 VAL A CA 1
ATOM 2923 C C . VAL A 1 367 ? 44.178 9.287 -37.519 1.00 59.06 367 VAL A C 1
ATOM 2925 O O . VAL A 1 367 ? 44.563 9.231 -38.690 1.00 59.06 367 VAL A O 1
ATOM 2928 N N . SER A 1 368 ? 44.720 10.142 -36.652 1.00 46.50 368 SER A N 1
ATOM 2929 C CA . SER A 1 368 ? 45.848 11.010 -36.990 1.00 46.50 368 SER A CA 1
ATOM 2930 C C . SER A 1 368 ? 47.075 10.165 -37.386 1.00 46.50 368 SER A C 1
ATOM 2932 O O . SER A 1 368 ? 47.674 9.496 -36.549 1.00 46.50 368 SER A O 1
ATOM 2934 N N . ASN A 1 369 ? 47.436 10.243 -38.678 1.00 47.12 369 ASN A N 1
ATOM 2935 C CA . ASN A 1 369 ? 48.376 9.427 -39.485 1.00 47.12 369 ASN A CA 1
ATOM 2936 C C . ASN A 1 369 ? 47.735 8.283 -40.302 1.00 47.12 369 ASN A C 1
ATOM 2938 O O . ASN A 1 369 ? 47.914 7.105 -39.980 1.00 47.12 369 ASN A O 1
ATOM 2942 N N . PRO A 1 370 ? 47.078 8.598 -41.435 1.00 42.12 370 PRO A N 1
ATOM 2943 C CA . PRO A 1 370 ? 46.460 7.589 -42.281 1.00 42.12 370 PRO A CA 1
ATOM 2944 C C . PRO A 1 370 ? 47.498 6.822 -43.116 1.00 42.12 370 PRO A C 1
ATOM 2946 O O . PRO A 1 370 ? 48.103 7.363 -44.046 1.00 42.12 370 PRO A O 1
ATOM 2949 N N . ARG A 1 371 ? 47.672 5.521 -42.851 1.00 38.41 371 ARG A N 1
ATOM 2950 C CA . ARG A 1 371 ? 48.206 4.589 -43.858 1.00 38.41 371 ARG A CA 1
ATOM 2951 C C . ARG A 1 371 ? 47.050 4.177 -44.766 1.00 38.41 371 ARG A C 1
ATOM 2953 O O . ARG A 1 371 ? 46.223 3.355 -44.387 1.00 38.41 371 ARG A O 1
ATOM 2960 N N . ARG A 1 372 ? 46.984 4.783 -45.954 1.00 32.78 372 ARG A N 1
ATOM 2961 C CA . ARG A 1 372 ? 45.951 4.503 -46.960 1.00 32.78 372 ARG A CA 1
ATOM 2962 C C . ARG A 1 372 ? 46.054 3.059 -47.456 1.00 32.78 372 ARG A C 1
ATOM 2964 O O . ARG A 1 372 ? 47.007 2.720 -48.152 1.00 32.78 372 ARG A O 1
ATOM 2971 N N . PHE A 1 373 ? 45.038 2.254 -47.168 1.00 36.31 373 PHE A N 1
ATOM 2972 C CA . PHE A 1 373 ? 44.724 1.042 -47.921 1.00 36.31 373 PHE A CA 1
ATOM 2973 C C . PHE A 1 373 ? 43.373 1.246 -48.602 1.00 36.31 373 PHE A C 1
ATOM 2975 O O . PHE A 1 373 ? 42.392 1.586 -47.950 1.00 36.31 373 PHE A O 1
ATOM 2982 N N . SER A 1 374 ? 43.329 1.073 -49.921 1.00 31.66 374 SER A N 1
ATOM 2983 C CA . SER A 1 374 ? 42.095 1.107 -50.702 1.00 31.66 374 SER A CA 1
ATOM 2984 C C . SER A 1 374 ? 41.540 -0.311 -50.824 1.00 31.66 374 SER A C 1
ATOM 2986 O O . SER A 1 374 ? 41.982 -1.075 -51.684 1.00 31.66 374 SER A O 1
ATOM 2988 N N . PHE A 1 375 ? 40.571 -0.655 -49.983 1.00 34.28 375 PHE A N 1
ATOM 2989 C CA . PHE A 1 375 ? 39.635 -1.743 -50.255 1.00 34.28 375 PHE A CA 1
ATOM 2990 C C . PHE A 1 375 ? 38.230 -1.144 -50.410 1.00 34.28 375 PHE A C 1
ATOM 2992 O O . PHE A 1 375 ? 37.933 -0.131 -49.774 1.00 34.28 375 PHE A O 1
ATOM 2999 N N . PRO A 1 376 ? 37.363 -1.724 -51.254 1.00 31.30 376 PRO A N 1
ATOM 3000 C CA . PRO A 1 376 ? 35.965 -1.326 -51.323 1.00 31.30 376 PRO A CA 1
ATOM 3001 C C . PRO A 1 376 ? 35.255 -1.829 -50.060 1.00 31.30 376 PRO A C 1
ATOM 3003 O O . PRO A 1 376 ? 34.779 -2.961 -50.015 1.00 31.30 376 PRO A O 1
ATOM 3006 N N . TYR A 1 377 ? 35.225 -1.017 -49.006 1.00 37.72 377 TYR A N 1
ATOM 3007 C CA . TYR A 1 377 ? 34.441 -1.323 -47.815 1.00 37.72 377 TYR A CA 1
ATOM 3008 C C . TYR A 1 377 ? 32.988 -0.889 -48.043 1.00 37.72 377 TYR A C 1
ATOM 3010 O O . TYR A 1 377 ? 32.648 0.284 -47.925 1.00 37.72 377 TYR A O 1
ATOM 3018 N N . GLU A 1 378 ? 32.106 -1.845 -48.346 1.00 36.28 378 GLU A N 1
ATOM 3019 C CA . GLU A 1 378 ? 30.709 -1.733 -47.915 1.00 36.28 378 GLU A CA 1
ATOM 3020 C C . GLU A 1 378 ? 30.703 -1.953 -46.399 1.00 36.28 378 GLU A C 1
ATOM 3022 O O . GLU A 1 378 ? 30.653 -3.090 -45.927 1.00 36.28 378 GLU A O 1
ATOM 3027 N N . PHE A 1 379 ? 30.821 -0.879 -45.619 1.00 39.12 379 PHE A N 1
ATOM 3028 C CA . PHE A 1 379 ? 30.687 -0.991 -44.173 1.00 39.12 379 PHE A CA 1
ATOM 3029 C C . PHE A 1 379 ? 29.228 -1.317 -43.826 1.00 39.12 379 PHE A C 1
ATOM 3031 O O . PHE A 1 379 ? 28.322 -0.518 -44.061 1.00 39.12 379 PHE A O 1
ATOM 3038 N N . ARG A 1 380 ? 29.004 -2.516 -43.281 1.00 46.31 380 ARG A N 1
ATOM 3039 C CA . ARG A 1 380 ? 27.702 -3.009 -42.815 1.00 46.31 380 ARG A CA 1
ATOM 3040 C C . ARG A 1 380 ? 27.724 -3.135 -41.295 1.00 46.31 380 ARG A C 1
ATOM 3042 O O . ARG A 1 380 ? 27.619 -4.240 -40.768 1.00 46.31 380 ARG A O 1
ATOM 3049 N N . GLY A 1 381 ? 27.877 -2.013 -40.592 1.00 45.88 381 GLY A N 1
ATOM 3050 C CA . GLY A 1 381 ? 27.572 -1.968 -39.163 1.00 45.88 381 GLY A CA 1
ATOM 3051 C C . GLY A 1 381 ? 26.121 -2.409 -38.976 1.00 45.88 381 GLY A C 1
ATOM 3052 O O . GLY A 1 381 ? 25.209 -1.745 -39.472 1.00 45.88 381 GLY A O 1
ATOM 3053 N N . ARG A 1 382 ? 25.921 -3.572 -38.355 1.00 53.66 382 ARG A N 1
ATOM 3054 C CA . ARG A 1 382 ? 24.601 -4.161 -38.118 1.00 53.66 382 ARG A CA 1
ATOM 3055 C C . ARG A 1 382 ? 24.310 -4.052 -36.633 1.00 53.66 382 ARG A C 1
ATOM 3057 O O . ARG A 1 382 ? 25.009 -4.663 -35.824 1.00 53.66 382 ARG A O 1
ATOM 3064 N N . LEU A 1 383 ? 23.298 -3.261 -36.300 1.00 47.75 383 LEU A N 1
ATOM 3065 C CA . LEU A 1 383 ? 22.751 -3.179 -34.954 1.00 47.75 383 LEU A CA 1
ATOM 3066 C C . LEU A 1 383 ? 21.434 -3.945 -34.949 1.00 47.75 383 LEU A C 1
ATOM 3068 O O . LEU A 1 383 ? 20.486 -3.547 -35.631 1.00 47.75 383 LEU A O 1
ATOM 3072 N N . ILE A 1 384 ? 21.371 -5.019 -34.170 1.00 57.59 384 ILE A N 1
ATOM 3073 C CA . ILE A 1 384 ? 20.112 -5.702 -33.886 1.00 57.59 384 ILE A CA 1
ATOM 3074 C C . ILE A 1 384 ? 19.733 -5.337 -32.463 1.00 57.59 384 ILE A C 1
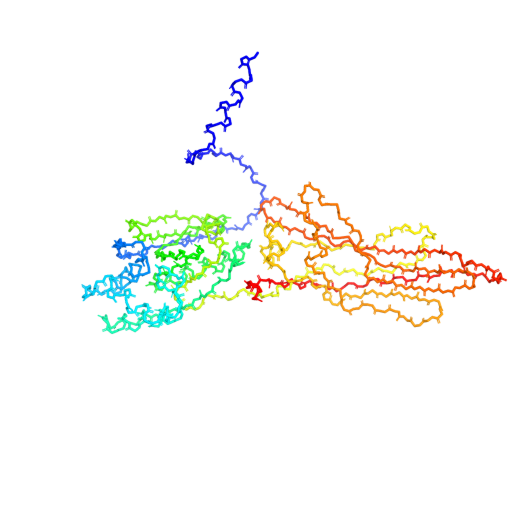ATOM 3076 O O . ILE A 1 384 ? 20.465 -5.625 -31.525 1.00 57.59 384 ILE A O 1
ATOM 3080 N N . ILE A 1 385 ? 18.590 -4.688 -32.292 1.00 53.97 385 ILE A N 1
ATOM 3081 C CA . ILE A 1 385 ? 17.991 -4.544 -30.967 1.00 53.97 385 ILE A CA 1
ATOM 3082 C C . ILE A 1 385 ? 16.787 -5.467 -30.949 1.00 53.97 385 ILE A C 1
ATOM 3084 O O . ILE A 1 385 ? 15.834 -5.269 -31.711 1.00 53.97 385 ILE A O 1
ATOM 3088 N N . GLN A 1 386 ? 16.849 -6.477 -30.090 1.00 56.22 386 GLN A N 1
ATOM 3089 C CA . GLN A 1 386 ? 15.733 -7.364 -29.816 1.00 56.22 386 GLN A CA 1
ATOM 3090 C C . GLN A 1 386 ? 15.228 -7.046 -28.417 1.00 56.22 386 GLN A C 1
ATOM 3092 O O . GLN A 1 386 ? 15.985 -6.988 -27.450 1.00 56.22 386 GLN A O 1
ATOM 3097 N N . LYS A 1 387 ? 13.929 -6.795 -28.296 1.00 54.00 387 LYS A N 1
ATOM 3098 C CA . LYS A 1 387 ? 13.311 -6.574 -26.996 1.00 54.00 387 LYS A CA 1
ATOM 3099 C C . LYS A 1 387 ? 12.418 -7.745 -26.615 1.00 54.00 387 LYS A C 1
ATOM 3101 O O . LYS A 1 387 ? 11.632 -8.213 -27.438 1.00 54.00 387 LYS A O 1
ATOM 3106 N N . ALA A 1 388 ? 12.457 -8.120 -25.341 1.00 54.56 388 ALA A N 1
ATOM 3107 C CA . ALA A 1 388 ? 11.474 -9.009 -24.745 1.00 54.56 388 ALA A CA 1
ATOM 3108 C C . ALA A 1 388 ? 10.076 -8.415 -24.605 1.00 54.56 388 ALA A C 1
ATOM 3110 O O . ALA A 1 388 ? 9.828 -7.212 -24.705 1.00 54.56 388 ALA A O 1
ATOM 3111 N N . SER A 1 389 ? 9.175 -9.310 -24.229 1.00 56.28 389 SER A N 1
ATOM 3112 C CA . SER A 1 389 ? 7.772 -9.073 -23.936 1.00 56.28 389 SER A CA 1
ATOM 3113 C C . SER A 1 389 ? 7.490 -8.448 -22.565 1.00 56.28 389 SER A C 1
ATOM 3115 O O . SER A 1 389 ? 6.315 -8.261 -22.266 1.00 56.28 389 SER A O 1
ATOM 3117 N N . ARG A 1 390 ? 8.488 -8.152 -21.707 1.00 62.41 390 ARG A N 1
ATOM 3118 C CA . ARG A 1 390 ? 8.233 -7.759 -20.301 1.00 62.41 390 ARG A CA 1
ATOM 3119 C C . ARG A 1 390 ? 9.101 -6.621 -19.753 1.00 62.41 390 ARG A C 1
ATOM 3121 O O . ARG A 1 390 ? 10.295 -6.531 -20.029 1.00 62.41 390 ARG A O 1
ATOM 3128 N N . ILE A 1 391 ? 8.496 -5.783 -18.909 1.00 67.06 391 ILE A N 1
ATOM 3129 C CA . ILE A 1 391 ? 9.174 -4.836 -18.011 1.00 67.06 391 ILE A CA 1
ATOM 3130 C C . ILE A 1 391 ? 8.893 -5.247 -16.567 1.00 67.06 391 ILE A C 1
ATOM 3132 O O . ILE A 1 391 ? 7.738 -5.383 -16.175 1.00 67.06 391 ILE A O 1
ATOM 3136 N N . LEU A 1 392 ? 9.949 -5.383 -15.771 1.00 69.75 392 LEU A N 1
ATOM 3137 C CA . LEU A 1 392 ? 9.887 -5.562 -14.326 1.00 69.75 392 LEU A CA 1
ATOM 3138 C C . LEU A 1 392 ? 10.040 -4.203 -13.651 1.00 69.75 392 LEU A C 1
ATOM 3140 O O . LEU A 1 392 ? 11.069 -3.538 -13.804 1.00 69.75 392 LEU A O 1
ATOM 3144 N N . VAL A 1 393 ? 9.045 -3.792 -12.868 1.00 68.81 393 VAL A N 1
ATOM 3145 C CA . VAL A 1 393 ? 9.123 -2.544 -12.094 1.00 68.81 393 VAL A CA 1
ATOM 3146 C C . VAL A 1 393 ? 9.322 -2.877 -10.628 1.00 68.81 393 VAL A C 1
ATOM 3148 O O . VAL A 1 393 ? 8.388 -3.312 -9.966 1.00 68.81 393 VAL A O 1
ATOM 3151 N N . ARG A 1 394 ? 10.520 -2.660 -10.074 1.00 72.50 394 ARG A N 1
ATOM 3152 C CA . ARG A 1 394 ? 10.755 -2.951 -8.654 1.00 72.50 394 ARG A CA 1
ATOM 3153 C C . ARG A 1 394 ? 10.362 -1.767 -7.779 1.00 72.50 394 ARG A C 1
ATOM 3155 O O . ARG A 1 394 ? 10.984 -0.704 -7.842 1.00 72.50 394 ARG A O 1
ATOM 3162 N N . ARG A 1 395 ? 9.367 -1.966 -6.910 1.00 68.50 395 ARG A N 1
ATOM 3163 C CA . ARG A 1 395 ? 8.919 -0.955 -5.938 1.00 68.50 395 ARG A CA 1
ATOM 3164 C C . ARG A 1 395 ? 9.897 -0.839 -4.766 1.00 68.50 395 ARG A C 1
ATOM 3166 O O . ARG A 1 395 ? 10.384 -1.838 -4.237 1.00 68.50 395 ARG A O 1
ATOM 3173 N N . LYS A 1 396 ? 10.127 0.389 -4.312 1.00 62.47 396 LYS A N 1
ATOM 3174 C CA . LYS A 1 396 ? 10.760 0.714 -3.033 1.00 62.47 396 LYS A CA 1
ATOM 3175 C C . LYS A 1 396 ? 9.663 0.739 -1.968 1.00 62.47 396 LYS A C 1
ATOM 3177 O O . LYS A 1 396 ? 9.014 1.757 -1.762 1.00 62.47 396 LYS A O 1
ATOM 3182 N N . LEU A 1 397 ? 9.377 -0.417 -1.365 1.00 61.16 397 LEU A N 1
ATOM 3183 C CA . LEU A 1 397 ? 8.343 -0.502 -0.329 1.00 61.16 397 LEU A CA 1
ATOM 3184 C C . LEU A 1 397 ? 8.805 0.149 0.979 1.00 61.16 397 LEU A C 1
ATOM 3186 O O . LEU A 1 397 ? 8.057 0.908 1.572 1.00 61.16 397 LEU A O 1
ATOM 3190 N N . TYR A 1 398 ? 10.045 -0.062 1.402 1.00 57.66 398 TYR A N 1
ATOM 3191 C CA . TYR A 1 398 ? 10.551 0.483 2.662 1.00 57.66 398 TYR A CA 1
ATOM 3192 C C . TYR A 1 398 ? 11.588 1.589 2.406 1.00 57.66 398 TYR A C 1
ATOM 3194 O O . TYR A 1 398 ? 12.275 1.547 1.376 1.00 57.66 398 TYR A O 1
ATOM 3202 N N . PRO A 1 399 ? 11.732 2.580 3.308 1.00 47.72 399 PRO A N 1
ATOM 3203 C CA . PRO A 1 399 ? 12.907 3.447 3.311 1.00 47.72 399 PRO A CA 1
ATOM 3204 C C . PRO A 1 399 ? 14.171 2.575 3.372 1.00 47.72 399 PRO A C 1
ATOM 3206 O O . PRO A 1 399 ? 14.189 1.575 4.088 1.00 47.72 399 PRO A O 1
ATOM 3209 N N . LEU A 1 400 ? 15.209 2.917 2.602 1.00 39.94 400 LEU A N 1
ATOM 3210 C CA . LEU A 1 400 ? 16.519 2.286 2.785 1.00 39.94 400 LEU A CA 1
ATOM 3211 C C . LEU A 1 400 ? 17.059 2.791 4.128 1.00 39.94 400 LEU A C 1
ATOM 3213 O O . LEU A 1 400 ? 17.087 4.006 4.326 1.00 39.94 400 LEU A O 1
ATOM 3217 N N . VAL A 1 401 ? 17.380 1.858 5.027 1.00 35.78 401 VAL A N 1
ATOM 3218 C CA . VAL A 1 401 ? 18.032 2.130 6.319 1.00 35.78 401 VAL A CA 1
ATOM 3219 C C . VAL A 1 401 ? 19.448 2.628 6.084 1.00 35.78 401 VAL A C 1
ATOM 3221 O O . VAL A 1 401 ? 20.127 2.026 5.218 1.00 35.78 401 VAL A O 1
#

Sequence (401 aa):
MQKMLMILAVVFFCNTRICALLFISFVSPNISMLSPQSYETKETLLDVPSVTQETTKYSVSASLTSIFKFWGWSGNKTQDQIYQEVRFASSALELAVTDGPIMNRDVANYMNDFIMEKTNKRAEYTFSEKPTMFRVSLNDIIIFSAYVWKSLALDTPLMLGTYSGSNTQSLVICGFKEDITSPWHDKYGLMDPEDGQVKWVIAQVLYQALSHGFTIIGAGTMPQIQNVPDIDISPFSRDLNNLPSNNDPIYVGEVETNITKYAGMSNFFYSNATFLFLTISDFSSEIKRTDSDLDILEPFVIKPEDIITEKLVSWIPQSTFFHYGVENIGSENITTWASIKILLNPIQNNDLTILLRFYGGYNITEVSNPRRFSFPYEFRGRLIIQKASRILVRRKLYPLV

Secondary structure (DSSP, 8-state):
-HHHHHHHHHHHHS-S-----------PPP------------EEE--PPP---SSTT-HHHHHHHHHHHHTT----S-HHHHHHHHHHHTTTTS-TT-SSPPP-HHHHHHHHHHHHHHHS----EEEEEE-TTTTSSHHHHHHHHHHHHHHHHTT--EEEEEEETTEEEEEEEEEEE--SS-GGG-EEEEEPTTT--EEEEEHHHHHHHTTT-EEEEEESPPPPPPSS-EEE----EEEE-S--TT-PPEEEEEEEEEHHHHH----GGGHHHHEEEEEETT-EEEEE-SSSPPEEE--EEE-GGGT--S-TT---PPEEEEEEEEEEETTEEEEEEEEEEEEEEEETTTEEEEEEEEEEEEEEEE-SS------------EEEEE--SEEEEEE--S---

Organism: NCBI:txid74700

Foldseek 3Di:
DVVVVVVVVVVVPVPDDDDDDDDDDDDDDDDD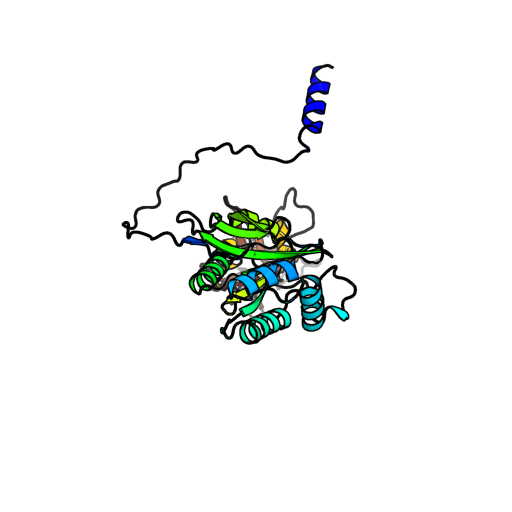DDDDPPPPWQKFFFPFDFAAAPDLQLLPLRLLVSQLVSLPFPDPDDSVRSQVVQCVQQVVVVVPQASGHDDDQSSQVVSQVSSCVRRVDGDAKGKEFFFLQLQQALVSLVLVLVQCSVQLVVVKWKWKWADDGRRIHIWIFRIWTDDPPGSQQIWTQIQGSNVRHTDTDGSVVVSVRSNGTMMMITHDYRDDQDQWFKDFWDWDKFKDWDFDQPQDWDWGDKTKDFVCHGQSQLDCVCVLVWFAKKKQAPKWKWWDDPPDDIDIDDIDIGGNVQQDDDDPPDDDFDWDWDDWDWDDDQQKIKIKTKTWTWDWDNDPPSTIMIMIIIIIHMYIDGHDDGPDDDDPDPPTGIIIITGDRIMITGTPRHPDD

pLDDT: mean 71.04, std 20.3, range [22.75, 97.88]

Radius of gyration: 29.56 Å; chains: 1; bounding box: 77×69×86 Å